Protein AF-A0AAV0B7B1-F1 (afdb_monomer)

Mean predicted aligned error: 15.72 Å

Organism: Phakopsora pachyrhizi (NCBI:txid170000)

Radius of gyration: 33.75 Å; Cα contacts (8 Å, |Δi|>4): 485; chains: 1; bounding box: 59×115×112 Å

Solvent-accessible surface area (backbone atoms only — not comparable to full-atom values): 24910 Å² total; per-residue (Å²): 118,61,78,57,56,47,48,57,48,40,55,55,42,54,52,50,50,51,51,53,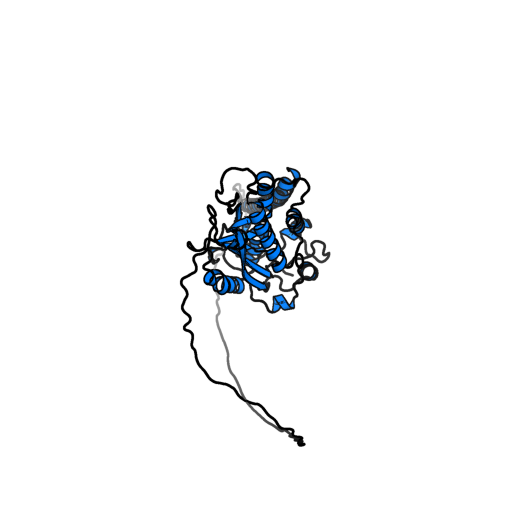52,51,52,50,50,56,49,48,55,51,52,51,57,56,56,68,72,72,75,83,81,88,84,85,88,83,87,88,90,85,85,83,89,81,90,84,86,91,89,85,90,86,88,90,85,86,90,85,88,87,87,88,92,80,90,82,90,81,90,87,88,90,83,88,83,88,88,84,82,84,89,85,88,86,82,87,83,84,84,84,86,88,80,88,88,78,90,72,75,81,69,82,66,77,78,76,78,79,48,67,63,90,86,49,71,57,36,32,38,37,20,36,34,64,30,51,52,47,70,59,64,80,44,89,86,59,88,58,94,81,71,63,50,56,67,53,40,64,73,62,52,88,30,30,45,35,31,49,28,35,37,35,30,31,50,43,70,39,85,89,80,67,41,71,41,62,43,83,76,52,75,47,76,42,51,19,23,48,80,87,65,70,69,70,36,72,54,30,25,70,54,37,66,56,50,61,66,57,26,70,74,29,48,41,62,72,55,48,54,50,49,43,44,61,69,46,35,57,72,66,43,51,73,36,93,89,28,29,49,41,41,31,28,86,38,63,50,53,58,53,45,40,45,44,38,28,34,38,75,69,64,52,55,72,90,73,44,57,76,90,72,23,72,61,34,58,23,30,29,48,57,60,42,47,71,64,42,40,81,75,69,49,94,65,92,59,92,82,58,54,86,84,45,70,62,45,50,35,44,72,75,79,40,78,83,59,82,53,76,59,27,25,57,29,46,18,50,44,54,46,52,46,54,35,50,53,47,61,65,31,42,74,83,82,82,59,90,80,75,100,67,77,90,50,68,78,64,65,77,61,66,77,42,67,43,65,72,55,68,84,75,44,91,40,54,35,79,93,64,37,71,64,60,82,76,131

pLDDT: mean 72.3, std 27.58, range [22.56, 98.88]

Secondary structure (DSSP, 8-state):
-HHHHHHHHHHHHHHHHHHHHHHHHHHHHHHHHHHHTS---PPP----------------------------------------------------------------------PPPPP--TT---SEEEEE--EE----TT-TT---TT---HHHHHHHS---EEEEEEEEEEEEE-TTT--EEEEEEEEEEEEB--SSS-SPPHHHHHHH---HHHHHSSBPHHHHHHHHIIIIITTTTTTSSSS-EEEEESSSHIIIIIIHHHHHHTT--GGGS-GGGSSSEEEEEHHHHHHHHHHHH--S--TT---SSHHHHHHHTTPPP-S-TT-HHHHHHHHHHHHHHHHHHTB----SSS------BS------EEE---GGGSTTB-GGG-B-SPP-

Structure (mmCIF, N/CA/C/O backbone):
data_AF-A0AAV0B7B1-F1
#
_entry.id   AF-A0AAV0B7B1-F1
#
loop_
_atom_site.group_PDB
_atom_site.id
_atom_site.type_symbol
_atom_site.label_atom_id
_atom_site.label_alt_id
_atom_site.label_comp_id
_atom_site.label_asym_id
_atom_site.label_entity_id
_atom_site.label_seq_id
_atom_site.pdbx_PDB_ins_code
_atom_site.Cartn_x
_atom_site.Cartn_y
_atom_site.Cartn_z
_atom_site.occupancy
_atom_site.B_iso_or_equiv
_atom_site.auth_seq_id
_atom_site.auth_comp_id
_atom_site.auth_asym_id
_atom_site.auth_atom_id
_atom_site.pdbx_PDB_model_num
ATOM 1 N N . MET A 1 1 ? 15.555 18.284 15.196 1.00 32.69 1 MET A N 1
ATOM 2 C CA . MET A 1 1 ? 14.341 18.138 14.365 1.00 32.69 1 MET A CA 1
ATOM 3 C C . MET A 1 1 ? 14.516 18.803 13.007 1.00 32.69 1 MET A C 1
ATOM 5 O O . MET A 1 1 ? 13.932 18.300 12.059 1.00 32.69 1 MET A O 1
ATOM 9 N N . ASP A 1 2 ? 15.359 19.833 12.896 1.00 27.28 2 ASP A N 1
ATOM 10 C CA . ASP A 1 2 ? 15.550 20.578 11.645 1.00 27.28 2 ASP A CA 1
ATOM 11 C C . ASP A 1 2 ? 16.244 19.747 10.552 1.00 27.28 2 ASP A C 1
ATOM 13 O O . ASP A 1 2 ? 15.663 19.582 9.494 1.00 27.28 2 ASP A O 1
ATOM 17 N N . ASN A 1 3 ? 17.330 19.019 10.845 1.00 31.58 3 ASN A N 1
ATOM 18 C CA . ASN A 1 3 ? 18.096 18.268 9.825 1.00 31.58 3 ASN A CA 1
ATOM 19 C C . ASN A 1 3 ? 17.349 17.189 9.004 1.00 31.58 3 ASN A C 1
ATOM 21 O O . ASN A 1 3 ? 17.854 16.788 7.964 1.00 31.58 3 ASN A O 1
ATOM 25 N N . LEU A 1 4 ? 16.206 16.651 9.451 1.00 36.84 4 LEU A N 1
ATOM 26 C CA . LEU A 1 4 ? 15.490 15.569 8.738 1.00 36.84 4 LEU A CA 1
ATOM 27 C C . LEU A 1 4 ? 14.204 16.048 8.066 1.00 36.84 4 LEU A C 1
ATOM 29 O O . LEU A 1 4 ? 13.864 15.538 7.002 1.00 36.84 4 LEU A O 1
ATOM 33 N N . GLN A 1 5 ? 13.515 17.033 8.652 1.00 31.67 5 GLN A N 1
ATOM 34 C CA . GLN A 1 5 ? 12.518 17.808 7.916 1.00 31.67 5 GLN A CA 1
ATOM 35 C C . GLN A 1 5 ? 13.233 18.534 6.771 1.00 31.67 5 GLN A C 1
ATOM 37 O O . GLN A 1 5 ? 12.779 18.423 5.646 1.00 31.67 5 GLN A O 1
ATOM 42 N N . GLU A 1 6 ? 14.414 19.109 7.023 1.00 33.06 6 GLU A N 1
ATOM 43 C CA . GLU A 1 6 ? 15.304 19.655 5.998 1.00 33.06 6 GLU A CA 1
ATOM 44 C C . GLU A 1 6 ? 15.824 18.593 5.037 1.00 33.06 6 GLU A C 1
ATOM 46 O O . GLU A 1 6 ? 15.938 18.919 3.881 1.00 33.06 6 GLU A O 1
ATOM 51 N N . LEU A 1 7 ? 16.102 17.338 5.414 1.00 34.62 7 LEU A N 1
ATOM 52 C CA . LEU A 1 7 ? 16.526 16.324 4.429 1.00 34.62 7 LEU A CA 1
ATOM 53 C C . LEU A 1 7 ? 15.366 15.866 3.525 1.00 34.62 7 LEU A C 1
ATOM 55 O O . LEU A 1 7 ? 15.546 15.631 2.334 1.00 34.62 7 LEU A O 1
ATOM 59 N N . TYR A 1 8 ? 14.157 15.734 4.075 1.00 37.09 8 TYR A N 1
ATOM 60 C CA . TYR A 1 8 ? 12.958 15.374 3.310 1.00 37.09 8 TYR A CA 1
ATOM 61 C C . TYR A 1 8 ? 12.443 16.535 2.457 1.00 37.09 8 TYR A C 1
ATOM 63 O O . TYR A 1 8 ? 12.054 16.330 1.306 1.00 37.09 8 TYR A O 1
ATOM 71 N N . GLU A 1 9 ? 12.447 17.744 3.015 1.00 39.72 9 GLU A N 1
ATOM 72 C CA . GLU A 1 9 ? 12.158 18.980 2.301 1.00 39.72 9 GLU A CA 1
ATOM 73 C C . GLU A 1 9 ? 13.295 19.323 1.347 1.00 39.72 9 GLU A C 1
ATOM 75 O O . GLU A 1 9 ? 12.968 19.761 0.264 1.00 39.72 9 GLU A O 1
ATOM 80 N N . SER A 1 10 ? 14.572 19.021 1.625 1.00 35.44 10 SER A N 1
ATOM 81 C CA . SER A 1 10 ? 15.681 19.229 0.676 1.00 35.44 10 SER A CA 1
ATOM 82 C C . SER A 1 10 ? 15.671 18.211 -0.444 1.00 35.44 10 SER A C 1
ATOM 84 O O . SER A 1 10 ? 16.012 18.577 -1.552 1.00 35.44 10 SER A O 1
ATOM 86 N N . ILE A 1 11 ? 15.241 16.963 -0.244 1.00 41.75 11 ILE A N 1
ATOM 87 C CA . ILE A 1 11 ? 15.047 16.051 -1.382 1.00 41.75 11 ILE A CA 1
ATOM 88 C C . ILE A 1 11 ? 13.904 16.565 -2.273 1.00 41.75 11 ILE A C 1
ATOM 90 O O . ILE A 1 11 ? 14.034 16.549 -3.497 1.00 41.75 11 ILE A O 1
ATOM 94 N N . ASP A 1 12 ? 12.805 17.061 -1.690 1.00 48.03 12 ASP A N 1
ATOM 95 C CA . ASP A 1 12 ? 11.692 17.650 -2.453 1.00 48.03 12 ASP A CA 1
ATOM 96 C C . ASP A 1 12 ? 12.069 19.045 -3.019 1.00 48.03 12 ASP A C 1
ATOM 98 O O . ASP A 1 12 ? 11.620 19.394 -4.109 1.00 48.03 12 ASP A O 1
ATOM 102 N N . ASP A 1 13 ? 12.947 19.813 -2.365 1.00 44.47 13 ASP A N 1
ATOM 103 C CA . ASP A 1 13 ? 13.385 21.165 -2.742 1.00 44.47 13 ASP A CA 1
ATOM 104 C C . ASP A 1 13 ? 14.563 21.160 -3.711 1.00 44.47 13 ASP A C 1
ATOM 106 O O . ASP A 1 13 ? 14.508 21.907 -4.676 1.00 44.47 13 ASP A O 1
ATOM 110 N N . ASP A 1 14 ? 15.571 20.302 -3.564 1.00 40.94 14 ASP A N 1
ATOM 111 C CA . ASP A 1 14 ? 16.630 20.076 -4.560 1.00 40.94 14 ASP A CA 1
ATOM 112 C C . ASP A 1 14 ? 16.008 19.591 -5.866 1.00 40.94 14 ASP A C 1
ATOM 114 O O . ASP A 1 14 ? 16.372 20.036 -6.958 1.00 40.94 14 ASP A O 1
ATOM 118 N N . PHE A 1 15 ? 14.992 18.733 -5.762 1.00 41.94 15 PHE A N 1
ATOM 119 C CA . PHE A 1 15 ? 14.224 18.283 -6.907 1.00 41.94 15 PHE A CA 1
ATOM 120 C C . PHE A 1 15 ? 13.344 19.405 -7.493 1.00 41.94 15 PHE A C 1
ATOM 122 O O . PHE A 1 15 ? 13.344 19.613 -8.708 1.00 41.94 15 PHE A O 1
ATOM 129 N N . ARG A 1 16 ? 12.659 20.218 -6.672 1.00 45.88 16 ARG A N 1
ATOM 130 C CA . ARG A 1 16 ? 11.932 21.420 -7.144 1.00 45.88 16 ARG A CA 1
ATOM 131 C C . ARG A 1 16 ? 12.864 22.485 -7.732 1.00 45.88 16 ARG A C 1
ATOM 133 O O . ARG A 1 16 ? 12.478 23.158 -8.686 1.00 45.88 16 ARG A O 1
ATOM 140 N N . LEU A 1 17 ? 14.072 22.658 -7.201 1.00 44.41 17 LEU A N 1
ATOM 141 C CA . LEU A 1 17 ? 15.100 23.589 -7.671 1.00 44.41 17 LEU A CA 1
ATOM 142 C C . LEU A 1 17 ? 15.682 23.116 -9.004 1.00 44.41 17 LEU A C 1
ATOM 144 O O . LEU A 1 17 ? 15.815 23.923 -9.927 1.00 44.41 17 LEU A O 1
ATOM 148 N N . TYR A 1 18 ? 15.927 21.814 -9.154 1.00 44.50 18 TYR A N 1
ATOM 149 C CA . TYR A 1 18 ? 16.257 21.189 -10.434 1.00 44.50 18 TYR A CA 1
ATOM 150 C C . TYR A 1 18 ? 15.133 21.384 -11.467 1.00 44.50 18 TYR A C 1
ATOM 152 O O . TYR A 1 18 ? 15.385 21.839 -12.583 1.00 44.50 18 TYR A O 1
ATOM 160 N N . LEU A 1 19 ? 13.870 21.148 -11.096 1.00 43.62 19 LEU A N 1
ATOM 161 C CA . LEU A 1 19 ? 12.727 21.394 -11.984 1.00 43.62 19 LEU A CA 1
ATOM 162 C C . LEU A 1 19 ? 12.614 22.874 -12.392 1.00 43.62 19 LEU A C 1
ATOM 164 O O . LEU A 1 19 ? 12.396 23.180 -13.568 1.00 43.62 19 LEU A O 1
ATOM 168 N N . ARG A 1 20 ? 12.821 23.807 -11.454 1.00 47.22 20 ARG A N 1
ATOM 169 C CA . ARG A 1 20 ? 12.844 25.257 -11.723 1.00 47.22 20 ARG A CA 1
ATOM 170 C C . ARG A 1 20 ? 14.008 25.661 -12.632 1.00 47.22 20 ARG A C 1
ATOM 172 O O . ARG A 1 20 ? 13.836 26.549 -13.467 1.00 47.22 20 ARG A O 1
ATOM 179 N N . SER A 1 21 ? 15.174 25.024 -12.511 1.00 44.28 21 SER A N 1
ATOM 180 C CA . SER A 1 21 ? 16.327 25.304 -13.378 1.00 44.28 21 SER A CA 1
ATOM 181 C C . SER A 1 21 ? 16.094 24.810 -14.813 1.00 44.28 21 SER A C 1
ATOM 183 O O . SER A 1 21 ? 16.397 25.527 -15.769 1.00 44.28 21 SER A O 1
ATOM 185 N N . LYS A 1 22 ? 15.435 23.658 -14.992 1.00 46.25 22 LYS A N 1
ATOM 186 C CA . LYS A 1 22 ? 15.049 23.139 -16.316 1.00 46.25 22 LYS A CA 1
ATOM 187 C C . LYS A 1 22 ? 13.907 23.937 -16.964 1.00 46.25 22 LYS A C 1
ATOM 189 O O . LYS A 1 22 ? 13.961 24.177 -18.170 1.00 46.25 22 LYS A O 1
ATOM 194 N N . GLN A 1 23 ? 12.930 24.429 -16.193 1.00 46.34 23 GLN A N 1
ATOM 195 C CA . GLN A 1 23 ? 11.903 25.360 -16.698 1.00 46.34 23 GLN A CA 1
ATOM 196 C C . GLN A 1 23 ? 12.508 26.695 -17.153 1.00 46.34 23 GLN A C 1
ATOM 198 O O . GLN A 1 23 ? 12.128 27.213 -18.204 1.00 46.34 23 GLN A O 1
ATOM 203 N N . LYS A 1 24 ? 13.503 27.224 -16.424 1.00 46.62 24 LYS A N 1
ATOM 204 C CA . LYS A 1 24 ? 14.265 28.404 -16.864 1.00 46.62 24 LYS A CA 1
ATOM 205 C C . LYS A 1 24 ? 15.008 28.141 -18.175 1.00 46.62 24 LYS A C 1
ATOM 207 O O . LYS A 1 24 ? 14.902 28.967 -19.076 1.00 46.62 24 LYS A O 1
ATOM 212 N N . ASN A 1 25 ? 15.645 26.983 -18.342 1.00 42.84 25 ASN A N 1
ATOM 213 C CA . ASN A 1 25 ? 16.331 26.642 -19.593 1.00 42.84 25 ASN A CA 1
ATOM 214 C C . ASN A 1 25 ? 15.367 26.445 -20.779 1.00 42.84 25 ASN A C 1
ATOM 216 O O . ASN A 1 25 ? 15.657 26.926 -21.869 1.00 42.84 25 ASN A O 1
ATOM 220 N N . GLN A 1 26 ? 14.188 25.836 -20.588 1.00 39.62 26 GLN A N 1
ATOM 221 C CA . GLN A 1 26 ? 13.158 25.766 -21.641 1.00 39.62 26 GLN A CA 1
ATOM 222 C C . GLN A 1 26 ? 12.573 27.141 -21.996 1.00 39.62 26 GLN A C 1
ATOM 224 O O . GLN A 1 26 ? 12.297 27.407 -23.170 1.00 39.62 26 GLN A O 1
ATOM 229 N N . SER A 1 27 ? 12.419 28.028 -21.006 1.00 41.38 27 SER A N 1
ATOM 230 C CA . SER A 1 27 ? 12.008 29.412 -21.251 1.00 41.38 27 SER A CA 1
ATOM 231 C C . SER A 1 27 ? 13.077 30.177 -22.030 1.00 41.38 27 SER A C 1
ATOM 233 O O . SER A 1 27 ? 12.736 30.801 -23.023 1.00 41.38 27 SER A O 1
ATOM 235 N N . GLN A 1 28 ? 14.364 30.030 -21.687 1.00 42.00 28 GLN A N 1
ATOM 236 C CA . GLN A 1 28 ? 15.476 30.677 -22.388 1.00 42.00 28 GLN A CA 1
ATOM 237 C C . GLN A 1 28 ? 15.634 30.164 -23.822 1.00 42.00 28 GLN A C 1
ATOM 239 O O . GLN A 1 28 ? 15.764 30.980 -24.725 1.00 42.00 28 GLN A O 1
ATOM 244 N N . LEU A 1 29 ? 15.511 28.854 -24.065 1.00 37.66 29 LEU A N 1
ATOM 245 C CA . LEU A 1 29 ? 15.473 28.288 -25.421 1.00 37.66 29 LEU A CA 1
ATOM 246 C C . LEU A 1 29 ? 14.298 28.839 -26.247 1.00 37.66 29 LEU A C 1
ATOM 248 O O . LEU A 1 29 ? 14.461 29.103 -27.438 1.00 37.66 29 LEU A O 1
ATOM 252 N N . SER A 1 30 ? 13.144 29.087 -25.619 1.00 38.78 30 SER A N 1
ATOM 253 C CA . SER A 1 30 ? 11.991 29.714 -26.282 1.00 38.78 30 SER A CA 1
ATOM 254 C C . SER A 1 30 ? 12.221 31.208 -26.560 1.00 38.78 30 SER A C 1
ATOM 256 O O . SER A 1 30 ? 11.844 31.685 -27.629 1.00 38.78 30 SER A O 1
ATOM 258 N N . THR A 1 31 ? 12.896 31.946 -25.668 1.00 43.62 31 THR A N 1
ATOM 259 C CA . THR A 1 31 ? 13.249 33.361 -25.887 1.00 43.62 31 THR A CA 1
ATOM 260 C C . THR A 1 31 ? 14.344 33.531 -26.943 1.00 43.62 31 THR A C 1
ATOM 262 O O . THR A 1 31 ? 14.279 34.471 -27.734 1.00 43.62 31 THR A O 1
ATOM 265 N N . THR A 1 32 ? 15.316 32.615 -27.020 1.00 42.19 32 THR A N 1
ATOM 266 C CA . THR A 1 32 ? 16.374 32.632 -28.045 1.00 42.19 32 THR A CA 1
ATOM 267 C C . THR A 1 32 ? 15.821 32.285 -29.433 1.00 42.19 32 THR A C 1
ATOM 269 O O . THR A 1 32 ? 16.202 32.926 -30.411 1.00 42.19 32 THR A O 1
ATOM 272 N N . LEU A 1 33 ? 14.850 31.366 -29.526 1.00 38.47 33 LEU A N 1
ATOM 273 C CA . LEU A 1 33 ? 14.115 31.084 -30.770 1.00 38.47 33 LEU A CA 1
ATOM 274 C C . LEU A 1 33 ? 13.239 32.268 -31.221 1.00 38.47 33 LEU A C 1
ATOM 276 O O . LEU A 1 33 ? 13.128 32.521 -32.419 1.00 38.47 33 LEU A O 1
ATOM 280 N N . HIS A 1 34 ? 12.671 33.039 -30.287 1.00 39.97 34 HIS A N 1
ATOM 281 C CA . HIS A 1 34 ? 11.902 34.249 -30.612 1.00 39.97 34 HIS A CA 1
ATOM 282 C C . HIS A 1 34 ? 12.788 35.459 -30.972 1.00 39.97 34 HIS A C 1
ATOM 284 O O . HIS A 1 34 ? 12.392 36.289 -31.789 1.00 39.97 34 HIS A O 1
ATOM 290 N N . GLN A 1 35 ? 14.006 35.555 -30.425 1.00 40.62 35 GLN A N 1
ATOM 291 C CA . GLN A 1 35 ? 14.977 36.590 -30.808 1.00 40.62 35 GLN A CA 1
ATOM 292 C C . GLN A 1 35 ? 15.651 36.310 -32.160 1.00 40.62 35 GLN A C 1
ATOM 294 O O . GLN A 1 35 ? 15.939 37.255 -32.890 1.00 40.62 35 GLN A O 1
ATOM 299 N N . GLN A 1 36 ? 15.828 35.044 -32.553 1.00 39.09 36 GLN A N 1
ATOM 300 C CA . GLN A 1 36 ? 16.368 34.696 -33.876 1.00 39.09 36 GLN A CA 1
ATOM 301 C C . GLN A 1 36 ? 15.366 34.881 -35.030 1.00 39.09 36 GLN A C 1
ATOM 303 O O . GLN A 1 36 ? 15.790 34.994 -36.176 1.00 39.09 36 GLN A O 1
ATOM 308 N N . GLN A 1 37 ? 14.059 34.991 -34.757 1.00 38.38 37 GLN A N 1
ATOM 309 C CA . GLN A 1 37 ? 13.042 35.291 -35.780 1.00 38.38 37 GLN A CA 1
ATOM 310 C C . GLN A 1 37 ? 12.767 36.795 -35.988 1.00 38.38 37 GLN A C 1
ATOM 312 O O . GLN A 1 37 ? 12.084 37.150 -36.943 1.00 38.38 37 GLN A O 1
ATOM 317 N N . ASN A 1 38 ? 13.334 37.688 -35.164 1.00 38.25 38 ASN A N 1
ATOM 318 C CA . ASN A 1 38 ? 13.102 39.143 -35.241 1.00 38.25 38 ASN A CA 1
ATOM 319 C C . ASN A 1 38 ? 14.287 39.967 -35.787 1.00 38.25 38 ASN A C 1
ATOM 321 O O . ASN A 1 38 ? 14.229 41.198 -35.814 1.00 38.25 38 ASN A O 1
ATOM 325 N N . HIS A 1 39 ? 15.345 39.324 -36.286 1.00 38.34 39 HIS A N 1
ATOM 326 C CA . HIS A 1 39 ? 16.447 39.997 -36.984 1.00 38.34 39 HIS A CA 1
ATOM 327 C C . HIS A 1 39 ? 16.523 39.571 -38.450 1.00 38.34 39 HIS A C 1
ATOM 329 O O . HIS A 1 39 ? 17.420 38.845 -38.859 1.00 38.34 39 HIS A O 1
ATOM 335 N N . SER A 1 40 ? 15.558 40.035 -39.248 1.00 38.53 40 SER A N 1
ATOM 336 C CA . SER A 1 40 ? 15.659 40.126 -40.713 1.00 38.53 40 SER A CA 1
ATOM 337 C C . SER A 1 40 ? 14.596 41.093 -41.253 1.00 38.53 40 SER A C 1
ATOM 339 O O . SER A 1 40 ? 13.544 40.686 -41.740 1.00 38.53 40 SER A O 1
ATOM 341 N N . ARG A 1 41 ? 14.865 42.399 -41.155 1.00 34.41 41 ARG A N 1
ATOM 342 C CA . ARG A 1 41 ? 14.225 43.451 -41.963 1.00 34.41 41 ARG A CA 1
ATOM 343 C C . ARG A 1 41 ? 15.311 44.444 -42.397 1.00 34.41 41 ARG A C 1
ATOM 345 O O . ARG A 1 41 ? 15.975 44.974 -41.510 1.00 34.41 41 ARG A O 1
ATOM 352 N N . PRO A 1 42 ? 15.524 44.686 -43.702 1.00 34.69 42 PRO A N 1
ATOM 353 C CA . PRO A 1 42 ? 16.414 45.742 -44.166 1.00 34.69 42 PRO A CA 1
ATOM 354 C C . PRO A 1 42 ? 15.632 47.038 -44.440 1.00 34.69 42 PRO A C 1
ATOM 356 O O . PRO A 1 42 ? 14.591 47.005 -45.096 1.00 34.69 42 PRO A O 1
ATOM 359 N N . ASP A 1 43 ? 16.155 48.164 -43.950 1.00 30.78 43 ASP A N 1
ATOM 360 C CA . ASP A 1 43 ? 15.678 49.518 -44.257 1.00 30.78 43 ASP A CA 1
ATOM 361 C C . ASP A 1 43 ? 16.369 50.109 -45.504 1.00 30.78 43 ASP A C 1
ATOM 363 O O . ASP A 1 43 ? 17.484 49.743 -45.877 1.00 30.78 43 ASP A O 1
ATOM 367 N N . HIS A 1 44 ? 15.641 51.019 -46.155 1.00 32.28 44 HIS A N 1
ATOM 368 C CA . HIS A 1 44 ? 15.871 51.630 -47.468 1.00 32.28 44 HIS A CA 1
ATOM 369 C C . HIS A 1 44 ? 16.868 52.817 -47.510 1.00 32.28 44 HIS A C 1
ATOM 371 O O . HIS A 1 44 ? 17.086 53.502 -46.517 1.00 32.28 44 HIS A O 1
ATOM 377 N N . HIS A 1 45 ? 17.279 53.127 -48.759 1.00 31.62 45 HIS A N 1
ATOM 378 C CA . HIS A 1 45 ? 17.925 54.340 -49.325 1.00 31.62 45 HIS A CA 1
ATOM 379 C C . HIS A 1 45 ? 19.472 54.335 -49.317 1.00 31.62 45 HIS A C 1
ATOM 381 O O . HIS A 1 45 ? 20.099 54.241 -48.276 1.00 31.62 45 HIS A O 1
ATOM 387 N N . THR A 1 46 ? 20.196 54.438 -50.446 1.00 30.92 46 THR A N 1
ATOM 388 C CA . THR A 1 46 ? 20.160 55.500 -51.480 1.00 30.92 46 THR A CA 1
ATOM 389 C C . THR A 1 46 ? 20.905 55.037 -52.766 1.00 30.92 46 THR A C 1
ATOM 391 O O . THR A 1 46 ? 21.904 54.332 -52.662 1.00 30.92 46 THR A O 1
ATOM 394 N N . LEU A 1 47 ? 20.430 55.422 -53.965 1.00 29.45 47 LEU A N 1
ATOM 395 C CA . LEU A 1 47 ? 21.039 55.190 -55.306 1.00 29.45 47 LEU A CA 1
ATOM 396 C C . LEU A 1 47 ? 22.219 56.155 -55.599 1.00 29.45 47 LEU A C 1
ATOM 398 O O . LEU A 1 47 ? 22.265 57.212 -54.966 1.00 29.45 47 LEU A O 1
ATOM 402 N N . PRO A 1 48 ? 23.142 55.855 -56.554 1.00 33.47 48 PRO A N 1
ATOM 403 C CA . PRO A 1 48 ? 23.025 56.369 -57.947 1.00 33.47 48 PRO A CA 1
ATOM 404 C C . PRO A 1 48 ? 23.597 55.367 -59.021 1.00 33.47 48 PRO A C 1
ATOM 406 O O . PRO A 1 48 ? 23.891 54.228 -58.660 1.00 33.47 48 PRO A O 1
ATOM 409 N N . PRO A 1 49 ? 23.638 55.653 -60.352 1.00 40.06 49 PRO A N 1
ATOM 410 C CA . PRO A 1 49 ? 23.109 54.738 -61.374 1.00 40.06 49 PRO A CA 1
ATOM 411 C C . PRO A 1 49 ? 24.167 54.077 -62.280 1.00 40.06 49 PRO A C 1
ATOM 413 O O . PRO A 1 49 ? 25.259 54.607 -62.455 1.00 40.06 49 PRO A O 1
ATOM 416 N N . SER A 1 50 ? 23.807 52.979 -62.961 1.00 27.20 50 SER A N 1
ATOM 417 C CA . SER A 1 50 ? 23.917 52.836 -64.433 1.00 27.20 50 SER A CA 1
ATOM 418 C C . SER A 1 50 ? 23.747 51.390 -64.938 1.00 27.20 50 SER A C 1
ATOM 420 O O . SER A 1 50 ? 24.188 50.430 -64.322 1.00 27.20 50 SER A O 1
ATOM 422 N N . ALA A 1 51 ? 23.147 51.318 -66.132 1.00 28.14 51 ALA A N 1
ATOM 423 C CA . ALA A 1 51 ? 23.281 50.298 -67.176 1.00 28.14 51 ALA A CA 1
ATOM 424 C C . ALA A 1 51 ? 22.532 48.946 -67.064 1.00 28.14 51 ALA A C 1
ATOM 426 O O . ALA A 1 51 ? 23.007 47.960 -66.517 1.00 28.14 51 ALA A O 1
ATOM 427 N N . SER A 1 52 ? 21.439 48.911 -67.837 1.00 28.86 52 SER A N 1
ATOM 428 C CA . SER A 1 52 ? 21.168 47.924 -68.898 1.00 28.86 52 SER A CA 1
ATOM 429 C C . SER A 1 52 ? 20.392 46.628 -68.599 1.00 28.86 52 SER A C 1
ATOM 431 O O . SER A 1 52 ? 20.935 45.602 -68.218 1.00 28.86 52 SER A O 1
ATOM 433 N N . THR A 1 53 ? 19.108 46.695 -68.977 1.00 28.69 53 THR A N 1
ATOM 434 C CA . THR A 1 53 ? 18.415 45.816 -69.950 1.00 28.69 53 THR A CA 1
ATOM 435 C C . THR A 1 53 ? 18.434 44.291 -69.738 1.00 28.69 53 THR A C 1
ATOM 437 O O . THR A 1 53 ? 19.366 43.616 -70.152 1.00 28.69 53 THR A O 1
ATOM 440 N N . ARG A 1 54 ? 17.295 43.700 -69.349 1.00 29.75 54 ARG A N 1
ATOM 441 C CA . ARG A 1 54 ? 16.290 43.110 -70.271 1.00 29.75 54 ARG A CA 1
ATOM 442 C C . ARG A 1 54 ? 15.201 42.357 -69.499 1.00 29.75 54 ARG A C 1
ATOM 444 O O . ARG A 1 54 ? 15.468 41.589 -68.585 1.00 29.75 54 ARG A O 1
ATOM 451 N N . GLN A 1 55 ? 13.969 42.595 -69.938 1.00 27.08 55 GLN A N 1
ATOM 452 C CA . GLN A 1 55 ? 12.761 41.836 -69.629 1.00 27.08 55 GLN A CA 1
ATOM 453 C C . GLN A 1 55 ? 12.883 40.377 -70.097 1.00 27.08 55 GLN A C 1
ATOM 455 O O . GLN A 1 55 ? 13.504 40.132 -71.130 1.00 27.08 55 GLN A O 1
ATOM 460 N N . LEU A 1 56 ? 12.185 39.456 -69.425 1.00 28.50 56 LEU A N 1
ATOM 461 C CA . LEU A 1 56 ? 11.111 38.656 -70.032 1.00 28.50 56 LEU A CA 1
ATOM 462 C C . LEU A 1 56 ? 10.339 37.871 -68.957 1.00 28.50 56 LEU A C 1
ATOM 464 O O . LEU A 1 56 ? 10.890 37.428 -67.954 1.00 28.50 56 LEU A O 1
ATOM 468 N N . GLN A 1 57 ? 9.033 37.791 -69.184 1.00 26.70 57 GLN A N 1
ATOM 469 C CA . GLN A 1 57 ? 7.986 37.220 -68.336 1.00 26.70 57 GLN A CA 1
ATOM 470 C C . GLN A 1 57 ? 7.559 35.821 -68.897 1.00 26.70 57 GLN A C 1
ATOM 472 O O . GLN A 1 57 ? 8.254 35.327 -69.782 1.00 26.70 57 GLN A O 1
ATOM 477 N N . PRO A 1 58 ? 6.513 35.123 -68.391 1.00 46.06 58 PRO A N 1
ATOM 478 C CA . PRO A 1 58 ? 6.579 33.718 -67.948 1.00 46.06 58 PRO A CA 1
ATOM 479 C C . PRO A 1 58 ? 5.767 32.714 -68.810 1.00 46.06 58 PRO A C 1
ATOM 481 O O . PRO A 1 58 ? 5.188 33.126 -69.811 1.00 46.06 58 PRO A O 1
ATOM 484 N N . HIS A 1 59 ? 5.686 31.441 -68.347 1.00 28.72 59 HIS A N 1
ATOM 485 C CA . HIS A 1 59 ? 4.641 30.379 -68.525 1.00 28.72 59 HIS A CA 1
ATOM 486 C C . HIS A 1 59 ? 5.198 28.953 -68.902 1.00 28.72 59 HIS A C 1
ATOM 488 O O . HIS A 1 59 ? 6.400 28.848 -69.111 1.00 28.72 59 HIS A O 1
ATOM 494 N N . PRO A 1 60 ? 4.417 27.830 -68.884 1.00 46.28 60 PRO A N 1
ATOM 495 C CA . PRO A 1 60 ? 4.226 26.934 -67.716 1.00 46.28 60 PRO A CA 1
ATOM 496 C C . PRO A 1 60 ? 4.122 25.401 -68.072 1.00 46.28 60 PRO A C 1
ATOM 498 O O . PRO A 1 60 ? 4.385 25.019 -69.205 1.00 46.28 60 PRO A O 1
ATOM 501 N N . ILE A 1 61 ? 3.624 24.565 -67.129 1.00 27.12 61 ILE A N 1
ATOM 502 C CA . ILE A 1 61 ? 2.986 23.212 -67.291 1.00 27.12 61 ILE A CA 1
ATOM 503 C C . ILE A 1 61 ? 3.961 22.038 -67.607 1.00 27.12 61 ILE A C 1
ATOM 505 O O . ILE A 1 61 ? 4.893 22.199 -68.378 1.00 27.12 61 ILE A O 1
ATOM 509 N N . VAL A 1 62 ? 3.901 20.877 -66.921 1.00 27.92 62 VAL A N 1
ATOM 510 C CA . VAL A 1 62 ? 3.123 19.655 -67.275 1.00 27.92 62 VAL A CA 1
ATOM 511 C C . VAL A 1 62 ? 2.956 18.702 -66.066 1.00 27.92 62 VAL A C 1
ATOM 513 O O . VAL A 1 62 ? 3.885 18.489 -65.291 1.00 27.92 62 VAL A O 1
ATOM 516 N N . GLN A 1 63 ? 1.745 18.135 -65.950 1.00 27.84 63 GLN A N 1
ATOM 517 C CA . GLN A 1 63 ? 1.321 16.991 -65.122 1.00 27.84 63 GLN A CA 1
ATOM 518 C C . GLN A 1 63 ? 1.595 15.654 -65.841 1.00 27.84 63 GLN A C 1
ATOM 520 O O . GLN A 1 63 ? 1.481 15.625 -67.061 1.00 27.84 63 GLN A O 1
ATOM 525 N N . ASP A 1 64 ? 1.753 14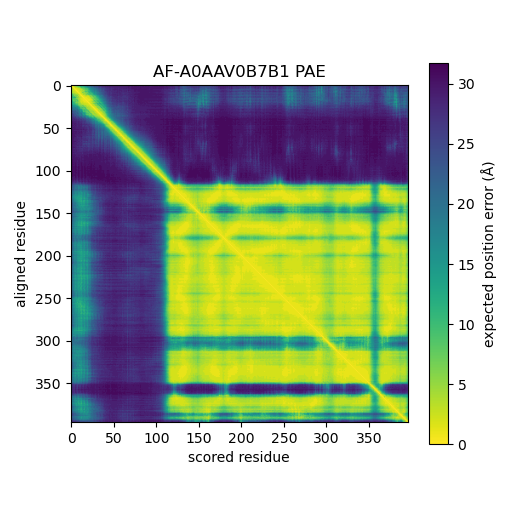.536 -65.117 1.00 26.84 64 ASP A N 1
ATOM 526 C CA . ASP A 1 64 ? 1.171 13.259 -65.579 1.00 26.84 64 ASP A CA 1
ATOM 527 C C . ASP A 1 64 ? 0.850 12.273 -64.432 1.00 26.84 64 ASP A C 1
ATOM 529 O O . ASP A 1 64 ? 1.437 12.320 -63.350 1.00 26.84 64 ASP A O 1
ATOM 533 N N . HIS A 1 65 ? -0.143 11.418 -64.687 1.00 27.52 65 HIS A N 1
ATOM 534 C CA . HIS A 1 65 ? -0.898 10.533 -63.794 1.00 27.52 65 HIS A CA 1
ATOM 535 C C . HIS A 1 65 ? -0.617 9.023 -64.038 1.00 27.52 65 HIS A C 1
ATOM 537 O O . HIS A 1 65 ? -0.115 8.640 -65.086 1.00 27.52 65 HIS A O 1
ATOM 543 N N . ARG A 1 66 ? -1.174 8.187 -63.128 1.00 26.44 66 ARG A N 1
ATOM 544 C CA . ARG A 1 66 ? -1.652 6.767 -63.237 1.0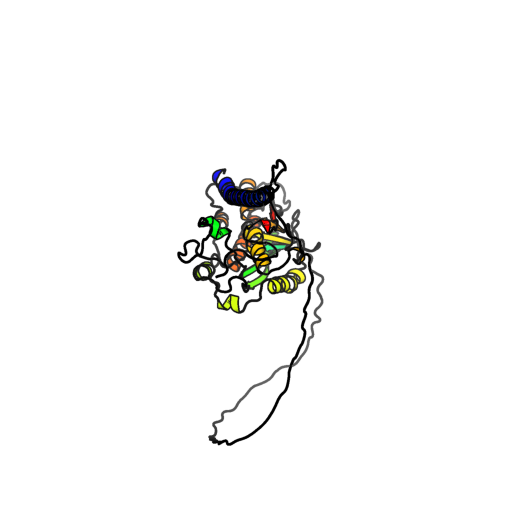0 26.44 66 ARG A CA 1
ATOM 545 C C . ARG A 1 66 ? -0.730 5.664 -62.676 1.00 26.44 66 ARG A C 1
ATOM 547 O O . ARG A 1 66 ? 0.423 5.571 -63.052 1.00 26.44 66 ARG A O 1
ATOM 554 N N . PHE A 1 67 ? -1.140 4.917 -61.633 1.00 23.25 67 PHE A N 1
ATOM 555 C CA . PHE A 1 67 ? -2.112 3.788 -61.509 1.00 23.25 67 PHE A CA 1
ATOM 556 C C . PHE A 1 67 ? -1.594 2.422 -62.013 1.00 23.25 67 PHE A C 1
ATOM 558 O O . PHE A 1 67 ? -1.477 2.248 -63.220 1.00 23.25 67 PHE A O 1
ATOM 565 N N . ARG A 1 68 ? -1.460 1.421 -61.114 1.00 24.55 68 ARG A N 1
ATOM 566 C CA . ARG A 1 68 ? -2.206 0.132 -61.135 1.00 24.55 68 ARG A CA 1
ATOM 567 C C . ARG A 1 68 ? -1.799 -0.845 -60.013 1.00 24.55 68 ARG A C 1
ATOM 569 O O . ARG A 1 68 ? -0.636 -0.935 -59.645 1.00 24.55 68 ARG A O 1
ATOM 576 N N . ALA A 1 69 ? -2.810 -1.566 -59.528 1.00 23.72 69 ALA A N 1
ATOM 577 C CA . ALA A 1 69 ? -2.767 -2.761 -58.683 1.00 23.72 69 ALA A CA 1
ATOM 578 C C . ALA A 1 69 ? -2.645 -4.044 -59.531 1.00 23.72 69 ALA A C 1
ATOM 580 O O . ALA A 1 69 ? -2.958 -3.978 -60.719 1.00 23.72 69 ALA A O 1
ATOM 581 N N . PHE A 1 70 ? -2.299 -5.182 -58.909 1.00 22.56 70 PHE A N 1
ATOM 582 C CA . PHE A 1 70 ? -2.698 -6.534 -59.339 1.00 22.56 70 PHE A CA 1
ATOM 583 C C . PHE A 1 70 ? -2.724 -7.529 -58.155 1.00 22.56 70 PHE A C 1
ATOM 585 O O . PHE A 1 70 ? -1.831 -7.513 -57.308 1.00 22.56 70 PHE A O 1
ATOM 592 N N . GLU A 1 71 ? -3.776 -8.353 -58.143 1.00 24.17 71 GLU A N 1
ATOM 593 C CA . GLU A 1 71 ? -4.022 -9.599 -57.391 1.00 24.17 71 GLU A CA 1
ATOM 594 C C . GLU A 1 71 ? -3.859 -10.824 -58.333 1.00 24.17 71 GLU A C 1
ATOM 596 O O . GLU A 1 71 ? -3.656 -10.627 -59.530 1.00 24.17 71 GLU A O 1
ATOM 601 N N . GLU A 1 72 ? -4.064 -12.033 -57.769 1.00 24.52 72 GLU A N 1
ATOM 602 C CA . GLU A 1 72 ? -4.184 -13.414 -58.331 1.00 24.52 72 GLU A CA 1
ATOM 603 C C . GLU A 1 72 ? -2.898 -14.274 -58.229 1.00 24.52 72 GLU A C 1
ATOM 605 O O . GLU A 1 72 ? -1.826 -13.797 -58.581 1.00 24.52 72 GLU A O 1
ATOM 610 N N . ALA A 1 73 ? -2.812 -15.489 -57.646 1.00 23.47 73 ALA A N 1
ATOM 611 C CA . ALA A 1 73 ? -3.659 -16.683 -57.386 1.00 23.47 73 ALA A CA 1
ATOM 612 C C . ALA A 1 73 ? -3.323 -17.879 -58.319 1.00 23.47 73 ALA A C 1
ATOM 614 O O . ALA A 1 73 ? -3.479 -17.745 -59.522 1.00 23.47 73 ALA A O 1
ATOM 615 N N . ASP A 1 74 ? -2.877 -19.013 -57.738 1.00 24.70 74 ASP A N 1
ATOM 616 C CA . ASP A 1 74 ? -2.986 -20.444 -58.174 1.00 24.70 74 ASP A CA 1
ATOM 617 C C . ASP A 1 74 ? -2.180 -21.322 -57.159 1.00 24.70 74 ASP A C 1
ATOM 619 O O . ASP A 1 74 ? -1.114 -20.880 -56.732 1.00 24.70 74 ASP A O 1
ATOM 623 N N . LYS A 1 75 ? -2.634 -22.421 -56.501 1.00 23.66 75 LYS A N 1
ATOM 624 C CA . LYS A 1 75 ? -3.210 -23.752 -56.886 1.00 23.66 75 LYS A CA 1
ATOM 625 C C . LYS A 1 75 ? -2.267 -24.582 -57.788 1.00 23.66 75 LYS A C 1
ATOM 627 O O . LYS A 1 75 ? -1.713 -24.014 -58.710 1.00 23.66 75 LYS A O 1
ATOM 632 N N . ASP A 1 76 ? -1.991 -25.889 -57.654 1.00 25.12 76 ASP A N 1
ATOM 633 C CA . ASP A 1 76 ? -2.458 -27.044 -56.853 1.00 25.12 76 ASP A CA 1
ATOM 634 C C . ASP A 1 76 ? -1.444 -28.233 -57.005 1.00 25.12 76 ASP A C 1
ATOM 636 O O . ASP A 1 76 ? -0.698 -28.252 -57.980 1.00 25.12 76 ASP A O 1
ATOM 640 N N . HIS A 1 77 ? -1.522 -29.230 -56.092 1.00 26.16 77 HIS A N 1
ATOM 641 C CA . HIS A 1 77 ? -1.209 -30.697 -56.201 1.00 26.16 77 HIS A CA 1
ATOM 642 C C . HIS A 1 77 ? 0.240 -31.209 -56.491 1.00 26.16 77 HIS A C 1
ATOM 644 O O . HIS A 1 77 ? 1.006 -30.561 -57.185 1.00 26.16 77 HIS A O 1
ATOM 650 N N . ASP A 1 78 ? 0.735 -32.368 -56.006 1.00 24.56 78 ASP A N 1
ATOM 651 C CA . ASP A 1 78 ? 0.108 -33.614 -55.509 1.00 24.56 78 ASP A CA 1
ATOM 652 C C . ASP A 1 78 ? 1.090 -34.504 -54.672 1.00 24.56 78 ASP A C 1
ATOM 654 O O . ASP A 1 78 ? 2.296 -34.448 -54.899 1.00 24.56 78 ASP A O 1
ATOM 658 N N . GLN A 1 79 ? 0.519 -35.294 -53.734 1.00 25.64 79 GLN A N 1
ATOM 659 C CA . GLN A 1 79 ? 0.743 -36.714 -53.302 1.00 25.64 79 GLN A CA 1
ATOM 660 C C . GLN A 1 79 ? 2.123 -37.423 -53.410 1.00 25.64 79 GLN A C 1
ATOM 662 O O . GLN A 1 79 ? 2.924 -37.128 -54.280 1.00 25.64 79 GLN A O 1
ATOM 667 N N . ASP A 1 80 ? 2.474 -38.509 -52.702 1.00 25.48 80 ASP A N 1
ATOM 668 C CA . ASP A 1 80 ? 2.022 -39.310 -51.543 1.00 25.48 80 ASP A CA 1
ATOM 669 C C . ASP A 1 80 ? 3.058 -40.464 -51.401 1.00 25.48 80 ASP A C 1
ATOM 671 O O . ASP A 1 80 ? 3.664 -40.857 -52.397 1.00 25.48 80 ASP A O 1
ATOM 675 N N . HIS A 1 81 ? 3.279 -40.988 -50.188 1.00 29.23 81 HIS A N 1
ATOM 676 C CA . HIS A 1 81 ? 3.423 -42.423 -49.868 1.00 29.23 81 HIS A CA 1
ATOM 677 C C . HIS A 1 81 ? 3.987 -42.647 -48.457 1.00 29.23 81 HIS A C 1
ATOM 679 O O . HIS A 1 81 ? 5.038 -42.137 -48.069 1.00 29.23 81 HIS A O 1
ATOM 685 N N . GLY A 1 82 ? 3.248 -43.454 -47.693 1.00 22.62 82 GLY A N 1
ATOM 686 C CA . GLY A 1 82 ? 3.482 -43.747 -46.284 1.00 22.62 82 GLY A CA 1
ATOM 687 C C . GLY A 1 82 ? 4.308 -44.999 -46.003 1.00 22.62 82 GLY A C 1
ATOM 688 O O . GLY A 1 82 ? 4.869 -45.616 -46.901 1.00 22.62 82 GLY A O 1
ATOM 689 N N . SER A 1 83 ? 4.324 -45.395 -44.726 1.00 26.42 83 SER A N 1
ATOM 690 C CA . SER A 1 83 ? 4.485 -46.778 -44.250 1.00 26.42 83 SER A CA 1
ATOM 691 C C . SER A 1 83 ? 4.217 -46.862 -42.744 1.00 26.42 83 SER A C 1
ATOM 693 O O . SER A 1 83 ? 4.885 -46.229 -41.931 1.00 26.42 83 SER A O 1
ATOM 695 N N . ASN A 1 84 ? 3.218 -47.674 -42.399 1.00 25.22 84 ASN A N 1
ATOM 696 C CA . ASN A 1 84 ? 2.882 -48.159 -41.062 1.00 25.22 84 ASN A CA 1
ATOM 697 C C . ASN A 1 84 ? 3.906 -49.191 -40.568 1.00 25.22 84 ASN A C 1
ATOM 699 O O . ASN A 1 84 ? 4.301 -50.057 -41.342 1.00 25.22 84 ASN A O 1
ATOM 703 N N . THR A 1 85 ? 4.124 -49.260 -39.250 1.00 28.52 85 THR A N 1
ATOM 704 C CA . THR A 1 85 ? 4.318 -50.558 -38.576 1.00 28.52 85 THR A CA 1
ATOM 705 C C . THR A 1 85 ? 3.752 -50.546 -37.159 1.00 28.52 85 THR A C 1
ATOM 707 O O . THR A 1 85 ? 4.068 -49.686 -36.342 1.00 28.52 85 THR A O 1
ATOM 710 N N . ARG A 1 86 ? 2.886 -51.533 -36.900 1.00 27.50 86 ARG A N 1
ATOM 711 C CA . ARG A 1 86 ? 2.326 -51.928 -35.603 1.00 27.50 86 ARG A CA 1
ATOM 712 C C . ARG A 1 86 ? 3.348 -52.774 -34.841 1.00 27.50 86 ARG A C 1
ATOM 714 O O . ARG A 1 86 ? 3.970 -53.629 -35.458 1.00 27.50 86 ARG A O 1
ATOM 721 N N . HIS A 1 87 ? 3.367 -52.685 -33.513 1.00 29.70 87 HIS A N 1
ATOM 722 C CA . HIS A 1 87 ? 3.582 -53.859 -32.663 1.00 29.70 87 HIS A CA 1
ATOM 723 C C . HIS A 1 87 ? 2.725 -53.776 -31.397 1.00 29.70 87 HIS A C 1
ATOM 725 O O . HIS A 1 87 ? 2.510 -52.715 -30.819 1.00 29.70 87 HIS A O 1
ATOM 731 N N . HIS A 1 88 ? 2.182 -54.933 -31.041 1.00 29.25 88 HIS A N 1
ATOM 732 C CA . HIS A 1 88 ? 1.196 -55.206 -30.008 1.00 29.25 88 HIS A CA 1
ATOM 733 C C . HIS A 1 88 ? 1.847 -56.218 -29.060 1.00 29.25 88 HIS A C 1
ATOM 735 O O . HIS A 1 88 ? 2.338 -57.232 -29.557 1.00 29.25 88 HIS A O 1
ATOM 741 N N . GLN A 1 89 ? 1.835 -55.999 -27.740 1.00 28.80 89 GLN A N 1
ATOM 742 C CA . GLN A 1 89 ? 1.967 -57.105 -26.782 1.00 28.80 89 GLN A CA 1
ATOM 743 C C . GLN A 1 89 ? 1.297 -56.800 -25.425 1.00 28.80 89 GLN A C 1
ATOM 745 O O . GLN A 1 89 ? 1.724 -55.941 -24.663 1.00 28.80 89 GLN A O 1
ATOM 750 N N . GLN A 1 90 ? 0.179 -57.508 -25.235 1.00 29.86 90 GLN A N 1
ATOM 751 C CA . GLN A 1 90 ? -0.490 -58.055 -24.039 1.00 29.86 90 GLN A CA 1
ATOM 752 C C . GLN A 1 90 ? 0.155 -57.853 -22.648 1.00 29.86 90 GLN A C 1
ATOM 754 O O . GLN A 1 90 ? 1.326 -58.139 -22.447 1.00 29.86 90 GLN A O 1
ATOM 759 N N . GLN A 1 91 ? -0.614 -57.283 -21.705 1.00 27.42 91 GLN A N 1
ATOM 760 C CA . GLN A 1 91 ? -1.360 -57.918 -20.584 1.00 27.42 91 GLN A CA 1
ATOM 761 C C . GLN A 1 91 ? -0.533 -58.202 -19.322 1.00 27.42 91 GLN A C 1
ATOM 763 O O . GLN A 1 91 ? 0.387 -59.003 -19.357 1.00 27.42 91 GLN A O 1
ATOM 768 N N . LEU A 1 92 ? -0.999 -57.666 -18.184 1.00 28.58 92 LEU A N 1
ATOM 769 C CA . LEU A 1 92 ? -1.290 -58.434 -16.966 1.00 28.58 92 LEU A CA 1
ATOM 770 C C . LEU A 1 92 ? -2.264 -57.645 -16.068 1.00 28.58 92 LEU A C 1
ATOM 772 O O . LEU A 1 92 ? -2.136 -56.439 -15.873 1.00 28.58 92 LEU A O 1
ATOM 776 N N . GLN A 1 93 ? -3.286 -58.360 -15.602 1.00 28.27 93 GLN A N 1
ATOM 777 C CA . GLN A 1 93 ? -4.405 -57.930 -14.761 1.00 28.27 93 GLN A CA 1
ATOM 778 C C . GLN A 1 93 ? -4.006 -57.836 -13.283 1.00 28.27 93 GLN A C 1
ATOM 780 O O . GLN A 1 93 ? -3.199 -58.644 -12.831 1.00 28.27 93 GLN A O 1
ATOM 785 N N . GLN A 1 94 ? -4.692 -56.979 -12.514 1.00 28.55 94 GLN A N 1
ATOM 786 C CA . GLN A 1 94 ? -5.206 -57.330 -11.180 1.00 28.55 94 GLN A CA 1
ATOM 787 C C . GLN A 1 94 ? -6.353 -56.387 -10.746 1.00 28.55 94 GLN A C 1
ATOM 789 O O . GLN A 1 94 ? -6.329 -55.186 -11.001 1.00 28.55 94 GLN A O 1
ATOM 794 N N . GLN A 1 95 ? -7.392 -57.001 -10.174 1.00 28.72 95 GLN A N 1
ATOM 795 C CA . GLN A 1 95 ? -8.735 -56.503 -9.821 1.00 28.72 95 GLN A CA 1
ATOM 796 C C . GLN A 1 95 ? -8.737 -55.834 -8.420 1.00 28.72 95 GLN A C 1
ATOM 798 O O . GLN A 1 95 ? -8.020 -56.314 -7.554 1.00 28.72 95 GLN A O 1
ATOM 803 N N . SER A 1 96 ? -9.370 -54.654 -8.237 1.00 27.33 96 SER A N 1
ATOM 804 C CA . SER A 1 96 ? -10.621 -54.345 -7.463 1.00 27.33 96 SER A CA 1
ATOM 805 C C . SER A 1 96 ? -10.590 -54.593 -5.926 1.00 27.33 96 SER A C 1
ATOM 807 O O . SER A 1 96 ? -9.848 -55.474 -5.516 1.00 27.33 96 SER A O 1
ATOM 809 N N . PRO A 1 97 ? -11.405 -53.929 -5.049 1.00 38.94 97 PRO A N 1
ATOM 810 C CA . PRO A 1 97 ? -12.626 -53.142 -5.316 1.00 38.94 97 PRO A CA 1
ATOM 811 C C . PRO A 1 97 ? -12.831 -51.831 -4.495 1.00 38.94 97 PRO A C 1
ATOM 813 O O . PRO A 1 97 ? -12.142 -51.529 -3.525 1.00 38.94 97 PRO A O 1
ATOM 816 N N . SER A 1 98 ? -13.858 -51.069 -4.887 1.00 31.48 98 SER A N 1
ATOM 817 C CA . SER A 1 98 ? -14.526 -49.993 -4.124 1.00 31.48 98 SER A CA 1
ATOM 818 C C . SER A 1 98 ? -15.413 -50.561 -2.999 1.00 31.48 98 SER A C 1
ATOM 820 O O . SER A 1 98 ? -15.767 -51.741 -3.063 1.00 31.48 98 SER A O 1
ATOM 822 N N . PRO A 1 99 ? -15.890 -49.732 -2.043 1.00 40.19 99 PRO A N 1
ATOM 823 C CA . PRO A 1 99 ? -17.344 -49.509 -2.042 1.00 40.19 99 PRO A CA 1
ATOM 824 C C . PRO A 1 99 ? -17.845 -48.114 -1.585 1.00 40.19 99 PRO A C 1
ATOM 826 O O . PRO A 1 99 ? -17.317 -47.484 -0.675 1.00 40.19 99 PRO A O 1
ATOM 829 N N . SER A 1 100 ? -18.963 -47.737 -2.222 1.00 29.97 100 SER A N 1
ATOM 830 C CA . SER A 1 100 ? -20.183 -47.078 -1.708 1.00 29.97 100 SER A CA 1
ATOM 831 C C . SER A 1 100 ? -20.182 -45.651 -1.130 1.00 29.97 100 SER A C 1
ATOM 833 O O . SER A 1 100 ? -19.680 -45.369 -0.047 1.00 29.97 100 SER A O 1
ATOM 835 N N . SER A 1 101 ? -20.952 -44.810 -1.826 1.00 32.16 101 SER A N 1
ATOM 836 C CA . SER A 1 101 ? -21.619 -43.582 -1.375 1.00 32.16 101 SER A CA 1
ATOM 837 C C . SER A 1 101 ? -22.600 -43.812 -0.211 1.00 32.16 101 SER A C 1
ATOM 839 O O . SER A 1 101 ? -23.100 -44.924 -0.036 1.00 32.16 101 SER A O 1
ATOM 841 N N . PRO A 1 102 ? -23.036 -42.721 0.444 1.00 37.88 102 PRO A N 1
ATOM 842 C CA . PRO A 1 102 ? -24.475 -42.525 0.587 1.00 37.88 102 PRO A CA 1
ATOM 843 C C . PRO A 1 102 ? -24.959 -41.144 0.122 1.00 37.88 102 PRO A C 1
ATOM 845 O O . PRO A 1 102 ? -24.225 -40.163 0.024 1.00 37.88 102 PRO A O 1
ATOM 848 N N . SER A 1 103 ? -26.243 -41.146 -0.207 1.00 32.31 103 SER A N 1
ATOM 849 C CA . SER A 1 103 ? -27.074 -40.140 -0.855 1.00 32.31 103 SER A CA 1
ATOM 850 C C . SER A 1 103 ? -27.525 -38.979 0.045 1.00 32.31 103 SER A C 1
ATOM 852 O O . SER A 1 103 ? -27.862 -39.179 1.205 1.00 32.31 103 SER A O 1
ATOM 854 N N . SER A 1 104 ? -27.608 -37.796 -0.576 1.00 34.94 104 SER A N 1
ATOM 855 C CA . SER A 1 104 ? -28.592 -36.705 -0.419 1.00 34.94 104 SER A CA 1
ATOM 856 C C . SER A 1 104 ? -29.380 -36.549 0.895 1.00 34.94 104 SER A C 1
ATOM 858 O O . SER A 1 104 ? -30.272 -37.345 1.165 1.00 34.94 104 SER A O 1
ATOM 860 N N . SER A 1 105 ? -29.226 -35.391 1.554 1.00 31.30 105 SER A N 1
ATOM 861 C CA . SER A 1 105 ? -30.312 -34.403 1.748 1.00 31.30 105 SER A CA 1
ATOM 862 C C . SER A 1 105 ? -29.880 -33.269 2.688 1.00 31.30 105 SER A C 1
ATOM 864 O O . SER A 1 105 ? -29.738 -33.493 3.882 1.00 31.30 105 SER A O 1
ATOM 866 N N . SER A 1 106 ? -29.728 -32.056 2.155 1.00 29.83 106 SER A N 1
ATOM 867 C CA . SER A 1 106 ? -30.244 -30.801 2.732 1.00 29.83 106 SER A CA 1
ATOM 868 C C . SER A 1 106 ? -29.612 -29.640 1.972 1.00 29.83 106 SER A C 1
ATOM 870 O O . SER A 1 106 ? -28.538 -29.144 2.310 1.00 29.83 106 SER A O 1
ATOM 872 N N . SER A 1 107 ? -30.283 -29.213 0.910 1.00 34.88 107 SER A N 1
ATOM 873 C CA . SER A 1 107 ? -30.091 -27.898 0.316 1.00 34.88 107 SER A CA 1
ATOM 874 C C . SER A 1 107 ? -30.449 -26.842 1.364 1.00 34.88 107 SER A C 1
ATOM 876 O O . SER A 1 107 ? -31.601 -26.424 1.479 1.00 34.88 107 SER A O 1
ATOM 878 N N . SER A 1 108 ? -29.461 -26.443 2.167 1.00 32.84 108 SER A N 1
ATOM 879 C CA . SER A 1 108 ? -29.551 -25.247 2.989 1.00 32.84 108 SER A CA 1
ATOM 880 C C . SER A 1 108 ? -29.534 -24.057 2.042 1.00 32.84 108 SER A C 1
ATOM 882 O O . SER A 1 108 ? -28.496 -23.689 1.492 1.00 32.84 108 SER A O 1
ATOM 884 N N . SER A 1 109 ? -30.722 -23.501 1.822 1.00 32.41 109 SER A N 1
ATOM 885 C CA . SER A 1 109 ? -30.926 -22.141 1.344 1.00 32.41 109 SER A CA 1
ATOM 886 C C . SER A 1 109 ? -29.821 -21.238 1.896 1.00 32.41 109 SER A C 1
ATOM 888 O O . SER A 1 109 ? -29.713 -21.077 3.113 1.00 32.41 109 SER A O 1
ATOM 890 N N . PHE A 1 110 ? -28.997 -20.664 1.015 1.00 33.81 110 PHE A N 1
ATOM 891 C CA . PHE A 1 110 ? -28.161 -19.523 1.366 1.00 33.81 110 PHE A CA 1
ATOM 892 C C . PHE A 1 110 ? -29.112 -18.386 1.729 1.00 33.81 110 PHE A C 1
ATOM 894 O O . PHE A 1 110 ? -29.549 -17.609 0.883 1.00 33.81 110 PHE A O 1
ATOM 901 N N . CYS A 1 111 ? -29.488 -18.320 3.003 1.00 32.50 111 CYS A N 1
ATOM 902 C CA . CYS A 1 111 ? -30.060 -17.122 3.569 1.00 32.50 111 CYS A CA 1
ATOM 903 C C . CYS A 1 111 ? -29.000 -16.039 3.375 1.00 32.50 111 CYS A C 1
ATOM 905 O O . CYS A 1 111 ? -27.940 -16.095 3.999 1.00 32.50 111 CYS A O 1
ATOM 907 N N . LEU A 1 112 ? -29.269 -15.088 2.478 1.00 41.66 112 LEU A N 1
ATOM 908 C CA . LEU A 1 112 ? -28.598 -13.796 2.444 1.00 41.66 112 LEU A CA 1
ATOM 909 C C . LEU A 1 112 ? -28.789 -13.183 3.832 1.00 41.66 112 LEU A C 1
ATOM 911 O O . LEU A 1 112 ? -29.815 -12.567 4.124 1.00 41.66 112 LEU A O 1
ATOM 915 N N . GLY A 1 113 ? -27.847 -13.479 4.726 1.00 36.09 113 GLY A N 1
ATOM 916 C CA . GLY A 1 113 ? -27.861 -12.998 6.091 1.00 36.09 113 GLY A CA 1
ATOM 917 C C . GLY A 1 113 ? -27.953 -11.483 6.054 1.00 36.09 113 GLY A C 1
ATOM 918 O O . GLY A 1 113 ? -27.275 -10.833 5.255 1.00 36.09 113 GLY A O 1
ATOM 919 N N . ARG A 1 114 ? -28.817 -10.921 6.905 1.00 42.25 114 ARG A N 1
ATOM 920 C CA . ARG A 1 114 ? -28.804 -9.488 7.216 1.00 42.25 114 ARG A CA 1
ATOM 921 C C . ARG A 1 114 ? -27.341 -9.050 7.362 1.00 42.25 114 ARG A C 1
ATOM 923 O O . ARG A 1 114 ? -26.622 -9.733 8.093 1.00 42.25 114 ARG A O 1
ATOM 930 N N . PRO A 1 115 ? -26.894 -7.964 6.707 1.00 50.34 115 PRO A N 1
ATOM 931 C CA . PRO A 1 115 ? -25.525 -7.506 6.868 1.00 50.34 115 PRO A CA 1
ATOM 932 C C . PRO A 1 115 ? -25.279 -7.281 8.358 1.00 50.34 115 PRO A C 1
ATOM 934 O O . PRO A 1 115 ? -25.975 -6.483 8.991 1.00 50.34 115 PRO A O 1
ATOM 937 N N . THR A 1 116 ? -24.343 -8.039 8.929 1.00 58.91 116 THR A N 1
ATOM 938 C CA . THR A 1 116 ? -23.881 -7.817 10.295 1.00 58.91 116 THR A CA 1
ATOM 939 C C . THR A 1 116 ? -23.418 -6.370 10.361 1.00 58.91 116 THR A C 1
ATOM 941 O O . THR A 1 116 ? -22.538 -5.968 9.599 1.00 58.91 116 THR A O 1
ATOM 944 N N . LEU A 1 117 ? -24.067 -5.560 11.199 1.00 78.69 117 LEU A N 1
ATOM 945 C CA . LEU A 1 117 ? -23.693 -4.159 11.353 1.00 78.69 117 LEU A CA 1
ATOM 946 C C . LEU A 1 117 ? -22.232 -4.103 11.804 1.00 78.69 117 LEU A C 1
ATOM 948 O O . LEU A 1 117 ? -21.869 -4.726 12.803 1.00 78.69 117 LEU A O 1
ATOM 952 N N . LEU A 1 118 ? -21.401 -3.386 11.046 1.00 88.06 118 LEU A N 1
ATOM 953 C CA . LEU A 1 118 ? -20.000 -3.199 11.400 1.00 88.06 118 LEU A CA 1
ATOM 954 C C . LEU A 1 118 ? -19.917 -2.454 12.727 1.00 88.06 118 LEU A C 1
ATOM 956 O O . LEU A 1 118 ? -20.571 -1.428 12.922 1.00 88.06 118 LEU A O 1
ATOM 960 N N . LEU A 1 119 ? -19.105 -2.983 13.636 1.00 89.94 119 LEU A N 1
ATOM 961 C CA . LEU A 1 119 ? -18.877 -2.356 14.925 1.00 89.94 119 LEU A CA 1
ATOM 962 C C . LEU A 1 119 ? -17.952 -1.148 14.765 1.00 89.94 119 LEU A C 1
ATOM 964 O O . LEU A 1 119 ? -17.040 -1.137 13.937 1.00 89.94 119 LEU A O 1
ATOM 968 N N . LEU A 1 120 ? -18.186 -0.132 15.589 1.00 91.12 120 LEU A N 1
ATOM 969 C CA . LEU A 1 120 ? -17.381 1.078 15.626 1.00 91.12 120 LEU A CA 1
ATOM 970 C C . LEU A 1 120 ? -17.237 1.526 17.087 1.00 91.12 120 LEU A C 1
ATOM 972 O O . LEU A 1 120 ? -18.259 1.751 17.742 1.00 91.12 120 LEU A O 1
ATOM 976 N N . PRO A 1 121 ? -16.008 1.659 17.619 1.00 90.88 121 PRO A N 1
ATOM 977 C CA . PRO A 1 121 ? -15.801 2.231 18.938 1.00 90.88 121 PRO A CA 1
ATOM 978 C C . PRO A 1 121 ? -16.320 3.675 18.994 1.00 90.88 121 PRO A C 1
ATOM 980 O O . PRO A 1 121 ? -16.313 4.364 17.965 1.00 90.88 121 PRO A O 1
ATOM 983 N N . PRO A 1 122 ? -16.698 4.179 20.183 1.00 86.69 122 PRO A N 1
ATOM 984 C CA . PRO A 1 122 ? -17.086 5.576 20.351 1.00 86.69 122 PRO A CA 1
ATOM 985 C C . PRO A 1 122 ? -16.068 6.537 19.717 1.00 86.69 122 PRO A C 1
ATOM 987 O O . PRO A 1 122 ? -14.857 6.346 19.831 1.00 86.69 122 PRO A O 1
ATOM 990 N N . HIS A 1 123 ? -16.564 7.568 19.028 1.00 85.44 123 HIS A N 1
ATOM 991 C CA . HIS A 1 123 ? -15.787 8.642 18.380 1.00 85.44 123 HIS A CA 1
ATOM 992 C C . HIS A 1 123 ? -14.879 8.250 17.195 1.00 85.44 123 HIS A C 1
ATOM 994 O O . HIS A 1 123 ? -14.391 9.140 16.476 1.00 85.44 123 HIS A O 1
ATOM 1000 N N . GLN A 1 124 ? -14.678 6.955 16.927 1.00 92.44 124 GLN A N 1
ATOM 1001 C CA . GLN A 1 124 ? -14.046 6.513 15.684 1.00 92.44 124 GLN A CA 1
ATOM 1002 C C . GLN A 1 124 ? -14.948 6.832 14.493 1.00 92.44 124 GLN A C 1
ATOM 1004 O O . GLN A 1 124 ? -16.168 6.916 14.618 1.00 92.44 124 GLN A O 1
ATOM 1009 N N . ILE A 1 125 ? -14.340 7.046 13.323 1.00 94.69 125 ILE A N 1
ATOM 1010 C CA . ILE A 1 125 ? -15.099 7.311 12.089 1.00 94.69 125 ILE A CA 1
ATOM 1011 C C . ILE A 1 125 ? -14.907 6.231 11.033 1.00 94.69 125 ILE A C 1
ATOM 1013 O O . ILE A 1 125 ? -15.819 5.987 10.247 1.00 94.69 125 ILE A O 1
ATOM 1017 N N . TYR A 1 126 ? -13.757 5.567 11.014 1.00 97.50 126 TYR A N 1
ATOM 1018 C CA . TYR A 1 126 ? -13.494 4.492 10.069 1.00 97.50 126 TYR A CA 1
ATOM 1019 C C . TYR A 1 126 ? -13.875 3.154 10.688 1.00 97.50 126 TYR A C 1
ATOM 1021 O O . TYR A 1 126 ? -13.458 2.836 11.802 1.00 97.50 126 TYR A O 1
ATOM 1029 N N . HIS A 1 127 ? -14.673 2.392 9.947 1.00 97.75 127 HIS A N 1
ATOM 1030 C CA . HIS A 1 127 ? -15.034 1.019 10.290 1.00 97.75 127 HIS A CA 1
ATOM 1031 C C . HIS A 1 127 ? -13.937 0.054 9.840 1.00 97.75 127 HIS A C 1
ATOM 1033 O O . HIS A 1 127 ? -13.692 -0.946 10.506 1.00 97.75 127 HIS A O 1
ATOM 1039 N N . SER A 1 128 ? -13.286 0.383 8.719 1.00 98.38 128 SER A N 1
ATOM 1040 C CA . SER A 1 128 ? -12.280 -0.453 8.074 1.00 98.38 128 SER A CA 1
ATOM 1041 C C . SER A 1 128 ? -10.991 0.316 7.804 1.00 98.38 128 SER A C 1
ATOM 1043 O O . SER A 1 128 ? -11.027 1.479 7.391 1.00 98.38 128 SER A O 1
ATOM 1045 N N . PHE A 1 129 ? -9.866 -0.369 7.964 1.00 98.75 129 PHE A N 1
ATOM 1046 C CA . PHE A 1 129 ? -8.527 0.121 7.652 1.00 98.75 129 PHE A CA 1
ATOM 1047 C C . PHE A 1 129 ? -7.893 -0.836 6.650 1.00 98.75 129 PHE A C 1
ATOM 1049 O O . PHE A 1 129 ? -7.929 -2.046 6.857 1.00 98.75 129 PHE A O 1
ATOM 1056 N N . LEU A 1 130 ? -7.347 -0.300 5.564 1.00 98.88 130 LEU A N 1
ATOM 1057 C CA . LEU A 1 130 ? -6.641 -1.072 4.549 1.00 98.88 130 LEU A CA 1
ATOM 1058 C C . LEU A 1 130 ? -5.150 -0.788 4.666 1.00 98.88 130 LEU A C 1
ATOM 1060 O O . LEU A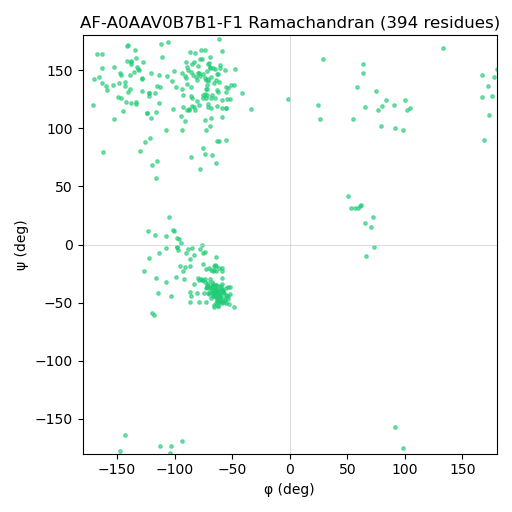 1 130 ? -4.686 0.246 4.185 1.00 98.88 130 LEU A O 1
ATOM 1064 N N . CYS A 1 131 ? -4.429 -1.685 5.332 1.00 98.81 131 CYS A N 1
ATOM 1065 C CA . CYS A 1 131 ? -2.971 -1.655 5.358 1.00 98.81 131 CYS A CA 1
ATOM 1066 C C . CYS A 1 131 ? -2.439 -2.089 3.991 1.00 98.81 131 CYS A C 1
ATOM 1068 O O . CYS A 1 131 ? -2.977 -3.033 3.408 1.00 98.81 131 CYS A O 1
ATOM 1070 N N . LEU A 1 132 ? -1.428 -1.386 3.493 1.00 98.56 132 LEU A N 1
ATOM 1071 C CA . LEU A 1 132 ? -0.869 -1.541 2.153 1.00 98.56 132 LEU A CA 1
ATOM 1072 C C . LEU A 1 132 ? 0.626 -1.212 2.182 1.00 98.56 132 LEU A C 1
ATOM 1074 O O . LEU A 1 132 ? 1.001 -0.212 2.796 1.00 98.56 132 LEU A O 1
ATOM 1078 N N . ASP A 1 133 ? 1.411 -2.014 1.468 1.00 98.62 133 ASP A N 1
ATOM 1079 C CA . ASP A 1 133 ? 2.803 -1.739 1.108 1.00 98.62 133 ASP A CA 1
ATOM 1080 C C . ASP A 1 133 ? 3.086 -2.316 -0.291 1.00 98.62 133 ASP A C 1
ATOM 1082 O O . ASP A 1 133 ? 2.936 -3.520 -0.512 1.00 98.62 133 ASP A O 1
ATOM 1086 N N . PHE A 1 134 ? 3.369 -1.469 -1.278 1.00 98.69 134 PHE A N 1
ATOM 1087 C CA . PHE A 1 134 ? 3.653 -1.913 -2.641 1.00 98.69 134 PHE A CA 1
ATOM 1088 C C . PHE A 1 134 ? 5.123 -2.270 -2.822 1.00 98.69 134 PHE A C 1
ATOM 1090 O O . PHE A 1 134 ? 5.980 -1.390 -2.760 1.00 98.69 134 PHE A O 1
ATOM 1097 N N . GLU A 1 135 ? 5.397 -3.468 -3.339 1.00 98.62 135 GLU A N 1
ATOM 1098 C CA . GLU A 1 135 ? 6.687 -3.704 -3.987 1.00 98.62 135 GLU A CA 1
ATOM 1099 C C . GLU A 1 135 ? 6.664 -3.236 -5.438 1.00 98.62 135 GLU A C 1
ATOM 1101 O O . GLU A 1 135 ? 5.651 -3.292 -6.148 1.00 98.62 135 GLU A O 1
ATOM 1106 N N . SER A 1 136 ? 7.799 -2.735 -5.912 1.00 98.06 136 SER A N 1
ATOM 1107 C CA . SER A 1 136 ? 7.943 -2.235 -7.278 1.00 98.06 136 SER A CA 1
ATOM 1108 C C . SER A 1 136 ? 9.290 -2.589 -7.882 1.00 98.06 136 SER A C 1
ATOM 1110 O O . SER A 1 136 ? 10.266 -2.802 -7.168 1.00 98.06 136 SER A O 1
ATOM 1112 N N . THR A 1 137 ? 9.357 -2.593 -9.214 1.00 96.94 137 THR A N 1
ATOM 1113 C CA . THR A 1 137 ? 10.625 -2.762 -9.922 1.00 96.94 137 THR A CA 1
ATOM 1114 C C . THR A 1 137 ? 11.644 -1.737 -9.438 1.00 96.94 137 THR A C 1
ATOM 1116 O O . THR A 1 137 ? 11.358 -0.547 -9.315 1.00 96.94 137 THR A O 1
ATOM 1119 N N . CYS A 1 138 ? 12.861 -2.189 -9.179 1.00 93.94 138 CYS A N 1
ATOM 1120 C CA . CYS A 1 138 ? 13.951 -1.318 -8.771 1.00 93.94 138 CYS A CA 1
ATOM 1121 C C . CYS A 1 138 ? 15.262 -1.758 -9.421 1.00 93.94 138 CYS A C 1
ATOM 1123 O O . CYS A 1 138 ? 15.348 -2.787 -10.099 1.00 93.94 138 CYS A O 1
ATOM 1125 N N . ILE A 1 139 ? 16.278 -0.923 -9.269 1.00 90.56 139 ILE A N 1
ATOM 1126 C CA . ILE A 1 139 ? 17.619 -1.125 -9.810 1.00 90.56 139 ILE A CA 1
ATOM 1127 C C . ILE A 1 139 ? 18.635 -0.730 -8.749 1.00 90.5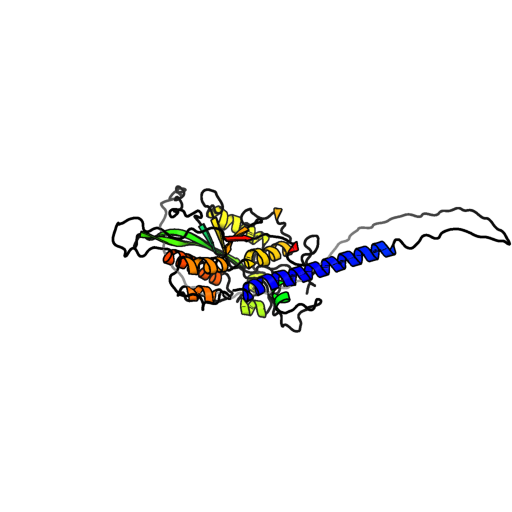6 139 ILE A C 1
ATOM 1129 O O . ILE A 1 139 ? 18.340 0.108 -7.891 1.00 90.56 139 ILE A O 1
ATOM 1133 N N . ASP A 1 140 ? 19.833 -1.295 -8.847 1.00 89.31 140 ASP A N 1
ATOM 1134 C CA . ASP A 1 140 ? 20.964 -0.781 -8.092 1.00 89.31 140 ASP A CA 1
ATOM 1135 C C . ASP A 1 140 ? 21.382 0.564 -8.700 1.00 89.31 140 ASP A C 1
ATOM 1137 O O . ASP A 1 140 ? 21.753 0.645 -9.872 1.00 89.31 140 ASP A O 1
ATOM 1141 N N . SER A 1 141 ? 2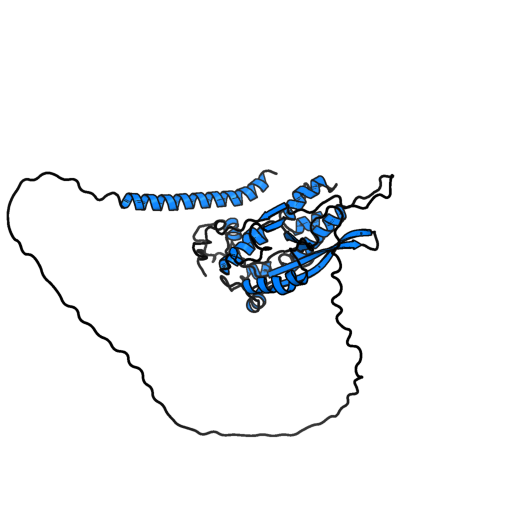1.299 1.640 -7.915 1.00 85.38 141 SER A N 1
ATOM 1142 C CA . SER A 1 141 ? 21.742 2.965 -8.363 1.00 85.38 141 SER A CA 1
ATOM 1143 C C . SER A 1 141 ? 23.249 3.030 -8.615 1.00 85.38 141 SER A C 1
ATOM 1145 O O . SER A 1 141 ? 23.697 3.956 -9.284 1.00 85.38 141 SER A O 1
ATOM 1147 N N . ASN A 1 142 ? 24.006 2.066 -8.085 1.00 83.81 142 ASN A N 1
ATOM 1148 C CA . ASN A 1 142 ? 25.449 1.946 -8.254 1.00 83.81 142 ASN A CA 1
ATOM 1149 C C . ASN A 1 142 ? 25.842 1.024 -9.416 1.00 83.81 142 ASN A C 1
ATOM 1151 O O . ASN A 1 142 ? 27.038 0.815 -9.625 1.00 83.81 142 ASN A O 1
ATOM 1155 N N . ASP A 1 143 ? 24.877 0.453 -10.150 1.00 81.19 143 ASP A N 1
ATOM 1156 C CA . ASP A 1 143 ? 25.172 -0.400 -11.302 1.00 81.19 143 ASP A CA 1
ATOM 1157 C C . ASP A 1 143 ? 25.994 0.401 -12.336 1.00 81.19 143 ASP A C 1
ATOM 1159 O O . ASP A 1 143 ? 25.505 1.401 -12.872 1.00 81.19 143 ASP A O 1
ATOM 1163 N N . PRO A 1 144 ? 27.243 -0.003 -12.643 1.00 74.12 144 PRO A N 1
ATOM 1164 C CA . PRO A 1 144 ? 28.101 0.721 -13.579 1.00 74.12 144 PRO A CA 1
ATOM 1165 C C . PRO A 1 144 ? 27.571 0.697 -15.022 1.00 74.12 144 PRO A C 1
ATOM 1167 O O . PRO A 1 144 ? 27.989 1.519 -15.837 1.00 74.12 144 PRO A O 1
ATOM 1170 N N . GLY A 1 145 ? 26.668 -0.233 -15.347 1.00 76.81 145 GLY A N 1
ATOM 1171 C CA . GLY A 1 145 ? 25.953 -0.298 -16.619 1.00 76.81 145 GLY A CA 1
ATOM 1172 C C . GLY A 1 145 ? 24.694 0.571 -16.667 1.00 76.81 145 GLY A C 1
ATOM 1173 O O . GLY A 1 145 ? 24.049 0.643 -17.716 1.00 76.81 145 GLY A O 1
ATOM 1174 N N . LEU A 1 146 ? 24.325 1.237 -15.567 1.00 77.56 146 LEU A N 1
ATOM 1175 C CA . LEU A 1 146 ? 23.139 2.079 -15.515 1.00 77.56 146 LEU A CA 1
ATOM 1176 C C . LEU A 1 146 ? 23.324 3.356 -16.338 1.00 77.56 146 LEU A C 1
ATOM 1178 O O . LEU A 1 146 ? 24.177 4.201 -16.063 1.00 77.56 146 LEU A O 1
ATOM 1182 N N . GLU A 1 147 ? 22.449 3.549 -17.320 1.00 71.00 147 GLU A N 1
ATOM 1183 C CA . GLU A 1 147 ? 22.411 4.788 -18.087 1.00 71.00 147 GLU A CA 1
ATOM 1184 C C . GLU A 1 147 ? 21.928 5.953 -17.200 1.00 71.00 147 GLU A C 1
ATOM 1186 O O . GLU A 1 147 ? 20.750 6.044 -16.841 1.00 71.00 147 GLU A O 1
ATOM 1191 N N . ASN A 1 148 ? 22.846 6.861 -16.856 1.00 75.44 148 ASN A N 1
ATOM 1192 C CA . ASN A 1 148 ? 22.577 8.074 -16.080 1.00 75.44 148 ASN A CA 1
ATOM 1193 C C . ASN A 1 148 ? 22.943 9.337 -16.889 1.00 75.44 148 ASN A C 1
ATOM 1195 O O . ASN A 1 148 ? 23.911 10.038 -16.566 1.00 75.44 148 ASN A O 1
ATOM 1199 N N . PRO A 1 149 ? 22.195 9.643 -17.968 1.00 65.62 149 PRO A N 1
ATOM 1200 C CA . PRO A 1 149 ? 22.553 10.714 -18.899 1.00 65.62 149 PRO A CA 1
ATOM 1201 C C . PRO A 1 149 ? 22.497 12.110 -18.256 1.00 65.62 149 PRO A C 1
ATOM 1203 O O . PRO A 1 149 ? 23.168 13.032 -18.713 1.00 65.62 149 PRO A O 1
ATOM 1206 N N . GLU A 1 150 ? 21.738 12.265 -17.167 1.00 71.00 150 GLU A N 1
ATOM 1207 C CA . GLU A 1 150 ? 21.564 13.526 -16.432 1.00 71.00 150 GLU A CA 1
ATOM 1208 C C . GLU A 1 150 ? 22.499 13.658 -15.214 1.00 71.00 150 GLU A C 1
ATOM 1210 O O . GLU A 1 150 ? 22.397 14.642 -14.483 1.00 71.00 150 GLU A O 1
ATOM 1215 N N . ARG A 1 151 ? 23.425 12.704 -14.998 1.00 78.81 151 ARG A N 1
ATOM 1216 C CA . ARG A 1 151 ? 24.371 12.682 -13.860 1.00 78.81 151 ARG A CA 1
ATOM 1217 C C . ARG A 1 151 ? 23.684 12.865 -12.500 1.00 78.81 151 ARG A C 1
ATOM 1219 O O . ARG A 1 151 ? 24.169 13.593 -11.636 1.00 78.81 151 ARG A O 1
ATOM 1226 N N . LEU A 1 152 ? 22.539 12.212 -12.334 1.00 81.56 152 LEU A N 1
ATOM 1227 C CA . LEU A 1 152 ? 21.785 12.195 -11.086 1.00 81.56 152 LEU A CA 1
ATOM 1228 C C . LEU A 1 152 ? 22.602 11.521 -9.977 1.00 81.56 152 LEU A C 1
ATOM 1230 O O . LEU A 1 152 ? 23.343 10.576 -10.246 1.00 81.56 152 LEU A O 1
ATOM 1234 N N . THR A 1 153 ? 22.444 11.984 -8.738 1.00 84.75 153 THR A N 1
ATOM 1235 C CA . THR A 1 153 ? 23.000 11.306 -7.557 1.00 84.75 153 THR A CA 1
ATOM 1236 C C . THR A 1 153 ? 22.280 9.983 -7.296 1.00 84.75 153 THR A C 1
ATOM 1238 O O . THR A 1 153 ? 21.138 9.807 -7.719 1.00 84.75 153 THR A O 1
ATOM 1241 N N . ASP A 1 154 ? 22.883 9.077 -6.526 1.00 80.19 154 ASP A N 1
ATOM 1242 C CA . ASP A 1 154 ? 22.274 7.783 -6.178 1.00 80.19 154 ASP A CA 1
ATOM 1243 C C . ASP A 1 154 ? 20.863 7.935 -5.598 1.00 80.19 154 ASP A C 1
ATOM 1245 O O . ASP A 1 154 ? 19.945 7.201 -5.961 1.00 80.19 154 ASP A O 1
ATOM 1249 N N . SER A 1 155 ? 20.670 8.920 -4.714 1.00 81.19 155 SER A N 1
ATOM 1250 C CA . SER A 1 155 ? 19.362 9.228 -4.128 1.00 81.19 155 SER A CA 1
ATOM 1251 C C . SER A 1 155 ? 18.369 9.685 -5.200 1.00 81.19 155 SER A C 1
ATOM 1253 O O . SER A 1 155 ? 17.245 9.186 -5.273 1.00 81.19 155 SER A O 1
ATOM 1255 N N . GLN A 1 156 ? 18.793 10.583 -6.093 1.00 83.81 156 GLN A N 1
ATOM 1256 C CA . GLN A 1 156 ? 17.951 11.056 -7.189 1.00 83.81 156 GLN A CA 1
ATOM 1257 C C . GLN A 1 156 ? 17.577 9.927 -8.152 1.00 83.81 156 GLN A C 1
ATOM 1259 O O . GLN A 1 156 ? 16.430 9.888 -8.593 1.00 83.81 156 GLN A O 1
ATOM 1264 N N . ILE A 1 157 ? 18.493 9.002 -8.451 1.00 83.94 157 ILE A N 1
ATOM 1265 C CA . ILE A 1 157 ? 18.220 7.820 -9.278 1.00 83.94 157 ILE A CA 1
ATOM 1266 C C . ILE A 1 157 ? 17.174 6.940 -8.603 1.00 83.94 157 ILE A C 1
ATOM 1268 O O . ILE A 1 157 ? 16.155 6.649 -9.226 1.00 83.94 157 ILE A O 1
ATOM 1272 N N . ARG A 1 158 ? 17.382 6.564 -7.333 1.00 82.75 158 ARG A N 1
ATOM 1273 C CA . ARG A 1 158 ? 16.454 5.699 -6.582 1.00 82.75 158 ARG A CA 1
ATOM 1274 C C . ARG A 1 158 ? 15.032 6.250 -6.597 1.00 82.75 158 ARG A C 1
ATOM 1276 O O . ARG A 1 158 ? 14.092 5.529 -6.916 1.00 82.75 158 ARG A O 1
ATOM 1283 N N . TRP A 1 159 ? 14.875 7.545 -6.324 1.00 84.69 159 TRP A N 1
ATOM 1284 C CA . TRP A 1 159 ? 13.556 8.175 -6.268 1.00 84.69 159 TRP A CA 1
ATOM 1285 C C . TRP A 1 159 ? 12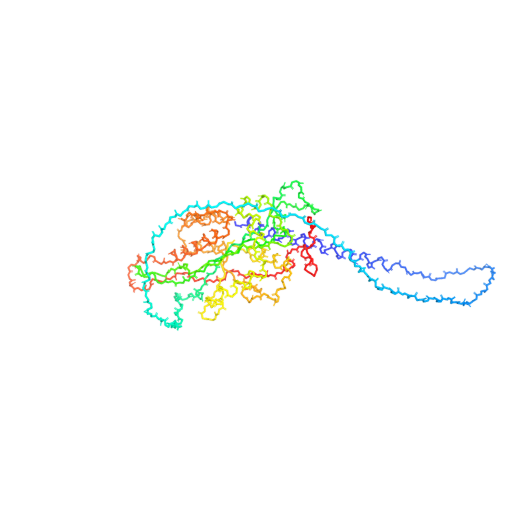.977 8.520 -7.634 1.00 84.69 159 TRP A C 1
ATOM 1287 O O . TRP A 1 159 ? 11.755 8.517 -7.796 1.00 84.69 159 TRP A O 1
ATOM 1297 N N . SER A 1 160 ? 13.814 8.797 -8.632 1.00 85.56 160 SER A N 1
ATOM 1298 C CA . SER A 1 160 ? 13.339 9.125 -9.975 1.00 85.56 160 SER A CA 1
ATOM 1299 C C . SER A 1 160 ? 13.102 7.888 -10.824 1.00 85.56 160 SER A C 1
ATOM 1301 O O . SER A 1 160 ? 12.387 8.016 -11.806 1.00 85.56 160 SER A O 1
ATOM 1303 N N . TYR A 1 161 ? 13.647 6.716 -10.495 1.00 88.44 161 TYR A N 1
ATOM 1304 C CA . TYR A 1 161 ? 13.527 5.529 -11.340 1.00 88.44 161 TYR A CA 1
ATOM 1305 C C . TYR A 1 161 ? 12.056 5.253 -11.730 1.00 88.44 161 TYR A C 1
ATOM 1307 O O . TYR A 1 161 ? 11.174 5.404 -10.871 1.00 88.44 161 TYR A O 1
ATOM 1315 N N . PRO A 1 162 ? 11.749 4.890 -12.995 1.00 91.88 162 PRO A N 1
ATOM 1316 C CA . PRO A 1 162 ? 10.381 4.645 -13.453 1.00 91.88 162 PRO A CA 1
ATOM 1317 C C . PRO A 1 162 ? 9.896 3.266 -12.990 1.00 91.88 162 PRO A C 1
ATOM 1319 O O . PRO A 1 162 ? 9.685 2.360 -13.793 1.00 91.88 162 PRO A O 1
ATOM 1322 N N . ASN A 1 163 ? 9.762 3.100 -11.674 1.00 94.94 163 ASN A N 1
ATOM 1323 C CA . ASN A 1 163 ? 9.314 1.853 -11.082 1.00 94.94 163 ASN A CA 1
ATOM 1324 C C . ASN A 1 163 ? 7.844 1.560 -11.402 1.00 94.94 163 ASN A C 1
ATOM 1326 O O . ASN A 1 163 ? 7.004 2.462 -11.458 1.00 94.94 163 ASN A O 1
ATOM 1330 N N . GLU A 1 164 ? 7.552 0.277 -11.582 1.00 97.56 164 GLU A N 1
ATOM 1331 C CA . GLU A 1 164 ? 6.214 -0.284 -11.754 1.00 97.56 164 GLU A CA 1
ATOM 1332 C C . GLU A 1 164 ? 5.919 -1.202 -10.569 1.00 97.56 164 GLU A C 1
ATOM 1334 O O . GLU A 1 164 ? 6.781 -1.989 -10.188 1.00 97.56 164 GLU A O 1
ATOM 1339 N N . ILE A 1 165 ? 4.716 -1.121 -10.000 1.00 98.69 165 ILE A N 1
ATOM 1340 C CA . ILE A 1 165 ? 4.239 -2.046 -8.970 1.00 98.69 165 ILE A CA 1
ATOM 1341 C C . ILE A 1 165 ? 4.337 -3.475 -9.509 1.00 98.69 165 ILE A C 1
ATOM 1343 O O . ILE A 1 165 ? 3.878 -3.742 -10.622 1.00 98.69 165 ILE A O 1
ATOM 1347 N N . ILE A 1 166 ? 4.917 -4.368 -8.705 1.00 98.75 166 ILE A N 1
ATOM 1348 C CA . ILE A 1 166 ? 5.043 -5.809 -8.978 1.00 98.75 166 ILE A CA 1
ATOM 1349 C C . ILE A 1 166 ? 4.414 -6.683 -7.890 1.00 98.75 166 ILE A C 1
ATOM 1351 O O . ILE A 1 166 ? 4.174 -7.864 -8.134 1.00 98.75 166 ILE A O 1
ATOM 1355 N N . GLU A 1 167 ? 4.044 -6.107 -6.746 1.00 98.88 167 GLU A N 1
ATOM 1356 C CA . GLU A 1 167 ? 3.242 -6.751 -5.705 1.00 98.88 167 GLU A CA 1
ATOM 1357 C C . GLU A 1 167 ? 2.207 -5.764 -5.157 1.00 98.88 167 GLU A C 1
ATOM 1359 O O . GLU A 1 167 ? 2.524 -4.617 -4.860 1.00 98.88 167 GLU A O 1
ATOM 1364 N N . TRP A 1 168 ? 0.960 -6.212 -5.023 1.00 98.81 168 TRP A N 1
ATOM 1365 C CA . TRP A 1 168 ? -0.152 -5.467 -4.438 1.00 98.81 168 TRP A CA 1
ATOM 1366 C C . TRP A 1 168 ? -0.781 -6.292 -3.304 1.00 98.81 168 TRP A C 1
ATOM 1368 O O . TRP A 1 168 ? -1.750 -7.030 -3.535 1.00 98.81 168 TRP A O 1
ATOM 1378 N N . PRO A 1 169 ? -0.277 -6.165 -2.068 1.00 98.69 169 PRO A N 1
ATOM 1379 C CA . PRO A 1 169 ? -0.911 -6.683 -0.863 1.00 98.69 169 PRO A CA 1
ATOM 1380 C C . PRO A 1 169 ? -1.860 -5.652 -0.243 1.00 98.69 169 PRO A C 1
ATOM 1382 O O . PRO A 1 169 ? -1.592 -4.460 -0.225 1.00 98.69 169 PRO A O 1
ATOM 1385 N N . VAL A 1 170 ? -2.985 -6.102 0.301 1.00 98.88 170 VAL A N 1
ATOM 1386 C CA . VAL A 1 170 ? -3.860 -5.300 1.160 1.00 98.88 170 VAL A CA 1
ATOM 1387 C C . VAL A 1 170 ? -4.360 -6.177 2.293 1.00 98.88 170 VAL A C 1
ATOM 1389 O O . VAL A 1 170 ? -4.895 -7.259 2.050 1.00 98.88 170 VAL A O 1
ATOM 1392 N N . LEU A 1 171 ? -4.264 -5.686 3.524 1.00 98.81 171 LEU A N 1
ATOM 1393 C CA . LEU A 1 171 ? -4.839 -6.334 4.700 1.00 98.81 171 LEU A CA 1
ATOM 1394 C C . LEU A 1 171 ? -5.968 -5.468 5.256 1.00 98.81 171 LEU A C 1
ATOM 1396 O O . LEU A 1 171 ? -5.773 -4.299 5.593 1.00 98.81 171 LEU A O 1
ATOM 1400 N N . LEU A 1 172 ? -7.165 -6.052 5.329 1.00 98.81 172 LEU A N 1
ATOM 1401 C CA . LEU A 1 172 ? -8.354 -5.402 5.866 1.00 98.81 172 LEU A CA 1
ATOM 1402 C C . LEU A 1 172 ? -8.454 -5.647 7.371 1.00 98.81 172 LEU A C 1
ATOM 1404 O O . LEU A 1 172 ? -8.680 -6.775 7.812 1.00 98.81 172 LEU A O 1
ATOM 1408 N N . LEU A 1 173 ? -8.362 -4.569 8.146 1.00 98.75 173 LEU A N 1
ATOM 1409 C CA . LEU A 1 173 ? -8.657 -4.558 9.573 1.00 98.75 173 LEU A CA 1
ATOM 1410 C C . LEU A 1 173 ? -10.028 -3.936 9.846 1.00 98.75 173 LEU A C 1
ATOM 1412 O O . LEU A 1 173 ? -10.382 -2.912 9.255 1.00 98.75 173 LEU A O 1
ATOM 1416 N N . GLN A 1 174 ? -10.762 -4.504 10.800 1.00 98.00 174 GLN A N 1
ATOM 1417 C CA . GLN A 1 174 ? -11.992 -3.929 11.354 1.00 98.00 174 GLN A CA 1
ATOM 1418 C C . GLN A 1 174 ? -11.996 -4.011 12.878 1.00 98.00 174 GLN A C 1
ATOM 1420 O O . GLN A 1 174 ? -11.173 -4.693 13.485 1.00 98.00 174 GLN A O 1
ATOM 1425 N N . TRP A 1 175 ? -12.928 -3.302 13.510 1.00 96.38 175 TRP A N 1
ATOM 1426 C CA . TRP A 1 175 ? -13.078 -3.306 14.960 1.00 96.38 175 TRP A CA 1
ATOM 1427 C C . TRP A 1 175 ? -13.844 -4.523 15.468 1.00 96.38 175 TRP A C 1
ATOM 1429 O O . TRP A 1 175 ? -14.882 -4.893 14.918 1.00 96.38 175 TRP A O 1
ATOM 1439 N N . ARG A 1 176 ? -13.412 -5.059 16.609 1.00 93.19 176 ARG A N 1
ATOM 1440 C CA . ARG A 1 176 ? -14.229 -5.950 17.439 1.00 93.19 176 ARG A CA 1
ATOM 1441 C C . ARG A 1 176 ? -14.086 -5.627 18.919 1.00 93.19 176 ARG A C 1
ATOM 1443 O O . ARG A 1 176 ? -13.088 -5.055 19.353 1.00 93.19 176 ARG A O 1
ATOM 1450 N N . LEU A 1 177 ? -15.089 -6.033 19.690 1.00 91.00 177 LEU A N 1
ATOM 1451 C CA . LEU A 1 177 ? -14.986 -6.143 21.141 1.00 91.00 177 LEU A CA 1
ATOM 1452 C C . LEU A 1 177 ? -14.379 -7.503 21.471 1.00 91.00 177 LEU A C 1
ATOM 1454 O O . LEU A 1 177 ? -14.950 -8.543 21.147 1.00 91.00 177 LEU A O 1
ATOM 1458 N N . ASN A 1 178 ? -13.224 -7.499 22.121 1.00 87.00 178 ASN A N 1
ATOM 1459 C CA . ASN A 1 178 ? -12.616 -8.711 22.633 1.00 87.00 178 ASN A CA 1
ATOM 1460 C C . ASN A 1 178 ? -13.477 -9.255 23.783 1.00 87.00 178 ASN A C 1
ATOM 1462 O O . ASN A 1 178 ? -13.649 -8.601 24.811 1.00 87.00 178 ASN A O 1
ATOM 1466 N N . HIS A 1 179 ? -14.032 -10.455 23.615 1.00 85.19 179 HIS A N 1
ATOM 1467 C CA . HIS A 1 179 ? -14.973 -11.036 24.577 1.00 85.19 179 HIS A CA 1
ATOM 1468 C C . HIS A 1 179 ? -14.349 -11.368 25.939 1.00 85.19 179 HIS A C 1
ATOM 1470 O O . HIS A 1 179 ? -15.071 -11.451 26.928 1.00 85.19 179 HIS A O 1
ATOM 1476 N N . GLN A 1 180 ? -13.028 -11.556 26.006 1.00 84.81 180 GLN A N 1
ATOM 1477 C CA . GLN A 1 180 ? -12.346 -11.948 27.240 1.00 84.81 180 GLN A CA 1
ATOM 1478 C C . GLN A 1 180 ? -12.115 -10.752 28.163 1.00 84.81 180 GLN A C 1
ATOM 1480 O O . GLN A 1 180 ? -12.305 -10.853 29.372 1.00 84.81 180 GLN A O 1
ATOM 1485 N N . ASN A 1 181 ? -11.711 -9.609 27.604 1.00 82.44 181 ASN A N 1
ATOM 1486 C CA . ASN A 1 181 ? -11.359 -8.424 28.389 1.00 82.44 181 ASN A CA 1
ATOM 1487 C C . ASN A 1 181 ? -12.319 -7.238 28.179 1.00 82.44 181 ASN A C 1
ATOM 1489 O O . ASN A 1 181 ? -12.222 -6.255 28.912 1.00 82.44 181 ASN A O 1
ATOM 1493 N N . GLY A 1 182 ? -13.256 -7.326 27.233 1.00 84.56 182 GLY A N 1
ATOM 1494 C CA . GLY A 1 182 ? -14.215 -6.272 26.898 1.00 84.56 182 GLY A CA 1
ATOM 1495 C C . GLY A 1 182 ? -13.601 -5.062 26.190 1.00 84.56 182 GLY A C 1
ATOM 1496 O O . GLY A 1 182 ? -14.230 -4.007 26.161 1.00 84.56 182 GLY A O 1
ATOM 1497 N N . ALA A 1 183 ? -12.376 -5.168 25.668 1.00 86.62 183 ALA A N 1
ATOM 1498 C CA . ALA A 1 183 ? -11.669 -4.062 25.033 1.00 86.62 183 ALA A CA 1
ATOM 1499 C C . ALA A 1 183 ? -11.880 -4.030 23.512 1.00 86.62 183 ALA A C 1
ATOM 1501 O O . ALA A 1 183 ? -11.976 -5.066 22.858 1.00 86.62 183 ALA A O 1
ATOM 1502 N N . TRP A 1 184 ? -11.897 -2.825 22.941 1.00 90.50 184 TRP A N 1
ATOM 1503 C CA . TRP A 1 184 ? -11.896 -2.619 21.492 1.00 90.50 184 TRP A CA 1
ATOM 1504 C C . TRP A 1 184 ? -10.533 -2.926 20.891 1.00 90.50 184 TRP A C 1
ATOM 1506 O O . TRP A 1 184 ? -9.548 -2.313 21.300 1.00 90.50 184 TRP A O 1
ATOM 1516 N N . GLU A 1 185 ? -10.476 -3.799 19.893 1.00 92.12 185 GLU A N 1
ATOM 1517 C CA . GLU A 1 185 ? -9.265 -4.127 19.134 1.00 92.12 185 GLU A CA 1
ATOM 1518 C C . GLU A 1 185 ? -9.524 -4.125 17.630 1.00 92.12 185 GLU A C 1
ATOM 1520 O O . GLU A 1 185 ? -10.675 -4.221 17.191 1.00 92.12 185 GLU A O 1
ATOM 1525 N N . LEU A 1 186 ? -8.448 -4.008 16.853 1.00 95.81 186 LEU A N 1
ATOM 1526 C CA . LEU A 1 186 ? -8.493 -4.278 15.425 1.00 95.81 186 LEU A CA 1
ATOM 1527 C C . LEU A 1 186 ? -8.204 -5.758 15.200 1.00 95.81 186 LEU A C 1
ATOM 1529 O O . LEU A 1 186 ? -7.322 -6.337 15.832 1.00 95.81 186 LEU A O 1
ATOM 1533 N N . PHE A 1 187 ? -8.948 -6.369 14.292 1.00 95.69 187 PHE A N 1
ATOM 1534 C CA . PHE A 1 187 ? -8.708 -7.738 13.865 1.00 95.69 187 PHE A CA 1
ATOM 1535 C C . PHE A 1 187 ? -8.697 -7.815 12.347 1.00 95.69 187 PHE A C 1
ATOM 1537 O O . PHE A 1 187 ? -9.370 -7.040 11.664 1.00 95.69 187 PHE A O 1
ATOM 1544 N N . GLU A 1 188 ? -7.920 -8.760 11.836 1.00 97.75 188 GLU A N 1
ATOM 1545 C CA . GLU A 1 188 ? -7.863 -9.057 10.416 1.00 97.75 188 GLU A CA 1
ATOM 1546 C C . GLU A 1 188 ? -9.143 -9.755 9.957 1.00 97.75 188 GLU A C 1
ATOM 1548 O O . GLU A 1 188 ? -9.571 -10.751 10.542 1.00 97.75 188 GLU A O 1
ATOM 1553 N N . VAL A 1 189 ? -9.742 -9.213 8.901 1.00 98.19 189 VAL A N 1
ATOM 1554 C CA . VAL A 1 189 ? -10.985 -9.712 8.307 1.00 98.19 189 VAL A CA 1
ATOM 1555 C C . VAL A 1 189 ? -10.713 -10.482 7.027 1.00 98.19 189 VAL A C 1
ATOM 1557 O O . VAL A 1 189 ? -11.331 -11.517 6.788 1.00 98.19 189 VAL A O 1
ATOM 1560 N N . ASP A 1 190 ? -9.842 -9.946 6.175 1.00 98.56 190 ASP A N 1
ATOM 1561 C CA . ASP A 1 190 ? -9.529 -10.518 4.870 1.00 98.56 190 ASP A CA 1
ATOM 1562 C C . ASP A 1 190 ? -8.217 -9.933 4.328 1.00 98.56 190 ASP A C 1
ATOM 1564 O O . ASP A 1 190 ? -7.760 -8.871 4.771 1.00 98.56 190 ASP A O 1
ATOM 1568 N N . ARG A 1 191 ? -7.647 -10.595 3.320 1.00 98.56 191 ARG A N 1
ATOM 1569 C CA . ARG A 1 191 ? -6.469 -10.126 2.585 1.00 98.56 191 ARG A CA 1
ATOM 1570 C C . ARG A 1 191 ? -6.723 -10.150 1.086 1.00 98.56 191 ARG A C 1
ATOM 1572 O O . ARG A 1 191 ? -7.353 -11.062 0.553 1.00 98.56 191 ARG A O 1
ATOM 1579 N N . PHE A 1 192 ? -6.181 -9.164 0.392 1.00 98.75 192 PHE A N 1
ATOM 1580 C CA . PHE A 1 192 ? -6.005 -9.195 -1.051 1.00 98.75 192 PHE A CA 1
ATOM 1581 C C . PHE A 1 192 ? -4.515 -9.246 -1.347 1.00 98.75 192 PHE A C 1
ATOM 1583 O O . PHE A 1 192 ? -3.742 -8.521 -0.735 1.00 98.75 192 PHE A O 1
ATOM 1590 N N . HIS A 1 193 ? -4.102 -10.099 -2.273 1.00 98.69 193 HIS A N 1
ATOM 1591 C CA . HIS A 1 193 ? -2.701 -10.196 -2.660 1.00 98.69 193 HIS A CA 1
ATOM 1592 C C . HIS A 1 193 ? -2.590 -10.611 -4.118 1.00 98.69 193 HIS A C 1
ATOM 1594 O O . HIS A 1 193 ? -3.209 -11.596 -4.542 1.00 98.69 193 HIS A O 1
ATOM 1600 N N . ARG A 1 194 ? -1.846 -9.830 -4.898 1.00 98.81 194 ARG A N 1
ATOM 1601 C CA . ARG A 1 194 ? -1.545 -10.108 -6.303 1.00 98.81 194 ARG A CA 1
ATOM 1602 C C . ARG A 1 194 ? -0.122 -9.685 -6.615 1.00 98.81 194 ARG A C 1
ATOM 1604 O O . ARG A 1 194 ? 0.260 -8.570 -6.282 1.00 98.81 194 ARG A O 1
ATOM 1611 N N . PHE A 1 195 ? 0.604 -10.517 -7.351 1.00 98.88 195 PHE A N 1
ATOM 1612 C CA . PHE A 1 195 ? 1.704 -10.012 -8.165 1.00 98.88 195 PHE A CA 1
ATOM 1613 C C . PHE A 1 195 ? 1.148 -9.222 -9.350 1.00 98.88 195 PHE A C 1
ATOM 1615 O O . PHE A 1 195 ? 0.009 -9.442 -9.782 1.00 98.88 195 PHE A O 1
ATOM 1622 N N . VAL A 1 196 ? 1.952 -8.303 -9.873 1.00 98.81 196 VAL A N 1
ATOM 1623 C CA . VAL A 1 196 ? 1.586 -7.422 -10.980 1.00 98.81 196 VAL A CA 1
ATOM 1624 C C . VAL A 1 196 ? 2.663 -7.501 -12.055 1.00 98.81 196 VAL A C 1
ATOM 1626 O O . VAL A 1 196 ? 3.854 -7.423 -11.770 1.00 98.81 196 VAL A O 1
ATOM 1629 N N . ARG A 1 197 ? 2.246 -7.668 -13.310 1.00 98.69 197 ARG A N 1
ATOM 1630 C CA . ARG A 1 197 ? 3.166 -7.757 -14.443 1.00 98.69 197 ARG A CA 1
ATOM 1631 C C . ARG A 1 197 ? 3.592 -6.358 -14.907 1.00 98.69 197 ARG A C 1
ATOM 1633 O O . ARG A 1 197 ? 2.730 -5.636 -15.428 1.00 98.69 197 ARG A O 1
ATOM 1640 N N . PRO A 1 198 ? 4.886 -5.994 -14.809 1.00 97.31 198 PRO A N 1
ATOM 1641 C CA . PRO A 1 198 ? 5.393 -4.737 -15.344 1.00 97.31 198 PRO A CA 1
ATOM 1642 C C . PRO A 1 198 ? 5.364 -4.756 -16.878 1.00 97.31 198 PRO A C 1
ATOM 1644 O O . PRO A 1 198 ? 5.413 -5.811 -17.515 1.00 97.31 198 PRO A O 1
ATOM 1647 N N . THR A 1 199 ? 5.253 -3.584 -17.496 1.00 93.56 199 THR A N 1
ATOM 1648 C CA . THR A 1 199 ? 5.076 -3.430 -18.950 1.00 93.56 199 THR A CA 1
ATOM 1649 C C . THR A 1 199 ? 6.098 -2.508 -19.598 1.00 93.56 199 THR A C 1
ATOM 1651 O O . THR A 1 199 ? 6.341 -2.624 -20.801 1.00 93.56 199 THR A O 1
ATOM 1654 N N . TRP A 1 200 ? 6.705 -1.603 -18.832 1.00 89.81 200 TRP A N 1
ATOM 1655 C CA . TRP A 1 200 ? 7.750 -0.710 -19.311 1.00 89.81 200 TRP A CA 1
ATOM 1656 C C . TRP A 1 200 ? 9.128 -1.366 -19.203 1.00 89.81 200 TRP A C 1
ATOM 1658 O O . TRP A 1 200 ? 9.844 -1.422 -20.204 1.00 89.81 200 TRP A O 1
ATOM 1668 N N . ARG A 1 201 ? 9.470 -1.932 -18.038 1.00 87.75 201 ARG A N 1
ATOM 1669 C CA . ARG A 1 201 ? 10.662 -2.776 -17.850 1.00 87.75 201 ARG A CA 1
ATOM 1670 C C . ARG A 1 201 ? 10.248 -4.151 -17.350 1.00 87.75 201 ARG A C 1
ATOM 1672 O O . ARG A 1 201 ? 10.124 -4.396 -16.159 1.00 87.75 201 ARG A O 1
ATOM 1679 N N . VAL A 1 202 ? 10.044 -5.052 -18.309 1.00 93.75 202 VAL A N 1
ATOM 1680 C CA . VAL A 1 202 ? 9.497 -6.394 -18.058 1.00 93.75 202 VAL A CA 1
ATOM 1681 C C . VAL A 1 202 ? 10.458 -7.322 -17.314 1.00 93.75 202 VAL A C 1
ATOM 1683 O O . VAL A 1 202 ? 10.014 -8.312 -16.745 1.00 93.75 202 VAL A O 1
ATOM 1686 N N . LYS A 1 203 ? 11.765 -7.031 -17.335 1.00 95.12 203 LYS A N 1
ATOM 1687 C CA . LYS A 1 203 ? 12.781 -7.827 -16.643 1.00 95.12 203 LYS A CA 1
ATOM 1688 C C . LYS A 1 203 ? 13.036 -7.275 -15.244 1.00 95.12 203 LYS A C 1
ATOM 1690 O O . LYS A 1 203 ? 13.479 -6.136 -15.108 1.00 95.12 203 LYS A O 1
ATOM 1695 N N . VAL A 1 204 ? 12.769 -8.097 -14.234 1.00 95.88 204 VAL A N 1
ATOM 1696 C CA . VAL A 1 204 ? 13.129 -7.840 -12.837 1.00 95.88 204 VAL A CA 1
ATOM 1697 C C . VAL A 1 204 ? 14.651 -7.907 -12.733 1.00 95.88 204 VAL A C 1
ATOM 1699 O O . VAL A 1 204 ? 15.264 -8.874 -13.186 1.00 95.88 204 VAL A O 1
ATOM 1702 N N . SER A 1 205 ? 15.270 -6.858 -12.191 1.00 94.75 205 SER A N 1
ATOM 1703 C CA . SER A 1 205 ? 16.721 -6.831 -11.988 1.00 94.75 205 SER A CA 1
ATOM 1704 C C . SER A 1 205 ? 17.133 -7.810 -10.885 1.00 94.75 205 SER A C 1
ATOM 1706 O O . SER A 1 205 ? 16.340 -8.118 -9.995 1.00 94.75 205 SER A O 1
ATOM 1708 N N . GLU A 1 206 ? 18.387 -8.262 -10.897 1.00 95.12 206 GLU A N 1
ATOM 1709 C CA . GLU A 1 206 ? 18.930 -9.105 -9.822 1.00 95.12 206 GLU A CA 1
ATOM 1710 C C . GLU A 1 206 ? 18.854 -8.405 -8.457 1.00 95.12 206 GLU A C 1
ATOM 1712 O O . GLU A 1 206 ? 18.471 -9.021 -7.463 1.00 95.12 206 GLU A O 1
ATOM 1717 N N . PHE A 1 207 ? 19.116 -7.093 -8.426 1.00 95.25 207 PHE A N 1
ATOM 1718 C CA . PHE A 1 207 ? 18.938 -6.262 -7.236 1.00 95.25 207 PHE A CA 1
ATOM 1719 C C . PHE A 1 207 ? 17.496 -6.319 -6.715 1.00 95.25 207 PHE A C 1
ATOM 1721 O O . PHE A 1 207 ? 17.274 -6.580 -5.537 1.00 95.25 207 PHE A O 1
ATOM 1728 N N . CYS A 1 208 ? 16.509 -6.122 -7.593 1.00 96.56 208 CYS A N 1
ATOM 1729 C CA . CYS A 1 208 ? 15.094 -6.138 -7.226 1.00 96.56 208 CYS A CA 1
ATOM 1730 C C . CYS A 1 208 ? 14.634 -7.517 -6.755 1.00 96.56 208 CYS A C 1
ATOM 1732 O O . CYS A 1 208 ? 13.942 -7.616 -5.744 1.00 96.56 208 CYS A O 1
ATOM 1734 N N . ASN A 1 209 ? 15.060 -8.579 -7.441 1.00 97.31 209 ASN A N 1
ATOM 1735 C CA . ASN A 1 209 ? 14.773 -9.948 -7.034 1.00 97.31 209 ASN A CA 1
ATOM 1736 C C . ASN A 1 209 ? 15.373 -10.264 -5.657 1.00 97.31 209 ASN A C 1
ATOM 1738 O O . ASN A 1 209 ? 14.678 -10.807 -4.808 1.00 97.31 209 ASN A O 1
ATOM 1742 N N . THR A 1 210 ? 16.629 -9.885 -5.420 1.00 97.50 210 THR A N 1
ATOM 1743 C CA . THR A 1 210 ? 17.309 -10.118 -4.137 1.00 97.50 210 THR A CA 1
ATOM 1744 C C . THR A 1 210 ? 16.657 -9.330 -3.007 1.00 97.50 210 THR A C 1
ATOM 1746 O O . THR A 1 210 ? 16.494 -9.855 -1.909 1.00 97.50 210 THR A O 1
ATOM 1749 N N . LEU A 1 211 ? 16.277 -8.077 -3.276 1.00 96.25 211 LEU A N 1
ATOM 1750 C CA . LEU A 1 211 ? 15.638 -7.211 -2.294 1.00 96.25 211 LEU A CA 1
ATOM 1751 C C . LEU A 1 211 ? 14.257 -7.748 -1.907 1.00 96.25 211 LEU A C 1
ATOM 1753 O O . LEU A 1 211 ? 13.992 -7.924 -0.726 1.00 96.25 211 LEU A O 1
ATOM 1757 N N . THR A 1 212 ? 13.411 -8.036 -2.898 1.00 97.56 212 THR A N 1
ATOM 1758 C CA . THR A 1 212 ? 11.980 -8.320 -2.681 1.00 97.56 212 THR A CA 1
ATOM 1759 C C . THR A 1 212 ? 11.638 -9.807 -2.572 1.00 97.56 212 THR A C 1
ATOM 1761 O O . THR A 1 212 ? 10.559 -10.187 -2.131 1.00 97.56 212 THR A O 1
ATOM 1764 N N . GLY A 1 213 ? 12.526 -10.688 -3.036 1.00 97.94 213 GLY A N 1
ATOM 1765 C CA . GLY A 1 213 ? 12.234 -12.108 -3.245 1.00 97.94 213 GLY A CA 1
ATOM 1766 C C . GLY A 1 213 ? 11.336 -12.403 -4.456 1.00 97.94 213 GLY A C 1
ATOM 1767 O O . GLY A 1 213 ? 11.095 -13.573 -4.758 1.00 97.94 213 GLY A O 1
ATOM 1768 N N . ILE A 1 214 ? 10.853 -11.387 -5.182 1.00 98.44 214 ILE A N 1
ATOM 1769 C CA . ILE A 1 214 ? 9.926 -11.567 -6.305 1.00 98.44 214 ILE A CA 1
ATOM 1770 C C . ILE A 1 214 ? 10.688 -12.028 -7.547 1.00 98.44 214 ILE A C 1
ATOM 1772 O O . ILE A 1 214 ? 11.583 -11.354 -8.063 1.00 98.44 214 ILE A O 1
ATOM 1776 N N . THR A 1 215 ? 10.318 -13.199 -8.052 1.00 98.44 215 THR A N 1
ATOM 1777 C CA . THR A 1 215 ? 10.924 -13.834 -9.226 1.00 98.44 215 THR A CA 1
ATOM 1778 C C . THR A 1 215 ? 10.347 -13.315 -10.537 1.00 98.44 215 THR A C 1
ATOM 1780 O O . THR A 1 215 ? 9.206 -12.855 -10.618 1.00 98.44 215 THR A O 1
ATOM 1783 N N . GLN A 1 216 ? 11.128 -13.463 -11.608 1.00 98.50 216 GLN A N 1
ATOM 1784 C CA . GLN A 1 216 ? 10.662 -13.164 -12.959 1.00 98.50 216 GLN A CA 1
ATOM 1785 C C . GLN A 1 216 ? 9.424 -13.996 -13.338 1.00 98.50 216 GLN A C 1
ATOM 1787 O O . GLN A 1 216 ? 8.504 -13.479 -13.962 1.00 98.50 216 GLN A O 1
A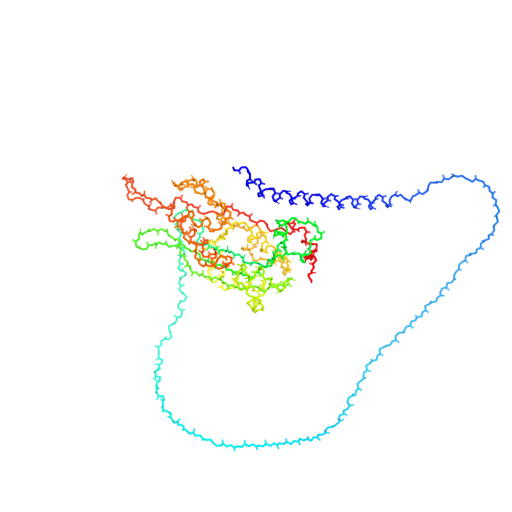TOM 1792 N N . GLU A 1 217 ? 9.378 -15.269 -12.935 1.00 98.56 217 GLU A N 1
ATOM 1793 C CA . GLU A 1 217 ? 8.254 -16.159 -13.239 1.00 98.56 217 GLU A CA 1
ATOM 1794 C C . GLU A 1 217 ? 6.943 -15.661 -12.612 1.00 98.56 217 GLU A C 1
ATOM 1796 O O . GLU A 1 217 ? 5.909 -15.634 -13.285 1.00 98.56 217 GLU A O 1
ATOM 1801 N N . GLN A 1 218 ? 6.990 -15.200 -11.356 1.00 98.56 218 GLN A N 1
ATOM 1802 C CA . GLN A 1 218 ? 5.821 -14.655 -10.660 1.00 98.56 218 GLN A CA 1
ATOM 1803 C C . GLN A 1 218 ? 5.236 -13.441 -11.387 1.00 98.56 218 GLN A C 1
ATOM 1805 O O . GLN A 1 218 ? 4.018 -13.364 -11.559 1.00 98.56 218 GLN A O 1
ATOM 1810 N N . VAL A 1 219 ? 6.077 -12.509 -11.850 1.00 98.31 219 VAL A N 1
ATOM 1811 C CA . VAL A 1 219 ? 5.586 -11.333 -12.587 1.00 98.31 219 VAL A CA 1
ATOM 1812 C C . VAL A 1 219 ? 5.178 -11.668 -14.022 1.00 98.31 219 VAL A C 1
ATOM 1814 O O . VAL A 1 219 ? 4.241 -11.063 -14.539 1.00 98.31 219 VAL A O 1
ATOM 1817 N N . ASP A 1 220 ? 5.808 -12.651 -14.670 1.00 98.44 220 ASP A N 1
ATOM 1818 C CA . ASP A 1 220 ? 5.460 -13.064 -16.036 1.00 98.44 220 ASP A CA 1
ATOM 1819 C C . ASP A 1 220 ? 4.051 -13.680 -16.103 1.00 98.44 220 ASP A C 1
ATOM 1821 O O . ASP A 1 220 ? 3.303 -13.426 -17.056 1.00 98.44 220 ASP A O 1
ATOM 1825 N N . GLN A 1 221 ? 3.672 -14.441 -15.070 1.00 98.19 221 GLN A N 1
ATOM 1826 C CA . GLN A 1 221 ? 2.358 -15.080 -14.928 1.00 98.19 221 GLN A CA 1
ATOM 1827 C C . GLN A 1 221 ? 1.278 -14.141 -14.357 1.00 98.19 221 GLN A C 1
ATOM 1829 O O . GLN A 1 221 ? 0.093 -14.485 -14.352 1.00 98.19 221 GLN A O 1
ATOM 1834 N N . ALA A 1 222 ? 1.662 -12.955 -13.883 1.00 98.62 222 ALA A N 1
ATOM 1835 C CA . ALA A 1 222 ? 0.758 -12.016 -13.238 1.00 98.62 222 ALA A CA 1
ATOM 1836 C C . ALA A 1 222 ? -0.154 -11.250 -14.217 1.00 98.62 222 ALA A C 1
ATOM 1838 O O . ALA A 1 222 ? 0.117 -11.066 -15.409 1.00 98.62 222 ALA A O 1
ATOM 1839 N N . MET A 1 223 ? -1.252 -10.731 -13.666 1.00 98.56 223 MET A N 1
ATOM 1840 C CA . MET A 1 223 ? -2.109 -9.748 -14.330 1.00 98.56 223 MET A CA 1
ATOM 1841 C C . MET A 1 223 ? -1.377 -8.405 -14.456 1.00 98.56 223 MET A C 1
ATOM 1843 O O . MET A 1 223 ? -0.532 -8.086 -13.620 1.00 98.56 223 MET A O 1
ATOM 1847 N N . ARG A 1 224 ? -1.692 -7.585 -15.470 1.00 98.62 224 ARG A N 1
ATOM 1848 C CA . ARG A 1 224 ? -1.162 -6.209 -15.496 1.00 98.62 224 ARG A CA 1
ATOM 1849 C C . ARG A 1 224 ? -1.961 -5.340 -14.518 1.00 98.62 224 ARG A C 1
ATOM 1851 O O . ARG A 1 224 ? -3.008 -5.733 -14.001 1.00 98.62 224 ARG A O 1
ATOM 1858 N N . LEU A 1 225 ? -1.441 -4.146 -14.246 1.00 98.62 225 LEU A N 1
ATOM 1859 C CA . LEU A 1 225 ? -2.011 -3.235 -13.256 1.00 98.62 225 LEU A CA 1
ATOM 1860 C C . LEU A 1 225 ? -3.503 -2.901 -13.479 1.00 98.62 225 LEU A C 1
ATOM 1862 O O . LEU A 1 225 ? -4.243 -2.937 -12.495 1.00 98.62 225 LEU A O 1
ATOM 1866 N N . PRO A 1 226 ? -3.990 -2.600 -14.706 1.00 98.31 226 PRO A N 1
ATOM 1867 C CA . PRO A 1 226 ? -5.413 -2.323 -14.916 1.00 98.31 226 PRO A CA 1
ATOM 1868 C C . PRO A 1 226 ? -6.320 -3.482 -14.484 1.00 98.31 226 PRO A C 1
ATOM 1870 O O . PRO A 1 226 ? -7.358 -3.255 -13.863 1.00 98.31 226 PRO A O 1
ATOM 1873 N N . GLU A 1 227 ? -5.921 -4.720 -14.779 1.00 98.69 227 GLU A N 1
ATOM 1874 C CA . GLU A 1 227 ? -6.669 -5.922 -14.419 1.00 98.69 227 GLU A CA 1
ATOM 1875 C C . GLU A 1 227 ? -6.605 -6.191 -12.909 1.00 98.69 227 GLU A C 1
ATOM 1877 O O . GLU A 1 227 ? -7.601 -6.615 -12.330 1.00 98.69 227 GLU A O 1
ATOM 1882 N N . VAL A 1 228 ? -5.485 -5.888 -12.241 1.00 98.81 228 VAL A N 1
ATOM 1883 C CA . VAL A 1 228 ? -5.373 -5.986 -10.772 1.00 98.81 228 VAL A CA 1
ATOM 1884 C C . VAL A 1 228 ? -6.274 -4.965 -10.073 1.00 98.81 228 VAL A C 1
ATOM 1886 O O . VAL A 1 228 ? -6.935 -5.318 -9.099 1.00 98.81 228 VAL A O 1
ATOM 1889 N N . ILE A 1 229 ? -6.364 -3.729 -10.582 1.00 98.81 229 ILE A N 1
ATOM 1890 C CA . ILE A 1 229 ? -7.280 -2.704 -10.049 1.00 98.81 229 ILE A CA 1
ATOM 1891 C C . ILE A 1 229 ? -8.740 -3.166 -10.175 1.00 98.81 229 ILE A C 1
ATOM 1893 O O . ILE A 1 229 ? -9.512 -3.027 -9.225 1.00 98.81 229 ILE A O 1
ATOM 1897 N N . ASP A 1 230 ? -9.115 -3.733 -11.325 1.00 98.62 230 ASP A N 1
ATOM 1898 C CA . ASP A 1 230 ? -10.459 -4.274 -11.559 1.00 98.62 230 ASP A CA 1
ATOM 1899 C C . ASP A 1 230 ? -10.756 -5.506 -10.680 1.00 98.62 230 ASP A C 1
ATOM 1901 O O . ASP A 1 230 ? -11.838 -5.605 -10.094 1.00 98.62 230 ASP A O 1
ATOM 1905 N N . ASP A 1 231 ? -9.787 -6.415 -10.519 1.00 98.69 231 ASP A N 1
ATOM 1906 C CA . ASP A 1 231 ? -9.891 -7.576 -9.626 1.00 98.69 231 ASP A CA 1
ATOM 1907 C C . ASP A 1 231 ? -10.055 -7.139 -8.163 1.00 98.69 231 ASP A C 1
ATOM 1909 O O . ASP A 1 231 ? -10.911 -7.674 -7.456 1.00 98.69 231 ASP A O 1
ATOM 1913 N N . PHE A 1 232 ? -9.300 -6.126 -7.723 1.00 98.81 232 PHE A N 1
ATOM 1914 C CA . PHE A 1 232 ? -9.405 -5.545 -6.385 1.00 98.81 232 PHE A CA 1
ATOM 1915 C C . PHE A 1 232 ? -10.779 -4.906 -6.145 1.00 98.81 232 PHE A C 1
ATOM 1917 O O . PHE A 1 232 ? -11.422 -5.186 -5.128 1.00 98.81 232 PHE A O 1
ATOM 1924 N N . ASP A 1 233 ? -11.279 -4.108 -7.096 1.00 98.69 233 ASP A N 1
ATOM 1925 C CA . ASP A 1 233 ? -12.608 -3.492 -7.003 1.00 98.69 233 ASP A CA 1
ATOM 1926 C C . ASP A 1 233 ? -13.710 -4.558 -6.867 1.00 98.69 233 ASP A C 1
ATOM 1928 O O . ASP A 1 233 ? -14.548 -4.517 -5.959 1.00 98.69 233 ASP A O 1
ATOM 1932 N N . LYS A 1 234 ? -13.686 -5.561 -7.753 1.00 98.25 234 LYS A N 1
ATOM 1933 C CA . LYS A 1 234 ? -14.723 -6.596 -7.838 1.00 98.25 234 LYS A CA 1
ATOM 1934 C C . LYS A 1 234 ? -14.675 -7.584 -6.685 1.00 98.25 234 LYS A C 1
ATOM 1936 O O . LYS A 1 234 ? -15.715 -7.874 -6.094 1.00 98.25 234 LYS A O 1
ATOM 1941 N N . LYS A 1 235 ? -13.496 -8.130 -6.382 1.00 98.00 235 LYS A N 1
ATOM 1942 C CA . LYS A 1 235 ? -13.358 -9.247 -5.437 1.00 98.00 235 LYS A CA 1
ATOM 1943 C C . LYS A 1 235 ? -13.128 -8.804 -4.000 1.00 98.00 235 LYS A C 1
ATOM 1945 O O . LYS A 1 235 ? -13.387 -9.601 -3.100 1.00 98.00 235 LYS A O 1
ATOM 1950 N N . PHE A 1 236 ? -12.685 -7.567 -3.773 1.00 98.50 236 PHE A N 1
ATOM 1951 C CA . PHE A 1 236 ? -12.359 -7.084 -2.433 1.00 98.50 236 PHE A CA 1
ATOM 1952 C C . PHE A 1 236 ? -13.212 -5.883 -2.018 1.00 98.50 236 PHE A C 1
ATOM 1954 O O . PHE A 1 236 ? -13.974 -5.981 -1.056 1.00 98.50 236 PHE A O 1
ATOM 1961 N N . VAL A 1 237 ? -13.172 -4.778 -2.769 1.00 98.62 237 VAL A N 1
ATOM 1962 C CA . VAL A 1 237 ? -13.892 -3.540 -2.410 1.00 98.62 237 VAL A CA 1
ATOM 1963 C C . VAL A 1 237 ? -15.400 -3.759 -2.359 1.00 98.62 237 VAL A C 1
ATOM 1965 O O . VAL A 1 237 ? -16.026 -3.493 -1.331 1.00 98.62 237 VAL A O 1
ATOM 1968 N N . LYS A 1 238 ? -15.990 -4.302 -3.430 1.00 98.00 238 LYS A N 1
ATOM 1969 C CA . LYS A 1 238 ? -17.436 -4.568 -3.504 1.00 98.00 238 LYS A CA 1
ATOM 1970 C C . LYS A 1 238 ? -17.887 -5.644 -2.519 1.00 98.00 238 LYS A C 1
ATOM 1972 O O . LYS A 1 238 ? -18.906 -5.453 -1.859 1.00 98.00 238 LYS A O 1
ATOM 1977 N N . LYS A 1 239 ? -17.114 -6.728 -2.374 1.00 97.06 239 LYS A N 1
ATOM 1978 C CA . LYS A 1 239 ? -17.384 -7.826 -1.423 1.00 97.06 239 LYS A CA 1
ATOM 1979 C C . LYS A 1 239 ? -17.578 -7.302 0.003 1.00 97.06 239 LYS A C 1
ATOM 1981 O O . LYS A 1 239 ? -18.517 -7.702 0.683 1.00 97.06 239 LYS A O 1
ATOM 1986 N N . HIS A 1 240 ? -16.716 -6.380 0.426 1.00 97.81 240 HIS A N 1
ATOM 1987 C CA . HIS A 1 240 ? -16.692 -5.835 1.788 1.00 97.81 240 HIS A CA 1
ATOM 1988 C C . HIS A 1 240 ? -17.418 -4.489 1.930 1.00 97.81 240 HIS A C 1
ATOM 1990 O O . HIS A 1 240 ? -17.388 -3.874 2.998 1.00 97.81 240 HIS A O 1
ATOM 1996 N N . GLN A 1 241 ? -18.077 -4.020 0.863 1.00 97.62 241 GLN A N 1
ATOM 1997 C CA . GLN A 1 241 ? -18.749 -2.716 0.787 1.00 97.62 241 GLN A CA 1
ATOM 1998 C C . GLN A 1 241 ? -17.829 -1.544 1.180 1.00 97.62 241 GLN A C 1
ATOM 2000 O O . GLN A 1 241 ? -18.293 -0.558 1.750 1.00 97.62 241 GLN A O 1
ATOM 2005 N N . LEU A 1 242 ? -16.524 -1.650 0.913 1.00 98.31 242 LEU A N 1
ATOM 2006 C CA . LEU A 1 242 ? -15.525 -0.665 1.337 1.00 98.31 242 LEU A CA 1
ATOM 2007 C C . LEU A 1 242 ? -15.759 0.688 0.654 1.00 98.31 242 LEU A C 1
ATOM 2009 O O . LEU A 1 242 ? -16.272 0.765 -0.462 1.00 98.31 242 LEU A O 1
ATOM 2013 N N . PHE A 1 243 ? -15.365 1.767 1.332 1.00 97.88 243 PHE A N 1
ATOM 2014 C CA . PHE A 1 243 ? -15.513 3.149 0.852 1.00 97.88 243 PHE A CA 1
ATOM 2015 C C . PHE A 1 243 ? -16.970 3.572 0.574 1.00 97.88 243 PHE A C 1
ATOM 2017 O O . PHE A 1 243 ? -17.236 4.418 -0.292 1.00 97.88 243 PHE A O 1
ATOM 2024 N N . THR A 1 244 ? -17.914 3.010 1.333 1.00 96.88 244 THR A N 1
ATOM 2025 C CA . THR A 1 244 ? -19.336 3.388 1.347 1.00 96.88 244 THR A CA 1
ATOM 2026 C C . THR A 1 244 ? -19.684 4.177 2.614 1.00 96.88 244 THR A C 1
ATOM 2028 O O . THR A 1 244 ? -18.868 4.319 3.526 1.00 96.88 244 THR A O 1
ATOM 2031 N N . ASN A 1 245 ? -20.914 4.691 2.703 1.00 93.81 245 ASN A N 1
ATOM 2032 C CA . ASN A 1 245 ? -21.386 5.365 3.918 1.00 93.81 245 ASN A CA 1
ATOM 2033 C C . ASN A 1 245 ? -21.528 4.387 5.098 1.00 93.81 245 ASN A C 1
ATOM 2035 O O . ASN A 1 245 ? -21.303 4.770 6.243 1.00 93.81 245 ASN A O 1
ATOM 2039 N N . GLN A 1 246 ? -21.879 3.131 4.810 1.00 93.94 246 GLN A N 1
ATOM 2040 C CA . GLN A 1 246 ? -22.068 2.060 5.789 1.00 93.94 246 GLN A CA 1
ATOM 2041 C C . GLN A 1 246 ? -20.735 1.464 6.252 1.00 93.94 246 GLN A C 1
ATOM 2043 O O . GLN A 1 246 ? -20.616 1.039 7.395 1.00 93.94 246 GLN A O 1
ATOM 2048 N N . ASN A 1 247 ? -19.723 1.464 5.384 1.00 97.12 247 ASN A N 1
ATOM 2049 C CA . ASN A 1 247 ? -18.370 1.040 5.709 1.00 97.12 247 ASN A CA 1
ATOM 2050 C C . ASN A 1 247 ? -17.376 2.111 5.252 1.00 97.12 247 ASN A C 1
ATOM 2052 O O . ASN A 1 247 ? -16.757 2.032 4.188 1.00 97.12 247 ASN A O 1
ATOM 2056 N N . ARG A 1 248 ? -17.250 3.152 6.081 1.00 97.81 248 ARG A N 1
ATOM 2057 C CA . ARG A 1 248 ? -16.207 4.171 5.920 1.00 97.81 248 ARG A CA 1
ATOM 2058 C C . ARG A 1 248 ? -14.833 3.526 6.093 1.00 97.81 248 ARG A C 1
ATOM 2060 O O . ARG A 1 248 ? -14.526 3.018 7.172 1.00 97.81 248 ARG A O 1
ATOM 2067 N N . THR A 1 249 ? -14.025 3.594 5.045 1.00 98.50 249 THR A N 1
ATOM 2068 C CA . THR A 1 249 ? -12.725 2.925 4.932 1.00 98.50 249 THR A CA 1
ATOM 2069 C C . THR A 1 249 ? -11.614 3.948 4.721 1.00 98.50 249 THR A C 1
ATOM 2071 O O . THR A 1 249 ? -11.851 4.983 4.095 1.00 98.50 249 THR A O 1
ATOM 2074 N N . VAL A 1 250 ? -10.414 3.666 5.227 1.00 98.62 250 VAL A N 1
ATOM 2075 C CA . VAL A 1 250 ? -9.212 4.486 5.015 1.00 98.62 250 VAL A CA 1
ATOM 2076 C C . VAL A 1 250 ? -8.006 3.612 4.684 1.00 98.62 250 VAL A C 1
ATOM 2078 O O . VAL A 1 250 ? -7.910 2.484 5.167 1.00 98.62 250 VAL A O 1
ATOM 2081 N N . TRP A 1 251 ? -7.095 4.140 3.871 1.00 98.81 251 TRP A N 1
ATOM 2082 C CA . TRP A 1 251 ? -5.797 3.526 3.602 1.00 98.81 251 TRP A CA 1
ATOM 2083 C C . TRP A 1 251 ? -4.809 3.782 4.741 1.00 98.81 251 TRP A C 1
ATOM 2085 O O . TRP A 1 251 ? -4.843 4.844 5.366 1.00 98.81 251 TRP A O 1
ATOM 2095 N N . VAL A 1 252 ? -3.918 2.827 4.989 1.00 98.69 252 VAL A N 1
ATOM 2096 C CA . VAL A 1 252 ? -2.857 2.903 5.997 1.00 98.69 252 VAL A CA 1
ATOM 2097 C C . VAL A 1 252 ? -1.547 2.434 5.367 1.00 98.69 252 VAL A C 1
ATOM 2099 O O . VAL A 1 252 ? -1.488 1.310 4.878 1.00 98.69 252 VAL A O 1
ATOM 2102 N N . THR A 1 253 ? -0.520 3.280 5.381 1.00 98.19 253 THR A N 1
ATOM 2103 C CA . THR A 1 253 ? 0.773 3.043 4.706 1.00 98.19 253 THR A CA 1
ATOM 2104 C C . THR A 1 253 ? 1.938 3.479 5.596 1.00 98.19 253 THR A C 1
ATOM 2106 O O . THR A 1 253 ? 1.758 4.342 6.465 1.00 98.19 253 THR A O 1
ATOM 2109 N N . ASP A 1 254 ? 3.138 2.928 5.382 1.00 95.81 254 ASP A N 1
ATOM 2110 C CA . ASP A 1 254 ? 4.376 3.411 6.016 1.00 95.81 254 ASP A CA 1
ATOM 2111 C C . ASP A 1 254 ? 4.995 4.565 5.213 1.00 95.81 254 ASP A C 1
ATOM 2113 O O . ASP A 1 254 ? 5.990 4.434 4.506 1.00 95.81 254 ASP A O 1
ATOM 2117 N N . GLY A 1 255 ? 4.380 5.742 5.333 1.00 93.56 255 GLY A N 1
ATOM 2118 C CA . GLY A 1 255 ? 4.781 6.938 4.596 1.00 93.56 255 GLY A CA 1
ATOM 2119 C C . GLY A 1 255 ? 3.931 7.201 3.349 1.00 93.56 255 GLY A C 1
ATOM 2120 O O . GLY A 1 255 ? 2.913 6.548 3.115 1.00 93.56 255 GLY A O 1
ATOM 2121 N N . PRO A 1 256 ? 4.285 8.225 2.552 1.00 93.38 256 PRO A N 1
ATOM 2122 C CA . PRO A 1 256 ? 3.483 8.645 1.403 1.00 93.38 256 PRO A CA 1
ATOM 2123 C C . PRO A 1 256 ? 3.798 7.893 0.103 1.00 93.38 256 PRO A C 1
ATOM 2125 O O . PRO A 1 256 ? 3.089 8.090 -0.886 1.00 93.38 256 PRO A O 1
ATOM 2128 N N . TRP A 1 257 ? 4.898 7.142 0.060 1.00 95.69 257 TRP A N 1
ATOM 2129 C CA . TRP A 1 257 ? 5.546 6.722 -1.183 1.00 95.69 257 TRP A CA 1
ATOM 2130 C C . TRP A 1 257 ? 4.704 5.755 -2.011 1.00 95.69 257 TRP A C 1
ATOM 2132 O O . TRP A 1 257 ? 4.659 5.927 -3.231 1.00 95.69 257 TRP A O 1
ATOM 2142 N N . ASP A 1 258 ? 3.966 4.843 -1.374 1.00 98.25 258 ASP A N 1
ATOM 2143 C CA . ASP A 1 258 ? 3.067 3.895 -2.040 1.00 98.25 258 ASP A CA 1
ATOM 2144 C C . ASP A 1 258 ? 2.157 4.574 -3.057 1.00 98.25 258 ASP A C 1
ATOM 2146 O O . ASP A 1 258 ? 2.135 4.222 -4.232 1.00 98.25 258 ASP A O 1
ATOM 2150 N N . PHE A 1 259 ? 1.433 5.611 -2.635 1.00 98.19 259 PHE A N 1
ATOM 2151 C CA . PHE A 1 259 ? 0.523 6.323 -3.526 1.00 98.19 259 PHE A CA 1
ATOM 2152 C C . PHE A 1 259 ? 1.219 7.425 -4.319 1.00 98.19 259 PHE A C 1
ATOM 2154 O O . PHE A 1 259 ? 0.985 7.575 -5.520 1.00 98.19 259 PHE A O 1
ATOM 2161 N N . ARG A 1 260 ? 2.064 8.214 -3.648 1.00 96.06 260 ARG A N 1
ATOM 2162 C CA . ARG A 1 260 ? 2.659 9.424 -4.225 1.00 96.06 260 ARG A CA 1
ATOM 2163 C C . ARG A 1 260 ? 3.637 9.096 -5.349 1.00 96.06 260 ARG A C 1
ATOM 2165 O O . ARG A 1 260 ? 3.711 9.847 -6.320 1.00 96.06 260 ARG A O 1
ATOM 2172 N N . ASP A 1 261 ? 4.369 7.993 -5.210 1.00 95.62 261 ASP A N 1
ATOM 2173 C CA . ASP A 1 261 ? 5.475 7.641 -6.090 1.00 95.62 261 ASP A CA 1
ATOM 2174 C C . ASP A 1 261 ? 5.183 6.314 -6.812 1.00 95.62 261 ASP A C 1
ATOM 2176 O O . ASP A 1 261 ? 5.055 6.321 -8.035 1.00 95.62 261 ASP A O 1
ATOM 2180 N N . HIS A 1 262 ? 4.994 5.198 -6.099 1.00 97.81 262 HIS A N 1
ATOM 2181 C CA . HIS A 1 262 ? 4.857 3.866 -6.712 1.00 97.81 262 HIS A CA 1
ATOM 2182 C C . HIS A 1 262 ? 3.582 3.742 -7.558 1.00 97.81 262 HIS A C 1
ATOM 2184 O O . HIS A 1 262 ? 3.644 3.444 -8.755 1.00 97.81 262 HIS A O 1
ATOM 2190 N N . PHE A 1 263 ? 2.421 4.055 -6.983 1.00 98.31 263 PHE A N 1
ATOM 2191 C CA . PHE A 1 263 ? 1.140 4.022 -7.680 1.00 98.31 263 PHE A CA 1
ATOM 2192 C C . PHE A 1 263 ? 1.098 5.037 -8.820 1.00 98.31 263 PHE A C 1
ATOM 2194 O O . PHE A 1 263 ? 0.779 4.659 -9.946 1.00 98.31 263 PHE A O 1
ATOM 2201 N N . LEU A 1 264 ? 1.489 6.295 -8.568 1.00 97.38 264 LEU A N 1
ATOM 2202 C CA . LEU A 1 264 ? 1.509 7.357 -9.581 1.00 97.38 264 LEU A CA 1
ATOM 2203 C C . LEU A 1 264 ? 2.353 6.985 -10.811 1.00 97.38 264 LEU A C 1
ATOM 2205 O O . LEU A 1 264 ? 1.907 7.170 -11.948 1.00 97.38 264 LEU A O 1
ATOM 2209 N N . LYS A 1 265 ? 3.563 6.453 -10.603 1.00 96.56 265 LYS A N 1
ATOM 2210 C CA . LYS A 1 265 ? 4.434 6.004 -11.698 1.00 96.56 265 LYS A CA 1
ATOM 2211 C C . LYS A 1 265 ? 3.828 4.819 -12.437 1.00 96.56 265 LYS A C 1
ATOM 2213 O O . LYS A 1 265 ? 3.774 4.833 -13.665 1.00 96.56 265 LYS A O 1
ATOM 2218 N N . SER A 1 266 ? 3.286 3.850 -11.709 1.00 97.25 266 SER A N 1
ATOM 2219 C CA . SER A 1 266 ? 2.722 2.632 -12.296 1.00 97.25 266 SER A CA 1
ATOM 2220 C C . SER A 1 266 ? 1.488 2.908 -13.153 1.00 97.25 266 SER A C 1
ATOM 2222 O O . SER A 1 266 ? 1.387 2.386 -14.265 1.00 97.25 266 SER A O 1
ATOM 2224 N N . ILE A 1 267 ? 0.575 3.780 -12.703 1.00 96.31 267 ILE A N 1
ATOM 2225 C CA . ILE A 1 267 ? -0.584 4.187 -13.513 1.00 96.31 267 ILE A CA 1
ATOM 2226 C C . ILE A 1 267 ? -0.154 5.003 -14.736 1.00 96.31 267 ILE A C 1
ATOM 2228 O O . ILE A 1 267 ? -0.741 4.844 -15.806 1.00 96.31 267 ILE A O 1
ATOM 2232 N N . PHE A 1 268 ? 0.888 5.837 -14.613 1.00 95.31 268 PHE A N 1
ATOM 2233 C CA . PHE A 1 268 ? 1.429 6.604 -15.735 1.00 95.31 268 PHE A CA 1
ATOM 2234 C C . PHE A 1 268 ? 2.015 5.673 -16.803 1.00 95.31 268 PHE A C 1
ATOM 2236 O O . PHE A 1 268 ? 1.650 5.780 -17.974 1.00 95.31 268 PHE A O 1
ATOM 2243 N N . LEU A 1 269 ? 2.871 4.729 -16.399 1.00 94.38 269 LEU A N 1
ATOM 2244 C CA . LEU A 1 269 ? 3.516 3.758 -17.289 1.00 94.38 269 LEU A CA 1
ATOM 2245 C C . LEU A 1 269 ? 2.501 2.788 -17.913 1.00 94.38 269 LEU A C 1
ATOM 2247 O O . LEU A 1 269 ? 2.588 2.494 -19.105 1.00 94.38 269 LEU A O 1
ATOM 2251 N N . SER A 1 270 ? 1.465 2.410 -17.158 1.00 93.94 270 SER A N 1
ATOM 2252 C CA . SER A 1 270 ? 0.330 1.608 -17.642 1.00 93.94 270 SER A CA 1
ATOM 2253 C C . SER A 1 270 ? -0.673 2.402 -18.494 1.00 93.94 270 SER A C 1
ATOM 2255 O O . SER A 1 270 ? -1.665 1.839 -18.954 1.00 93.94 270 SER A O 1
ATOM 2257 N N . ARG A 1 271 ? -0.444 3.708 -18.712 1.00 92.75 271 ARG A N 1
ATOM 2258 C CA . ARG A 1 271 ? -1.323 4.625 -19.468 1.00 92.75 271 ARG A CA 1
ATOM 2259 C C . ARG A 1 271 ? -2.758 4.699 -18.932 1.00 92.75 271 ARG A C 1
ATOM 2261 O O . ARG A 1 271 ? -3.704 4.944 -19.684 1.00 92.75 271 ARG A O 1
ATOM 2268 N N . ILE A 1 272 ? -2.926 4.520 -17.626 1.00 93.50 272 ILE A N 1
ATOM 2269 C CA . ILE A 1 272 ? -4.204 4.698 -16.941 1.00 93.50 272 ILE A CA 1
ATOM 2270 C C . ILE A 1 272 ? -4.364 6.189 -16.640 1.00 93.50 272 ILE A C 1
ATOM 2272 O O . ILE A 1 272 ? -3.567 6.779 -15.910 1.00 93.50 272 ILE A O 1
ATOM 2276 N N . ARG A 1 273 ? -5.402 6.814 -17.202 1.00 92.38 273 ARG A N 1
ATOM 2277 C CA . ARG A 1 273 ? -5.729 8.217 -16.909 1.00 92.38 273 ARG A CA 1
ATOM 2278 C C . ARG A 1 273 ? -6.271 8.344 -15.488 1.00 92.38 273 ARG A C 1
ATOM 2280 O O . ARG A 1 273 ? -7.114 7.543 -15.094 1.00 92.38 273 ARG A O 1
ATOM 2287 N N . LEU A 1 274 ? -5.887 9.407 -14.776 1.00 92.75 274 LEU A N 1
ATOM 2288 C CA . LEU A 1 274 ? -6.406 9.715 -13.432 1.00 92.75 274 LEU A CA 1
ATOM 2289 C C . LEU A 1 274 ? -7.943 9.733 -13.377 1.00 92.75 274 LEU A C 1
ATOM 2291 O O . LEU A 1 274 ? -8.525 9.248 -12.416 1.00 92.75 274 LEU A O 1
ATOM 2295 N N . SER A 1 275 ? -8.604 10.219 -14.435 1.00 93.31 275 SER A N 1
ATOM 2296 C CA . SER A 1 275 ? -10.072 10.259 -14.549 1.00 93.31 275 SER A CA 1
ATOM 2297 C C . SER A 1 275 ? -10.747 8.886 -14.577 1.00 93.31 275 SER A C 1
ATOM 2299 O O . SER A 1 275 ? -11.954 8.802 -14.378 1.00 93.31 275 SER A O 1
ATOM 2301 N N . ASN A 1 276 ? -9.994 7.828 -14.879 1.00 95.25 276 ASN A N 1
ATOM 2302 C CA . ASN A 1 276 ? -10.510 6.466 -14.994 1.00 95.25 276 ASN A CA 1
ATOM 2303 C C . ASN A 1 276 ? -10.276 5.656 -13.713 1.00 95.25 276 ASN A C 1
ATOM 2305 O O . ASN A 1 276 ? -10.666 4.491 -13.655 1.00 95.25 276 ASN A O 1
ATOM 2309 N N . LEU A 1 277 ? -9.615 6.236 -12.709 1.00 97.25 277 LEU A N 1
ATOM 2310 C CA . LEU A 1 277 ? -9.376 5.555 -11.447 1.00 97.25 277 LEU A CA 1
ATOM 2311 C C . LEU A 1 277 ? -10.671 5.465 -10.630 1.00 97.25 277 LEU A C 1
ATOM 2313 O O . LEU A 1 277 ? -11.456 6.416 -10.602 1.00 97.25 277 LEU A O 1
ATOM 2317 N N . PRO A 1 278 ? -10.891 4.355 -9.905 1.00 97.31 278 PRO A N 1
ATOM 2318 C CA . PRO A 1 278 ? -11.934 4.298 -8.894 1.00 97.31 278 PRO A CA 1
ATOM 2319 C C . PRO A 1 278 ? -11.761 5.415 -7.857 1.00 97.31 278 PRO A C 1
ATOM 2321 O O . PRO A 1 278 ? -10.642 5.821 -7.534 1.00 97.31 278 PRO A O 1
ATOM 2324 N N . ARG A 1 279 ? -12.871 5.887 -7.274 1.00 96.50 279 ARG A N 1
ATOM 2325 C CA . ARG A 1 279 ? -12.869 7.012 -6.316 1.00 96.50 279 ARG A CA 1
ATOM 2326 C C . ARG A 1 279 ? -11.895 6.815 -5.150 1.00 96.50 279 ARG A C 1
ATOM 2328 O O . ARG A 1 279 ? -11.280 7.774 -4.707 1.00 96.50 279 ARG A O 1
ATOM 2335 N N . TYR A 1 280 ? -11.743 5.586 -4.661 1.00 97.69 280 TYR A N 1
ATOM 2336 C CA . TYR A 1 280 ? -10.861 5.267 -3.534 1.00 97.69 280 TYR A CA 1
ATOM 2337 C C . TYR A 1 280 ? -9.358 5.262 -3.890 1.00 97.69 280 TYR A C 1
ATOM 2339 O O . TYR A 1 280 ? -8.528 5.149 -2.992 1.00 97.69 280 TYR A O 1
ATOM 2347 N N . LEU A 1 281 ? -9.018 5.394 -5.177 1.00 98.06 281 LEU A N 1
ATOM 2348 C CA . LEU A 1 281 ? -7.662 5.595 -5.713 1.00 98.06 281 LEU A CA 1
ATOM 2349 C C . LEU A 1 281 ? -7.523 6.947 -6.437 1.00 98.06 281 LEU A C 1
ATOM 2351 O O . LEU A 1 281 ? -6.524 7.193 -7.106 1.00 98.06 281 LEU A O 1
ATOM 2355 N N . SER A 1 282 ? -8.536 7.813 -6.360 1.00 96.00 282 SER A N 1
ATOM 2356 C CA . SER A 1 282 ? -8.536 9.122 -7.016 1.00 96.00 282 SER A CA 1
ATOM 2357 C C . SER A 1 282 ? -7.912 10.198 -6.126 1.00 96.00 282 SER A C 1
ATOM 2359 O O . SER A 1 282 ? -8.012 10.135 -4.904 1.00 96.00 282 SER A O 1
ATOM 2361 N N . SER A 1 283 ? -7.296 11.206 -6.747 1.00 94.62 283 SER A N 1
ATOM 2362 C CA . SER A 1 283 ? -6.665 12.332 -6.044 1.00 94.62 283 SER A CA 1
ATOM 2363 C C . SER A 1 283 ? -7.690 13.288 -5.407 1.00 94.62 283 SER A C 1
ATOM 2365 O O . SER A 1 283 ? -8.692 13.588 -6.063 1.00 94.62 283 SER A O 1
ATOM 2367 N N . PRO A 1 284 ? -7.417 13.849 -4.212 1.00 96.94 284 PRO A N 1
ATOM 2368 C CA . PRO A 1 284 ? -6.405 13.396 -3.258 1.00 96.94 284 PRO A CA 1
ATOM 2369 C C . PRO A 1 284 ? -6.811 12.098 -2.554 1.00 96.94 284 PRO A C 1
ATOM 2371 O O . PRO A 1 284 ? -7.958 11.944 -2.132 1.00 96.94 284 PRO A O 1
ATOM 2374 N N . ILE A 1 285 ? -5.844 11.207 -2.331 1.00 98.12 285 ILE A N 1
ATOM 2375 C CA . ILE A 1 285 ? -6.068 9.958 -1.593 1.00 98.12 285 ILE A CA 1
ATOM 2376 C C . ILE A 1 285 ? -5.872 10.216 -0.089 1.00 98.12 285 ILE A C 1
ATOM 2378 O O . ILE A 1 285 ? -4.758 10.557 0.324 1.00 98.12 285 ILE A O 1
ATOM 2382 N N . PRO A 1 286 ? -6.909 10.061 0.758 1.00 97.19 286 PRO A N 1
ATOM 2383 C CA . PRO A 1 286 ? -6.762 10.181 2.203 1.00 97.19 286 PRO A CA 1
ATOM 2384 C C . PRO A 1 286 ? -6.073 8.938 2.775 1.00 97.19 286 PRO A C 1
ATOM 2386 O O . PRO A 1 286 ? -6.550 7.815 2.591 1.00 97.19 286 PRO A O 1
ATOM 2389 N N . VAL A 1 287 ? -4.984 9.148 3.514 1.00 97.88 287 VAL A N 1
ATOM 2390 C CA . VAL A 1 287 ? -4.195 8.070 4.120 1.00 97.88 287 VAL A CA 1
ATOM 2391 C C . VAL A 1 287 ? -3.911 8.345 5.593 1.00 97.88 287 VAL A C 1
ATOM 2393 O O . VAL A 1 287 ? -3.812 9.493 6.042 1.00 97.88 287 VAL A O 1
ATOM 2396 N N . ILE A 1 288 ? -3.769 7.265 6.351 1.00 96.69 288 ILE A N 1
ATOM 2397 C CA . ILE A 1 288 ? -3.062 7.259 7.624 1.00 96.69 288 ILE A CA 1
ATOM 2398 C C . ILE A 1 288 ? -1.623 6.839 7.324 1.00 96.69 288 ILE A C 1
ATOM 2400 O O . ILE A 1 288 ? -1.324 5.658 7.194 1.00 96.69 288 ILE A O 1
ATOM 2404 N N . ASP A 1 289 ? -0.745 7.828 7.219 1.00 94.88 289 ASP A N 1
ATOM 2405 C CA . ASP A 1 289 ? 0.705 7.652 7.167 1.00 94.88 289 ASP A CA 1
ATOM 2406 C C . ASP A 1 289 ? 1.180 7.284 8.581 1.00 94.88 289 ASP A C 1
ATOM 2408 O O . ASP A 1 289 ? 1.134 8.124 9.489 1.00 94.88 289 ASP A O 1
ATOM 2412 N N . THR A 1 290 ? 1.552 6.021 8.806 1.00 92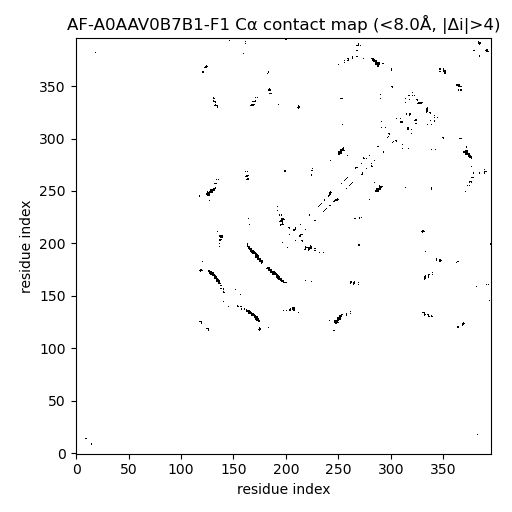.25 290 THR A N 1
ATOM 2413 C CA . THR A 1 290 ? 1.915 5.498 10.136 1.00 92.25 290 THR A CA 1
ATOM 2414 C C . THR A 1 290 ? 3.210 6.115 10.642 1.00 92.25 290 THR A C 1
ATOM 2416 O O . THR A 1 290 ? 3.293 6.461 11.819 1.00 92.25 290 THR A O 1
ATOM 2419 N N . ARG A 1 291 ? 4.185 6.362 9.766 1.00 89.06 291 ARG A N 1
ATOM 2420 C CA . ARG A 1 291 ? 5.445 7.028 10.110 1.00 89.06 291 ARG A CA 1
ATOM 2421 C C . ARG A 1 291 ? 5.213 8.427 10.652 1.00 89.06 291 ARG A C 1
ATOM 2423 O O . ARG A 1 291 ? 5.747 8.789 11.702 1.00 89.06 291 ARG A O 1
ATOM 2430 N N . TYR A 1 292 ? 4.390 9.214 9.959 1.00 87.12 292 TYR A N 1
ATOM 2431 C CA . TYR A 1 292 ? 3.995 10.533 10.441 1.00 87.12 292 TYR A CA 1
ATOM 2432 C C . TYR A 1 292 ? 3.155 10.422 11.711 1.00 87.12 292 TYR A C 1
ATOM 2434 O O . TYR A 1 292 ? 3.403 11.150 12.674 1.00 87.12 292 TYR A O 1
ATOM 2442 N N . LEU A 1 293 ? 2.197 9.486 11.734 1.00 86.19 293 LEU A N 1
ATOM 2443 C CA . LEU A 1 293 ? 1.328 9.268 12.881 1.00 86.19 293 LEU A CA 1
ATOM 2444 C C . LEU A 1 293 ? 2.152 9.014 14.135 1.00 86.19 293 LEU A C 1
ATOM 2446 O O . LEU A 1 293 ? 1.922 9.687 15.122 1.00 86.19 293 LEU A O 1
ATOM 2450 N N . ILE A 1 294 ? 3.125 8.109 14.109 1.00 81.19 294 ILE A N 1
ATOM 2451 C CA . ILE A 1 294 ? 3.914 7.738 15.287 1.00 81.19 294 ILE A CA 1
ATOM 2452 C C . ILE A 1 294 ? 4.734 8.926 15.795 1.00 81.19 294 ILE A C 1
ATOM 2454 O O . ILE A 1 294 ? 4.710 9.197 16.997 1.00 81.19 294 ILE A O 1
ATOM 2458 N N . LYS A 1 295 ? 5.363 9.698 14.897 1.00 77.81 295 LYS A N 1
ATOM 2459 C CA . LYS A 1 295 ? 6.100 10.921 15.266 1.00 77.81 295 LYS A CA 1
ATOM 2460 C C . LYS A 1 295 ? 5.235 11.912 16.054 1.00 77.81 295 LYS A C 1
ATOM 2462 O O . LYS A 1 295 ? 5.729 12.537 16.988 1.00 77.81 295 LYS A O 1
ATOM 2467 N N . ILE A 1 296 ? 3.949 12.048 15.713 1.00 73.31 296 ILE A N 1
ATOM 2468 C CA . ILE A 1 296 ? 3.022 12.959 16.413 1.00 73.31 296 ILE A CA 1
ATOM 2469 C C . ILE A 1 296 ? 2.257 12.300 17.574 1.00 73.31 296 ILE A C 1
ATOM 2471 O O . ILE A 1 296 ? 1.867 12.985 18.521 1.00 73.31 296 ILE A O 1
ATOM 2475 N N . PHE A 1 297 ? 2.004 10.993 17.483 1.00 68.25 297 PHE A N 1
ATOM 2476 C CA . PHE A 1 297 ? 1.160 10.194 18.374 1.00 68.25 297 PHE A CA 1
ATOM 2477 C C . PHE A 1 297 ? 1.905 9.847 19.652 1.00 68.25 297 PHE A C 1
ATOM 2479 O O . PHE A 1 297 ? 1.397 10.064 20.753 1.00 68.25 297 PHE A O 1
ATOM 2486 N N . VAL A 1 298 ? 3.123 9.331 19.509 1.00 65.06 298 VAL A N 1
ATOM 2487 C CA . VAL A 1 298 ? 3.858 8.749 20.625 1.00 65.06 298 VAL A CA 1
ATOM 2488 C C . VAL A 1 298 ? 4.219 9.786 21.692 1.00 65.06 298 VAL A C 1
ATOM 2490 O O . VAL A 1 298 ? 3.916 9.511 22.850 1.00 65.06 298 VAL A O 1
ATOM 2493 N N . PRO A 1 299 ? 4.696 11.009 21.373 1.00 65.06 299 PRO A N 1
ATOM 2494 C CA . PRO A 1 299 ? 4.999 11.997 22.413 1.00 65.06 299 PRO A CA 1
ATOM 2495 C C . PRO A 1 299 ? 3.771 12.466 23.212 1.00 65.06 299 PRO A C 1
ATOM 2497 O O . PRO A 1 299 ? 3.914 12.996 24.310 1.00 65.06 299 PRO A O 1
ATOM 2500 N N . LYS A 1 300 ? 2.558 12.336 22.652 1.00 63.84 300 LYS A N 1
ATOM 2501 C CA . LYS A 1 300 ? 1.317 12.876 23.240 1.00 63.84 300 LYS A CA 1
ATOM 2502 C C . LYS A 1 300 ? 0.497 11.837 23.999 1.00 63.84 300 LYS A C 1
ATOM 2504 O O . LYS A 1 300 ? -0.273 12.196 24.891 1.00 63.84 300 LYS A O 1
ATOM 2509 N N . ILE A 1 301 ? 0.602 10.569 23.611 1.00 62.94 301 ILE A N 1
ATOM 2510 C CA . ILE A 1 301 ? -0.261 9.494 24.115 1.00 62.94 301 ILE A CA 1
ATOM 2511 C C . ILE A 1 301 ? 0.533 8.472 24.921 1.00 62.94 301 ILE A C 1
ATOM 2513 O O . ILE A 1 301 ? 0.059 8.048 25.981 1.00 62.94 301 ILE A O 1
ATOM 2517 N N . CYS A 1 302 ? 1.725 8.114 24.452 1.00 63.06 302 CYS A N 1
ATOM 2518 C CA . CYS A 1 302 ? 2.587 7.142 25.101 1.00 63.06 302 CYS A CA 1
ATOM 2519 C C . CYS A 1 302 ? 3.453 7.816 26.174 1.00 63.06 302 CYS A C 1
ATOM 2521 O O . CYS A 1 302 ? 3.819 8.981 26.062 1.00 63.06 302 CYS A O 1
ATOM 2523 N N . ARG A 1 303 ? 3.773 7.076 27.240 1.00 61.31 303 ARG A N 1
ATOM 2524 C CA . ARG A 1 303 ? 4.595 7.558 28.368 1.00 61.31 303 ARG A CA 1
ATOM 2525 C C . ARG A 1 303 ? 6.049 7.074 28.321 1.00 61.31 303 ARG A C 1
ATOM 2527 O O . ARG A 1 303 ? 6.739 7.167 29.330 1.00 61.31 303 ARG A O 1
ATOM 2534 N N . PHE A 1 304 ? 6.498 6.516 27.200 1.00 62.91 304 PHE A N 1
ATOM 2535 C CA . PHE A 1 304 ? 7.864 6.016 27.050 1.00 62.91 304 PHE A CA 1
ATOM 2536 C C . PHE A 1 304 ? 8.689 6.937 26.151 1.00 62.91 304 PHE A C 1
ATOM 2538 O O . PHE A 1 304 ? 8.159 7.552 25.225 1.00 62.91 304 PHE A O 1
ATOM 2545 N N . ASP A 1 305 ? 9.974 7.058 26.482 1.00 60.88 305 ASP A N 1
ATOM 2546 C CA . ASP A 1 305 ? 10.918 7.904 25.762 1.00 60.88 305 ASP A CA 1
ATOM 2547 C C . ASP A 1 305 ? 11.167 7.344 24.364 1.00 60.88 305 ASP A C 1
ATOM 2549 O O . ASP A 1 305 ? 11.471 6.163 24.194 1.00 60.88 305 ASP A O 1
ATOM 2553 N N . ILE A 1 306 ? 11.019 8.214 23.369 1.00 62.53 306 ILE A N 1
ATOM 2554 C CA . ILE A 1 306 ? 11.206 7.880 21.962 1.00 62.53 306 ILE A CA 1
ATOM 2555 C C . ILE A 1 306 ? 12.238 8.732 21.249 1.00 62.53 306 ILE A C 1
ATOM 2557 O O . ILE A 1 306 ? 12.358 8.672 20.027 1.00 62.53 306 ILE A O 1
ATOM 2561 N N . SER A 1 307 ? 13.008 9.505 22.011 1.00 65.12 307 SER A N 1
ATOM 2562 C CA . SER A 1 307 ? 14.105 10.314 21.487 1.00 65.12 307 SER A CA 1
ATOM 2563 C C . SER A 1 307 ? 15.174 9.481 20.765 1.00 65.12 307 SER A C 1
ATOM 2565 O O . SER A 1 307 ? 15.860 10.003 19.890 1.00 65.12 307 SER A O 1
ATOM 2567 N N . HIS A 1 308 ? 15.273 8.184 21.076 1.00 67.56 308 HIS A N 1
ATOM 2568 C CA . HIS A 1 308 ? 16.233 7.249 20.484 1.00 67.56 308 HIS A CA 1
ATOM 2569 C C . HIS A 1 308 ? 15.683 6.410 19.321 1.00 67.56 308 HIS A C 1
ATOM 2571 O O . HIS A 1 308 ? 16.434 5.644 18.719 1.00 67.56 308 HIS A O 1
ATOM 2577 N N . ILE A 1 309 ? 14.391 6.514 18.999 1.00 67.38 309 ILE A N 1
ATOM 2578 C CA . ILE A 1 309 ? 13.785 5.698 17.942 1.00 67.38 309 ILE A CA 1
ATOM 2579 C C . ILE A 1 309 ? 14.103 6.299 16.575 1.00 67.38 309 ILE A C 1
ATOM 2581 O O . ILE A 1 309 ? 13.771 7.452 16.294 1.00 67.38 309 ILE A O 1
ATOM 2585 N N . SER A 1 310 ? 14.724 5.496 15.708 1.00 74.81 310 SER A N 1
ATOM 2586 C CA . SER A 1 310 ? 14.820 5.820 14.286 1.00 74.81 310 SER A CA 1
ATOM 2587 C C . SER A 1 310 ? 13.453 5.636 13.632 1.00 74.81 310 SER A C 1
ATOM 2589 O O . SER A 1 310 ? 12.773 4.630 13.823 1.00 74.81 310 SER A O 1
ATOM 2591 N N . PHE A 1 311 ? 13.069 6.621 12.825 1.00 76.38 311 PHE A N 1
ATOM 2592 C CA . PHE A 1 311 ? 11.864 6.581 11.999 1.00 76.38 311 PHE A CA 1
ATOM 2593 C C . PHE A 1 311 ? 12.218 6.345 10.533 1.00 76.38 311 PHE A C 1
ATOM 2595 O O . PHE A 1 311 ? 11.470 6.780 9.656 1.00 76.38 311 PHE A O 1
ATOM 2602 N N . ASP A 1 312 ? 13.382 5.750 10.266 1.00 77.62 312 ASP A N 1
ATOM 2603 C CA . ASP A 1 312 ? 13.932 5.614 8.917 1.00 77.62 312 ASP A CA 1
ATOM 2604 C C . ASP A 1 312 ? 13.538 4.281 8.274 1.00 77.62 312 ASP A C 1
ATOM 2606 O O . ASP A 1 312 ? 13.416 4.217 7.052 1.00 77.62 312 ASP A O 1
ATOM 2610 N N . SER A 1 313 ? 13.200 3.262 9.070 1.00 87.75 313 SER A N 1
ATOM 2611 C CA . SER A 1 313 ? 12.733 1.958 8.583 1.00 87.75 313 SER A CA 1
ATOM 2612 C C . SER A 1 313 ? 11.478 1.474 9.309 1.00 87.75 313 SER A C 1
ATOM 2614 O O . SER A 1 313 ? 11.281 1.794 10.485 1.00 87.75 313 SER A O 1
ATOM 2616 N N . LEU A 1 314 ? 10.665 0.653 8.632 1.00 90.62 314 LEU A N 1
ATOM 2617 C CA . LEU A 1 314 ? 9.517 -0.017 9.243 1.00 90.62 314 LEU A CA 1
ATOM 2618 C C . LEU A 1 314 ? 9.950 -0.875 10.440 1.00 90.62 314 LEU A C 1
ATOM 2620 O O . LEU A 1 314 ? 9.317 -0.814 11.488 1.00 90.62 314 LEU A O 1
ATOM 2624 N N . ASN A 1 315 ? 11.072 -1.595 10.333 1.00 91.25 315 ASN A N 1
ATOM 2625 C CA . ASN A 1 315 ? 11.634 -2.393 11.430 1.00 91.25 315 ASN A CA 1
ATOM 2626 C C . ASN A 1 315 ? 11.812 -1.585 12.713 1.00 91.25 315 ASN A C 1
ATOM 2628 O O . ASN A 1 315 ? 11.300 -1.972 13.762 1.00 91.25 315 ASN A O 1
ATOM 2632 N N . SER A 1 316 ? 12.463 -0.426 12.620 1.00 87.44 316 SER A N 1
ATOM 2633 C CA . SER A 1 316 ? 12.683 0.443 13.779 1.00 87.44 316 SER A CA 1
ATOM 2634 C C . SER A 1 316 ? 11.364 0.935 14.386 1.00 87.44 316 SER A C 1
ATOM 2636 O O . SER A 1 316 ? 11.239 1.025 15.608 1.00 87.44 316 SER A O 1
ATOM 2638 N N . LEU A 1 317 ? 10.344 1.195 13.555 1.00 87.44 317 LEU A N 1
ATOM 2639 C CA . LEU A 1 317 ? 9.004 1.539 14.036 1.00 87.44 317 LEU A CA 1
ATOM 2640 C C . LEU A 1 317 ? 8.341 0.358 14.753 1.00 87.44 317 LEU A C 1
ATOM 2642 O O . LEU A 1 317 ? 7.776 0.541 15.824 1.00 87.44 317 LEU A O 1
ATOM 2646 N N . ILE A 1 318 ? 8.419 -0.853 14.211 1.00 91.19 318 ILE A N 1
ATOM 2647 C CA . ILE A 1 318 ? 7.848 -2.059 14.824 1.00 91.19 318 ILE A CA 1
ATOM 2648 C C . ILE A 1 318 ? 8.505 -2.337 16.183 1.00 91.19 318 ILE A C 1
ATOM 2650 O O . ILE A 1 318 ? 7.811 -2.467 17.197 1.00 91.19 318 ILE A O 1
ATOM 2654 N N . GLU A 1 319 ? 9.836 -2.323 16.224 1.00 88.69 319 GLU A N 1
ATOM 2655 C CA . GLU A 1 319 ? 10.630 -2.521 17.440 1.00 88.69 319 GLU A CA 1
ATOM 2656 C C . GLU A 1 319 ? 10.317 -1.471 18.508 1.00 88.69 319 GLU A C 1
ATOM 2658 O O . GLU A 1 319 ? 10.196 -1.803 19.689 1.00 88.69 319 GLU A O 1
ATOM 2663 N N . SER A 1 320 ? 10.072 -0.221 18.101 1.00 82.25 320 SER A N 1
ATOM 2664 C CA . SER A 1 320 ? 9.720 0.858 19.029 1.00 82.25 320 SER A CA 1
ATOM 2665 C C . SER A 1 320 ? 8.426 0.635 19.818 1.00 82.25 320 SER A C 1
ATOM 2667 O O . SER A 1 320 ? 8.237 1.225 20.881 1.00 82.25 320 SER A O 1
ATOM 2669 N N . PHE A 1 321 ? 7.542 -0.243 19.336 1.00 84.31 321 PHE A N 1
ATOM 2670 C CA . PHE A 1 321 ? 6.305 -0.629 20.021 1.00 84.31 321 PHE A CA 1
ATOM 2671 C C . PHE A 1 321 ? 6.415 -1.980 20.749 1.00 84.31 321 PHE A C 1
ATOM 2673 O O . PHE A 1 321 ? 5.402 -2.522 21.219 1.00 84.31 321 PHE A O 1
ATOM 2680 N N . GLY A 1 322 ? 7.639 -2.505 20.877 1.00 87.00 322 GLY A N 1
ATOM 2681 C CA . GLY A 1 322 ? 7.945 -3.781 21.520 1.00 87.00 322 GLY A CA 1
ATOM 2682 C C . GLY A 1 322 ? 7.521 -4.992 20.693 1.00 87.00 322 GLY A C 1
ATOM 2683 O O . GLY A 1 322 ? 7.255 -6.053 21.255 1.00 87.00 322 GLY A O 1
ATOM 2684 N N . LEU A 1 323 ? 7.389 -4.829 19.376 1.00 92.00 323 LEU A N 1
ATOM 2685 C CA . LEU A 1 323 ? 7.083 -5.913 18.452 1.00 92.00 323 LEU A CA 1
ATOM 2686 C C . LEU A 1 323 ? 8.372 -6.372 17.761 1.00 92.00 323 LEU A C 1
ATOM 2688 O O . LEU A 1 323 ? 9.267 -5.575 17.513 1.00 92.00 323 LEU A O 1
ATOM 2692 N N . SER A 1 324 ? 8.447 -7.648 17.398 1.00 94.88 324 SER A N 1
ATOM 2693 C CA . SER A 1 324 ? 9.420 -8.135 16.419 1.00 94.88 324 SER A CA 1
ATOM 2694 C C . SER A 1 324 ? 8.814 -8.096 15.021 1.00 94.88 324 SER A C 1
ATOM 2696 O O . SER A 1 324 ? 7.617 -8.373 14.868 1.00 94.88 324 SER A O 1
ATOM 2698 N N . PHE A 1 325 ? 9.622 -7.802 14.003 1.00 96.38 325 PHE A N 1
ATOM 2699 C CA . PHE A 1 325 ? 9.205 -7.962 12.612 1.00 96.38 325 PHE A CA 1
ATOM 2700 C C . PHE A 1 325 ? 8.883 -9.436 12.321 1.00 96.38 325 PHE A C 1
ATOM 2702 O O . PHE A 1 325 ? 9.545 -10.342 12.832 1.00 96.38 325 PHE A O 1
ATOM 2709 N N . VAL A 1 326 ? 7.822 -9.684 11.554 1.00 97.25 326 VAL A N 1
ATOM 2710 C CA . VAL A 1 326 ? 7.390 -11.031 11.149 1.00 97.25 326 VAL A CA 1
ATOM 2711 C C . VAL A 1 326 ? 7.487 -11.157 9.638 1.00 97.25 326 VAL A C 1
ATOM 2713 O O . VAL A 1 326 ? 6.935 -10.318 8.939 1.00 97.25 326 VAL A O 1
ATOM 2716 N N . GLY A 1 327 ? 8.119 -12.228 9.160 1.00 96.88 327 GLY A N 1
ATOM 2717 C CA . GLY A 1 327 ? 8.290 -12.483 7.731 1.00 96.88 327 GLY A CA 1
ATOM 2718 C C . GLY A 1 327 ? 9.587 -11.898 7.177 1.00 96.88 327 GLY A C 1
ATOM 2719 O O . GLY A 1 327 ? 10.555 -11.705 7.918 1.00 96.88 327 GLY A O 1
ATOM 2720 N N . GLN A 1 328 ? 9.612 -11.662 5.871 1.00 96.06 328 GLN A N 1
ATOM 2721 C CA . GLN A 1 328 ? 10.753 -11.122 5.140 1.00 96.06 328 GLN A CA 1
ATOM 2722 C C . GLN A 1 328 ? 10.586 -9.611 4.917 1.00 96.06 328 GLN A C 1
ATOM 2724 O O . GLN A 1 328 ? 9.520 -9.157 4.523 1.00 96.06 328 GLN A O 1
ATOM 2729 N N . ASN A 1 329 ? 11.647 -8.829 5.140 1.00 93.69 329 ASN A N 1
ATOM 2730 C CA . ASN A 1 329 ? 11.662 -7.412 4.753 1.00 93.69 329 ASN A CA 1
ATOM 2731 C C . ASN A 1 329 ? 11.558 -7.266 3.233 1.00 93.69 329 ASN A C 1
ATOM 2733 O O . ASN A 1 329 ? 12.229 -8.020 2.524 1.00 93.69 329 ASN A O 1
ATOM 2737 N N . HIS A 1 330 ? 10.815 -6.263 2.757 1.00 94.56 330 HIS A N 1
ATOM 2738 C CA . HIS A 1 330 ? 10.581 -6.003 1.329 1.00 94.56 330 HIS A CA 1
ATOM 2739 C C . HIS A 1 330 ? 9.782 -7.112 0.624 1.00 94.56 330 HIS A C 1
ATOM 2741 O O . HIS A 1 330 ? 9.808 -7.246 -0.598 1.00 94.56 330 HIS A O 1
ATOM 2747 N N . CYS A 1 331 ? 9.093 -7.944 1.406 1.00 98.19 331 CYS A N 1
ATOM 2748 C CA . CYS A 1 331 ? 7.965 -8.729 0.936 1.00 98.19 331 CYS A CA 1
ATOM 2749 C C . CYS A 1 331 ? 6.725 -7.907 1.278 1.00 98.19 331 CYS A C 1
ATOM 2751 O O . CYS A 1 331 ? 6.381 -7.783 2.459 1.00 98.19 331 CYS A O 1
ATOM 2753 N N . GLY A 1 332 ? 6.032 -7.368 0.273 1.00 98.25 332 GLY A N 1
ATOM 2754 C CA . GLY A 1 332 ? 4.978 -6.384 0.512 1.00 98.25 332 GLY A CA 1
ATOM 2755 C C . GLY A 1 332 ? 3.866 -6.935 1.408 1.00 98.25 332 GLY A C 1
ATOM 2756 O O . GLY A 1 332 ? 3.281 -6.211 2.220 1.00 98.25 332 GLY A O 1
ATOM 2757 N N . LEU A 1 333 ? 3.561 -8.236 1.306 1.00 98.31 333 LEU A N 1
ATOM 2758 C CA . LEU A 1 333 ? 2.589 -8.883 2.188 1.00 98.31 333 LEU A CA 1
ATOM 2759 C C . LEU A 1 333 ? 3.047 -8.898 3.651 1.00 98.31 333 LEU A C 1
ATOM 2761 O O . LEU A 1 333 ? 2.241 -8.608 4.538 1.00 98.31 333 LEU A O 1
ATOM 2765 N N . ASP A 1 334 ? 4.310 -9.227 3.909 1.00 98.56 334 ASP A N 1
ATOM 2766 C CA . ASP A 1 334 ? 4.860 -9.267 5.263 1.00 98.56 334 ASP A CA 1
ATOM 2767 C C . ASP A 1 334 ? 4.978 -7.854 5.844 1.00 98.56 334 ASP A C 1
ATOM 2769 O O . ASP A 1 334 ? 4.566 -7.620 6.985 1.00 98.56 334 ASP A O 1
ATOM 2773 N N . ASP A 1 335 ? 5.410 -6.873 5.053 1.00 98.44 335 ASP A N 1
ATOM 2774 C CA . ASP A 1 335 ? 5.422 -5.465 5.455 1.00 98.44 335 ASP A CA 1
ATOM 2775 C C . ASP A 1 335 ? 4.003 -4.965 5.782 1.00 98.44 335 ASP A C 1
ATOM 2777 O O . ASP A 1 335 ? 3.754 -4.424 6.867 1.00 98.44 335 ASP A O 1
ATOM 2781 N N . THR A 1 336 ? 3.017 -5.290 4.941 1.00 98.62 336 THR A N 1
ATOM 2782 C CA . THR A 1 336 ? 1.594 -5.004 5.191 1.00 98.62 336 THR A CA 1
ATOM 2783 C C . THR A 1 336 ? 1.093 -5.635 6.499 1.00 98.62 336 THR A C 1
ATOM 2785 O O . THR A 1 336 ? 0.351 -5.000 7.262 1.00 98.62 336 THR A O 1
ATOM 2788 N N . ILE A 1 337 ? 1.499 -6.874 6.807 1.00 98.56 337 ILE A N 1
ATOM 2789 C CA . ILE A 1 337 ? 1.181 -7.534 8.083 1.00 98.56 337 ILE A CA 1
ATOM 2790 C C . ILE A 1 337 ? 1.798 -6.759 9.245 1.00 98.56 337 ILE A C 1
ATOM 2792 O O . ILE A 1 337 ? 1.117 -6.517 10.246 1.00 98.56 337 ILE A O 1
ATOM 2796 N N . ASN A 1 338 ? 3.054 -6.336 9.141 1.00 98.31 338 ASN A N 1
ATOM 2797 C CA . ASN A 1 338 ? 3.717 -5.589 10.204 1.00 98.31 338 ASN A CA 1
ATOM 2798 C C . ASN A 1 338 ? 3.086 -4.206 10.417 1.00 98.31 338 ASN A C 1
ATOM 2800 O O . ASN A 1 338 ? 2.802 -3.853 11.564 1.00 98.31 338 ASN A O 1
ATOM 2804 N N . ILE A 1 339 ? 2.727 -3.484 9.351 1.00 98.06 339 ILE A N 1
ATOM 2805 C CA . ILE A 1 339 ? 1.936 -2.244 9.431 1.00 98.06 339 ILE A CA 1
ATOM 2806 C C . ILE A 1 339 ? 0.612 -2.492 10.174 1.00 98.06 339 ILE A C 1
ATOM 2808 O O . ILE A 1 339 ? 0.229 -1.714 11.054 1.00 98.06 339 ILE A O 1
ATOM 2812 N N . SER A 1 340 ? -0.077 -3.601 9.885 1.00 98.00 340 SER A N 1
ATOM 2813 C CA . SER A 1 340 ? -1.333 -3.951 10.561 1.00 98.00 340 SER A CA 1
ATOM 2814 C C . SER A 1 340 ? -1.144 -4.223 12.064 1.00 98.00 340 SER A C 1
ATOM 2816 O O . SER A 1 340 ? -1.928 -3.754 12.897 1.00 98.00 340 SER A O 1
ATOM 2818 N N . ARG A 1 341 ? -0.057 -4.918 12.433 1.00 97.38 341 ARG A N 1
ATOM 2819 C CA . ARG A 1 341 ? 0.316 -5.211 13.825 1.00 97.38 341 ARG A CA 1
ATOM 2820 C C . ARG A 1 341 ? 0.671 -3.939 14.580 1.00 97.38 341 ARG A C 1
ATOM 2822 O O . ARG A 1 341 ? 0.231 -3.777 15.716 1.00 97.38 341 ARG A O 1
ATOM 2829 N N . LEU A 1 342 ? 1.399 -3.026 13.941 1.00 93.94 342 LEU A N 1
ATOM 2830 C CA . LEU A 1 342 ? 1.719 -1.711 14.487 1.00 93.94 342 LEU A CA 1
ATOM 2831 C C . LEU A 1 342 ? 0.447 -0.924 14.800 1.00 93.94 342 LEU A C 1
ATOM 2833 O O . LEU A 1 342 ? 0.276 -0.450 15.921 1.00 93.94 342 LEU A O 1
ATOM 2837 N N . LEU A 1 343 ? -0.488 -0.854 13.847 1.00 94.06 343 LEU A N 1
ATOM 2838 C CA . LEU A 1 343 ? -1.753 -0.147 14.037 1.00 94.06 343 LEU A CA 1
ATOM 2839 C C . LEU A 1 343 ? -2.581 -0.748 15.184 1.00 94.06 343 LEU A C 1
ATOM 2841 O O . LEU A 1 343 ? -3.098 -0.009 16.026 1.00 94.06 343 LEU A O 1
ATOM 2845 N N . ASN A 1 344 ? -2.675 -2.079 15.267 1.00 93.19 344 ASN A N 1
ATOM 2846 C CA . ASN A 1 344 ? -3.364 -2.734 16.379 1.00 93.19 344 ASN A CA 1
ATOM 2847 C C . ASN A 1 344 ? -2.648 -2.491 17.722 1.00 93.19 344 ASN A C 1
ATOM 2849 O O . ASN A 1 344 ? -3.292 -2.225 18.736 1.00 93.19 344 ASN A O 1
ATOM 2853 N N . ARG A 1 345 ? -1.313 -2.475 17.741 1.00 90.69 345 ARG A N 1
ATOM 2854 C CA . ARG A 1 345 ? -0.535 -2.165 18.947 1.00 90.69 345 ARG A CA 1
ATOM 2855 C C . ARG A 1 345 ? -0.749 -0.728 19.425 1.00 90.69 345 ARG A C 1
ATOM 2857 O O . ARG A 1 345 ? -0.859 -0.491 20.627 1.00 90.69 345 ARG A O 1
ATOM 2864 N N . MET A 1 346 ? -0.905 0.226 18.507 1.00 87.50 346 MET A N 1
ATOM 2865 C CA . MET A 1 346 ? -1.305 1.597 18.843 1.00 87.50 346 MET A CA 1
ATOM 2866 C C . MET A 1 346 ? -2.702 1.645 19.478 1.00 87.50 346 MET A C 1
ATOM 2868 O O . MET A 1 346 ? -2.915 2.397 20.430 1.00 87.50 346 MET A O 1
ATOM 2872 N N . VAL A 1 347 ? -3.648 0.829 18.995 1.00 89.25 347 VAL A N 1
ATOM 2873 C CA . VAL A 1 347 ? -4.977 0.684 19.615 1.00 89.25 347 VAL A CA 1
ATOM 2874 C C . VAL A 1 347 ? -4.850 0.176 21.044 1.00 89.25 347 VAL A C 1
ATOM 2876 O O . VAL A 1 347 ? -5.425 0.790 21.942 1.00 89.25 347 VAL A O 1
ATOM 2879 N N . GLU A 1 348 ? -4.081 -0.890 21.270 1.00 85.69 348 GLU A N 1
ATOM 2880 C CA . GLU A 1 348 ? -3.841 -1.443 22.607 1.00 85.69 348 GLU A CA 1
ATOM 2881 C C . GLU A 1 348 ? -3.272 -0.397 23.567 1.00 85.69 348 GLU A C 1
ATOM 2883 O O . GLU A 1 348 ? -3.807 -0.219 24.661 1.00 85.69 348 GLU A O 1
ATOM 2888 N N . MET A 1 349 ? -2.244 0.339 23.135 1.00 81.12 349 MET A N 1
ATOM 2889 C CA . MET A 1 349 ? -1.605 1.389 23.934 1.00 81.12 349 MET A CA 1
ATOM 2890 C C . MET A 1 349 ? -2.497 2.617 24.163 1.00 81.12 349 MET A C 1
ATOM 2892 O O . MET A 1 349 ? -2.284 3.371 25.109 1.00 81.12 349 MET A O 1
ATOM 2896 N N . SER A 1 350 ? -3.503 2.842 23.314 1.00 78.38 350 SER A N 1
ATOM 2897 C CA . SER A 1 350 ? -4.434 3.966 23.463 1.00 78.38 350 SER A CA 1
ATOM 2898 C C . SER A 1 350 ? -5.511 3.744 24.536 1.00 78.38 350 SER A C 1
ATOM 2900 O O . SER A 1 350 ? -6.307 4.652 24.790 1.00 78.38 350 SER A O 1
ATOM 2902 N N . ARG A 1 351 ? -5.563 2.566 25.170 1.00 76.44 351 ARG A N 1
ATOM 2903 C CA . ARG A 1 351 ? -6.518 2.234 26.242 1.00 76.44 351 ARG A CA 1
ATOM 2904 C C . ARG A 1 351 ? -6.023 2.785 27.592 1.00 76.44 351 ARG A C 1
ATOM 2906 O O . ARG A 1 351 ? -4.824 2.822 27.848 1.00 76.44 351 ARG A O 1
ATOM 2913 N N . GLN A 1 352 ? -6.929 3.238 28.464 1.00 62.00 352 GLN A N 1
ATOM 2914 C CA . GLN A 1 352 ? -6.583 3.588 29.852 1.00 62.00 352 GLN A CA 1
ATOM 2915 C C . GLN A 1 352 ? -6.340 2.324 30.693 1.00 62.00 352 GLN A C 1
ATOM 2917 O O . GLN A 1 352 ? -7.227 1.476 30.786 1.00 62.00 352 GLN A O 1
ATOM 2922 N N . ASP A 1 353 ? -5.215 2.273 31.410 1.00 49.56 353 ASP A N 1
ATOM 2923 C CA . ASP A 1 353 ? -5.150 1.580 32.698 1.00 49.56 353 ASP A CA 1
ATOM 2924 C C . ASP A 1 353 ? -5.911 2.433 33.722 1.00 49.56 353 ASP A C 1
ATOM 2926 O O . ASP A 1 353 ? -5.391 3.428 34.236 1.00 49.56 353 ASP A O 1
ATOM 2930 N N . VAL A 1 354 ? -7.168 2.088 34.008 1.00 43.69 354 VAL A N 1
ATOM 2931 C CA . VAL A 1 354 ? -7.893 2.668 35.147 1.00 43.69 354 VAL A CA 1
ATOM 2932 C C . VAL A 1 354 ? -7.362 2.011 36.422 1.00 43.69 354 VAL A C 1
ATOM 2934 O O . VAL A 1 354 ? -7.936 1.061 36.945 1.00 43.69 354 VAL A O 1
ATOM 2937 N N . VAL A 1 355 ? -6.242 2.529 36.925 1.00 39.72 355 VAL A N 1
ATOM 2938 C CA . VAL A 1 355 ? -5.902 2.477 38.355 1.00 39.72 355 VAL A CA 1
ATOM 2939 C C . VAL A 1 355 ? -5.858 3.910 38.874 1.00 39.72 355 VAL A C 1
ATOM 2941 O O . VAL A 1 355 ? -4.866 4.403 39.393 1.00 39.72 355 VAL A O 1
ATOM 2944 N N . THR A 1 356 ? -6.967 4.615 38.710 1.00 39.81 356 THR A N 1
ATOM 2945 C CA . THR A 1 356 ? -7.337 5.675 39.638 1.00 39.81 356 THR A CA 1
ATOM 2946 C C . THR A 1 356 ? -8.715 5.290 40.119 1.00 39.81 356 THR A C 1
ATOM 2948 O O . THR A 1 356 ? -9.641 5.202 39.315 1.00 39.81 356 THR A O 1
ATOM 2951 N N . GLY A 1 357 ? -8.816 4.947 41.405 1.00 45.50 357 GLY A N 1
ATOM 2952 C CA . GLY A 1 357 ? -10.100 4.707 42.049 1.00 45.50 357 GLY A CA 1
ATOM 2953 C C . GLY A 1 357 ? -11.068 5.840 41.717 1.00 45.50 357 GLY A C 1
ATOM 2954 O O . GLY A 1 357 ? -10.631 6.963 41.491 1.00 45.50 357 GLY A O 1
ATOM 2955 N N . PHE A 1 358 ? -12.352 5.501 41.704 1.00 39.03 358 PHE A N 1
ATOM 2956 C CA . PHE A 1 358 ? -13.495 6.257 41.185 1.00 39.03 358 PHE A CA 1
ATOM 2957 C C . PHE A 1 358 ? -13.933 5.825 39.775 1.00 39.03 358 PHE A C 1
ATOM 2959 O O . PHE A 1 358 ? -13.404 6.229 38.749 1.00 39.03 358 PHE A O 1
ATOM 2966 N N . GLU A 1 359 ? -14.980 4.995 39.826 1.00 40.53 359 GLU A N 1
ATOM 2967 C CA . GLU A 1 359 ? -15.983 4.700 38.802 1.00 40.53 359 GLU A CA 1
ATOM 2968 C C . GLU A 1 359 ? -15.614 3.713 37.681 1.00 40.53 359 GLU A C 1
ATOM 2970 O O . GLU A 1 359 ? -14.725 3.904 36.858 1.00 40.53 359 GLU A O 1
ATOM 2975 N N . LYS A 1 360 ? -16.397 2.623 37.634 1.00 42.12 360 LYS A N 1
ATOM 2976 C CA . LYS A 1 360 ? -16.558 1.716 36.490 1.00 42.12 360 LYS A CA 1
ATOM 2977 C C . LYS A 1 360 ? -17.203 2.493 35.326 1.00 42.12 360 LYS A C 1
ATOM 2979 O O . LYS A 1 360 ? -18.371 2.278 35.021 1.00 42.12 360 LYS A O 1
ATOM 2984 N N . GLY A 1 361 ? -16.471 3.417 34.714 1.00 42.28 361 GLY A N 1
ATOM 2985 C CA . GLY A 1 361 ? -16.910 4.214 33.569 1.00 42.28 361 GLY A CA 1
ATOM 2986 C C . GLY A 1 361 ? -16.045 3.905 32.353 1.00 42.28 361 GLY A C 1
ATOM 2987 O O . GLY A 1 361 ? -14.845 4.121 32.393 1.00 42.28 361 GLY A O 1
ATOM 2988 N N . GLU A 1 362 ? -16.661 3.316 31.327 1.00 46.38 362 GLU A N 1
ATOM 2989 C CA . GLU A 1 362 ? -16.176 3.070 29.956 1.00 46.38 362 GLU A CA 1
ATOM 2990 C C . GLU A 1 362 ? -14.656 2.941 29.716 1.00 46.38 362 GLU A C 1
ATOM 2992 O O . GLU A 1 362 ? -13.909 3.912 29.625 1.00 46.38 362 GLU A O 1
ATOM 2997 N N . ARG A 1 363 ? -14.211 1.706 29.435 1.00 55.91 363 ARG A N 1
ATOM 2998 C CA . ARG A 1 363 ? -12.903 1.415 28.822 1.00 55.91 363 ARG A CA 1
ATOM 2999 C C . ARG A 1 363 ? -12.871 1.928 27.371 1.00 55.91 363 ARG A C 1
ATOM 3001 O O . ARG A 1 363 ? -13.050 1.161 26.428 1.00 55.91 363 ARG A O 1
ATOM 3008 N N . GLY A 1 364 ? -12.707 3.238 27.200 1.00 62.00 364 GLY A N 1
ATOM 3009 C CA . GLY A 1 364 ? -12.678 3.922 25.906 1.00 62.00 364 GLY A CA 1
ATOM 3010 C C . GLY A 1 364 ? -11.277 4.026 25.294 1.00 62.00 364 GLY A C 1
ATOM 3011 O O . GLY A 1 364 ? -10.262 3.981 25.991 1.00 62.00 364 GLY A O 1
ATOM 3012 N N . LEU A 1 365 ? -11.218 4.188 23.970 1.00 72.62 365 LEU A N 1
ATOM 3013 C CA . LEU A 1 365 ? -9.979 4.535 23.267 1.00 72.62 365 LEU A CA 1
ATOM 3014 C C . LEU A 1 365 ? -9.670 6.023 23.498 1.00 72.62 365 LEU A C 1
ATOM 3016 O O . LEU A 1 365 ? -10.520 6.870 23.233 1.00 72.62 365 LEU A O 1
ATOM 3020 N N . ARG A 1 366 ? -8.448 6.363 23.935 1.00 74.81 366 ARG A N 1
ATOM 3021 C CA . ARG A 1 366 ? -7.998 7.768 24.055 1.00 74.81 366 ARG A CA 1
ATOM 3022 C C . ARG A 1 366 ? -7.729 8.421 22.704 1.00 74.81 366 ARG A C 1
ATOM 3024 O O . ARG A 1 366 ? -7.667 9.645 22.620 1.00 74.81 366 ARG A O 1
ATOM 3031 N N . TRP A 1 367 ? -7.502 7.613 21.670 1.00 79.88 367 TRP A N 1
ATOM 3032 C CA . TRP A 1 367 ? -7.137 8.095 20.348 1.00 79.88 367 TRP A CA 1
ATOM 3033 C C . TRP A 1 367 ? -8.217 7.815 19.328 1.00 79.88 367 TRP A C 1
ATOM 3035 O O . TRP A 1 367 ? -8.875 6.779 19.342 1.00 79.88 367 TRP A O 1
ATOM 3045 N N . VAL A 1 368 ? -8.331 8.740 18.390 1.00 85.75 368 VAL A N 1
ATOM 3046 C CA . VAL A 1 368 ? -9.325 8.735 17.341 1.00 85.75 368 VAL A CA 1
ATOM 3047 C C . VAL A 1 368 ? -8.592 8.808 16.004 1.00 85.75 368 VAL A C 1
ATOM 3049 O O . VAL A 1 368 ? -7.947 9.810 15.698 1.00 85.75 368 VAL A O 1
ATOM 3052 N N . PHE A 1 369 ? -8.669 7.744 15.201 1.00 90.19 369 PHE A N 1
ATOM 3053 C CA . PHE A 1 369 ? -7.946 7.693 13.934 1.00 90.19 369 PHE A CA 1
ATOM 3054 C C . PHE A 1 369 ? -8.583 8.625 12.904 1.00 90.19 369 PHE A C 1
ATOM 3056 O O . PHE A 1 369 ? -9.807 8.670 12.717 1.00 90.19 369 PHE A O 1
ATOM 3063 N N . ARG A 1 370 ? -7.725 9.390 12.236 1.00 92.12 370 ARG A N 1
ATOM 3064 C CA . ARG A 1 370 ? -8.052 10.328 11.164 1.00 92.12 370 ARG A CA 1
ATOM 3065 C C . ARG A 1 370 ? -6.990 10.187 10.086 1.00 92.12 370 ARG A C 1
ATOM 3067 O O . ARG A 1 370 ? -5.830 9.954 10.424 1.00 92.12 370 ARG A O 1
ATOM 3074 N N . ALA A 1 371 ? -7.382 10.356 8.824 1.00 94.25 371 ALA A N 1
ATOM 3075 C CA . ALA A 1 371 ? -6.403 10.574 7.770 1.00 94.25 371 ALA A CA 1
ATOM 3076 C C . ALA A 1 371 ? -5.529 11.772 8.168 1.00 94.25 371 ALA A C 1
ATOM 3078 O O . ALA A 1 371 ? -6.047 12.834 8.519 1.00 94.25 371 ALA A O 1
ATOM 3079 N N . ASN A 1 372 ? -4.219 11.564 8.186 1.00 92.81 372 ASN A N 1
ATOM 3080 C CA . ASN A 1 372 ? -3.231 12.566 8.589 1.00 92.81 372 ASN A CA 1
ATOM 3081 C C . ASN A 1 372 ? -2.449 13.106 7.382 1.00 92.81 372 ASN A C 1
ATOM 3083 O O . ASN A 1 372 ? -1.642 14.022 7.529 1.00 92.81 372 ASN A O 1
ATOM 3087 N N . ARG A 1 373 ? -2.716 12.559 6.192 1.00 93.62 373 ARG A N 1
ATOM 3088 C CA . ARG A 1 373 ? -2.155 12.995 4.923 1.00 93.62 373 ARG A CA 1
ATOM 3089 C C . ARG A 1 373 ? -3.178 12.800 3.803 1.00 93.62 373 ARG A C 1
ATOM 3091 O O . ARG A 1 373 ? -3.967 11.857 3.810 1.00 93.62 373 ARG A O 1
ATOM 3098 N N . PHE A 1 374 ? -3.137 13.710 2.837 1.00 96.31 374 PHE A N 1
ATOM 3099 C CA . PHE A 1 374 ? -3.914 13.673 1.603 1.00 96.31 374 PHE A CA 1
ATOM 3100 C C . PHE A 1 374 ? -2.917 13.670 0.445 1.00 96.31 374 PHE A C 1
ATOM 3102 O O . PHE A 1 374 ? -2.193 14.645 0.248 1.00 96.31 374 PHE A O 1
ATOM 3109 N N . VAL A 1 375 ? -2.788 12.537 -0.242 1.00 96.38 375 VAL A N 1
ATOM 3110 C CA . VAL A 1 375 ? -1.777 12.342 -1.285 1.00 96.38 375 VAL A CA 1
ATOM 3111 C C . VAL A 1 375 ? -2.320 12.832 -2.621 1.00 96.38 375 VAL A C 1
ATOM 3113 O O . VAL A 1 375 ? -3.271 12.260 -3.150 1.00 96.38 375 VAL A O 1
ATOM 3116 N N . GLU A 1 376 ? -1.695 13.873 -3.167 1.00 95.50 376 GLU A N 1
ATOM 3117 C CA . GLU A 1 376 ? -2.018 14.395 -4.494 1.00 95.50 376 GLU A CA 1
ATOM 3118 C C . GLU A 1 376 ? -1.280 13.619 -5.591 1.00 95.50 376 GLU A C 1
ATOM 3120 O O . GLU A 1 376 ? -0.051 13.515 -5.587 1.00 95.50 376 GLU A O 1
ATOM 3125 N N . LEU A 1 377 ? -2.033 13.107 -6.563 1.00 93.94 377 LEU A N 1
ATOM 3126 C CA . LEU A 1 377 ? -1.509 12.445 -7.751 1.00 93.94 377 LEU A CA 1
ATOM 3127 C C . LEU A 1 377 ? -1.326 13.477 -8.866 1.00 93.94 377 LEU A C 1
ATOM 3129 O O . LEU A 1 377 ? -2.291 13.920 -9.488 1.00 93.94 377 LEU A O 1
ATOM 3133 N N . SER A 1 378 ? -0.077 13.847 -9.148 1.00 89.88 378 SER A N 1
ATOM 3134 C CA . SER A 1 378 ? 0.254 14.804 -10.207 1.00 89.88 378 SER A CA 1
ATOM 3135 C C . SER A 1 378 ? 1.396 14.301 -11.075 1.00 89.88 378 SER A C 1
ATOM 3137 O O . SER A 1 378 ? 2.518 14.137 -10.600 1.00 89.88 378 SER A O 1
ATOM 3139 N N . TYR A 1 379 ? 1.152 14.150 -12.379 1.00 86.38 379 TYR A N 1
ATOM 3140 C CA . TYR A 1 379 ? 2.200 13.784 -13.341 1.00 86.38 379 TYR A CA 1
ATOM 3141 C C . TYR A 1 379 ? 3.305 14.840 -13.477 1.00 86.38 379 TYR A C 1
ATOM 3143 O O . TYR A 1 379 ? 4.347 14.561 -14.052 1.00 86.38 379 TYR A O 1
ATOM 3151 N N . GLN A 1 380 ? 3.128 16.038 -12.911 1.00 85.69 380 GLN A N 1
ATOM 3152 C CA . GLN A 1 380 ? 4.196 17.041 -12.833 1.00 85.69 380 GLN A CA 1
ATOM 3153 C C . GLN A 1 380 ? 5.261 16.687 -11.783 1.00 85.69 380 GLN A C 1
ATOM 3155 O O . GLN A 1 380 ? 6.276 17.376 -11.692 1.00 85.69 380 GLN A O 1
ATOM 3160 N N . ARG A 1 381 ? 5.043 15.628 -10.987 1.00 85.88 381 ARG A N 1
ATOM 3161 C CA . ARG A 1 381 ? 5.964 15.202 -9.932 1.00 85.88 381 ARG A CA 1
ATOM 3162 C C . ARG A 1 381 ? 7.273 14.634 -10.463 1.00 85.88 381 ARG A C 1
ATOM 3164 O O . ARG A 1 381 ? 8.268 14.768 -9.777 1.00 85.88 381 ARG A O 1
ATOM 3171 N N . PHE A 1 382 ? 7.312 14.014 -11.638 1.00 86.38 382 PHE A N 1
ATOM 3172 C CA . PHE A 1 382 ? 8.550 13.435 -12.162 1.00 86.38 382 PHE A CA 1
ATOM 3173 C C . PHE A 1 382 ? 8.876 14.038 -13.523 1.00 86.38 382 PHE A C 1
ATOM 3175 O O . PHE A 1 382 ? 8.044 14.027 -14.424 1.00 86.38 382 PHE A O 1
ATOM 3182 N N . PHE A 1 383 ? 10.098 14.550 -13.690 1.00 81.56 383 PHE A N 1
ATOM 3183 C CA . PHE A 1 383 ? 10.502 15.269 -14.906 1.00 81.56 383 PHE A CA 1
ATOM 3184 C C . PHE A 1 383 ? 10.369 14.423 -16.182 1.00 81.56 383 PHE A C 1
ATOM 3186 O O . PHE A 1 383 ? 10.151 14.964 -17.263 1.00 81.56 383 PHE A O 1
ATOM 3193 N N . TRP A 1 384 ? 10.504 13.100 -16.053 1.00 85.06 384 TRP A N 1
ATOM 3194 C CA . TRP A 1 384 ? 10.448 12.157 -17.167 1.00 85.06 384 TRP A CA 1
ATOM 3195 C C . TRP A 1 384 ? 9.036 11.669 -17.493 1.00 85.06 384 TRP A C 1
ATOM 3197 O O . TRP A 1 384 ? 8.852 10.925 -18.462 1.00 85.06 384 TRP A O 1
ATOM 3207 N N . MET A 1 385 ? 8.029 12.074 -16.714 1.00 86.31 385 MET A N 1
ATOM 3208 C CA . MET A 1 385 ? 6.628 11.905 -17.083 1.00 86.31 385 MET A CA 1
ATOM 3209 C C . MET A 1 385 ? 6.305 12.918 -18.183 1.00 86.31 385 MET A C 1
ATOM 3211 O O . MET A 1 385 ? 5.764 13.994 -17.940 1.00 86.31 385 MET A O 1
ATOM 3215 N N . GLY A 1 386 ? 6.734 12.594 -19.404 1.00 69.50 386 GLY A N 1
ATOM 3216 C CA . GLY A 1 386 ? 6.593 13.453 -20.570 1.00 69.50 386 GLY A CA 1
ATOM 3217 C C . GLY A 1 386 ? 5.136 13.755 -20.921 1.00 69.50 386 GLY A C 1
ATOM 3218 O O . GLY A 1 386 ? 4.186 13.230 -20.333 1.00 69.50 386 GLY A O 1
ATOM 3219 N N . LYS A 1 387 ? 4.955 14.595 -21.943 1.00 65.56 387 LYS A N 1
ATOM 3220 C CA . LYS A 1 387 ? 3.629 14.891 -22.500 1.00 65.56 387 LYS A CA 1
ATOM 3221 C C . LYS A 1 387 ? 3.004 13.611 -23.081 1.00 65.56 387 LYS A C 1
ATOM 3223 O O . LYS A 1 387 ? 3.715 12.733 -23.568 1.00 65.56 387 LYS A O 1
ATOM 3228 N N . ASP A 1 388 ? 1.681 13.500 -22.984 1.00 69.44 388 ASP A N 1
ATOM 3229 C CA . ASP A 1 388 ? 0.882 12.396 -23.542 1.00 69.44 388 ASP A CA 1
ATOM 3230 C C . ASP A 1 388 ? 1.196 10.988 -22.991 1.00 69.44 388 ASP A C 1
ATOM 3232 O O . ASP A 1 388 ? 1.088 9.994 -23.707 1.00 69.44 388 ASP A O 1
ATOM 3236 N N . HIS A 1 389 ? 1.565 10.873 -21.708 1.00 72.50 389 HIS A N 1
ATOM 3237 C CA . HIS A 1 389 ? 1.875 9.588 -21.052 1.00 72.50 389 HIS A CA 1
ATOM 3238 C C . HIS A 1 389 ? 3.059 8.826 -21.674 1.00 72.50 389 HIS A C 1
ATOM 3240 O O . HIS A 1 389 ? 3.095 7.591 -21.703 1.00 72.50 389 HIS A O 1
ATOM 3246 N N . LYS A 1 390 ? 4.052 9.560 -22.187 1.00 78.12 390 LYS A N 1
ATOM 3247 C CA . LYS A 1 390 ? 5.305 8.989 -22.686 1.00 78.12 390 LYS A CA 1
ATOM 3248 C C . LYS A 1 390 ? 6.417 9.177 -21.653 1.00 78.12 390 LYS A C 1
ATOM 3250 O O . LYS A 1 390 ? 6.805 10.303 -21.362 1.00 78.12 390 LYS A O 1
ATOM 3255 N N . CYS A 1 391 ? 6.954 8.074 -21.129 1.00 81.50 391 CYS A N 1
ATOM 3256 C CA . CYS A 1 391 ? 8.169 8.101 -20.311 1.00 81.50 391 CYS A CA 1
ATOM 3257 C C . CYS A 1 391 ? 9.358 8.555 -21.175 1.00 81.50 391 CYS A C 1
ATOM 3259 O O . CYS A 1 391 ? 9.579 7.991 -22.251 1.00 81.50 391 CYS A O 1
ATOM 3261 N N . THR A 1 392 ? 10.085 9.583 -20.732 1.00 77.75 392 THR A N 1
ATOM 3262 C CA . THR A 1 392 ? 11.264 10.118 -21.438 1.00 77.75 392 THR A CA 1
ATOM 3263 C C . THR A 1 392 ? 12.587 9.592 -20.893 1.00 77.75 392 THR A C 1
ATOM 3265 O O . THR A 1 392 ? 13.629 9.948 -21.434 1.00 77.75 392 THR A O 1
ATOM 3268 N N . TRP A 1 393 ? 12.568 8.763 -19.844 1.00 74.75 393 TRP A N 1
ATOM 3269 C CA . TRP A 1 393 ? 13.740 7.970 -19.483 1.00 74.75 393 TRP A CA 1
ATOM 3270 C C . TRP A 1 393 ? 14.025 7.022 -20.645 1.00 74.75 393 TRP A C 1
ATOM 3272 O O . TRP A 1 393 ? 13.095 6.412 -21.188 1.00 74.75 393 TRP A O 1
ATOM 3282 N N . THR A 1 394 ? 15.283 6.934 -21.062 1.00 63.38 394 THR A N 1
ATOM 3283 C CA . THR A 1 394 ? 15.703 6.009 -22.111 1.00 63.38 394 THR A CA 1
ATOM 3284 C C . THR A 1 394 ? 15.219 4.597 -21.775 1.00 63.38 394 THR A C 1
ATOM 3286 O O . THR A 1 394 ? 15.385 4.075 -20.663 1.00 63.38 394 THR A O 1
ATOM 3289 N N . LYS A 1 395 ? 14.483 4.016 -22.728 1.00 51.69 395 LYS A N 1
ATOM 3290 C CA . LYS A 1 395 ? 14.094 2.609 -22.654 1.00 51.69 395 LYS A CA 1
ATOM 3291 C C . LYS A 1 395 ? 15.375 1.775 -22.764 1.00 51.69 395 LYS A C 1
ATOM 3293 O O . LYS A 1 395 ? 16.218 2.164 -23.571 1.00 51.69 395 LYS A O 1
ATOM 3298 N N . PRO A 1 396 ? 15.520 0.692 -21.982 1.00 46.69 396 PRO A N 1
ATOM 3299 C CA . PRO A 1 396 ? 16.599 -0.256 -22.219 1.00 46.69 396 PRO A CA 1
ATOM 3300 C C . PRO A 1 396 ? 16.462 -0.897 -23.602 1.00 46.69 396 PRO A C 1
ATOM 3302 O O . PRO A 1 396 ? 15.305 -1.043 -24.078 1.00 46.69 396 PRO A O 1
#

Foldseek 3Di:
DCVVVCVVVVVLVVLVVVVVVVVVVVVVVVVVVVVVVPPDDDDDDDDDDDDDDDDDDDDDDDDDDDDDDDDDDDDDDDDDDDDDDDDDDDDDDDDDDDDDDDDDDDPDPPPPDDPDQQDDFPQADAQKEKQFDFQKAFDQLPPPPDDDVPPDDSVCCRQQPLIETQKTKIWIWGWDQDPPPRAIFIDTDDMDIFTAQADQDRDRDPVSCVQQVDDSVRNVPGHHPVVSQVCCVPVPCVVVVECDNSGDYAYEYQDQCVLQGHVLSNCLLVVNDLVNHDPCSHFFHQYHNVLVCCVVPCVVQPPDDCPPQDSPDLQSLLVVLVHGQDDHHNNGNSSSVSSSVSVRSSQVSQWDPPPPDDDPDDRHGNDYDGRPDTHGRDCVSHPQCDPPSHRNPDRD

Nearest PDB structures (foldseek):
  1zbh-assembly1_C  TM=8.967E-01  e=2.697E-15  Homo sapiens
  1zbu-assembly2_B  TM=9.028E-01  e=6.591E-15  Homo sapiens
  4l8r-assembly2_E  TM=8.844E-01  e=3.293E-14  Homo sapiens
  4qoz-assembly2_E  TM=8.317E-01  e=1.926E-14  Homo sapiens
  3v9x-assembly1_B  TM=7.562E-01  e=9.313E-07  Escherichia coli K-12

InterPro domains:
  IPR012337 Ribonuclease H-like superfamily [SSF53098] (126-349)
  IPR013520 Ribonuclease H-like domain [PF00929] (131-341)
  IPR013520 Ribonuclease H-like domain [SM00479] (128-352)
  IPR036397 Ribonuclease H superfamily [G3DSA:3.30.420.10] (121-362)
  IPR047201 ERI-1-like, DEDDh 3'-5' exonuclease domain [cd06133] (129-346)
  IPR051274 3'-5' Exoribonuclease [PTHR23044] (59-349)

Sequence (396 aa):
MDNLQELYESIDDDFRLYLRSKQKNQSQLSTTLHQQQNHSRPDHHTLPPSASTRQLQPHPIVQDHRFRAFEEADKDHDQDHGSNTRHHQQQLQQQSPSPSSPSSSSSSSFCLGRPTLLLLPPHQIYHSFLCLDFESTCIDSNDPGLENPERLTDSQIRWSYPNEIIEWPVLLLQWRLNHQNGAWELFEVDRFHRFVRPTWRVKVSEFCNTLTGITQEQVDQAMRLPEVIDDFDKKFVKKHQLFTNQNRTVWVTDGPWDFRDHFLKSIFLSRIRLSNLPRYLSSPIPVIDTRYLIKIFVPKICRFDISHISFDSLNSLIESFGLSFVGQNHCGLDDTINISRLLNRMVEMSRQDVVTGFEKGERGLRWVFRANRFVELSYQRFFWMGKDHKCTWTKP